Protein AF-A0A6S7ICK8-F1 (afdb_monomer_lite)

Organism: Paramuricea clavata (NCBI:txid317549)

pLDDT: mean 74.26, std 16.94, range [26.05, 94.19]

Sequence (429 aa):
MKGLIDSDDNGDFDARLLSLEKSWDEREIATGKDKPLFSSYFVANIAEDMKEKMLLPVRRSAGLGDNFYFNNCPESMNSCLKKEIDHQKKSSNPGESSKCSYSEFAEIAQKFVEKYRRNIHRAILGDSPYVLAPECTDLEVSKEQWEKLSKGRKIAKITLLDECGAEDYEESPASPSTSASRSCPSSQILPDFESTGLPRNLKQLWSNAEIILQKNGVTKVQASSGLSAVISLRKPNQNYKMCSHVIAASQQDGTLGELIAKWQPNLSNIVQSSIPKKSGKKPGPKRVCGFTCAPEQRDINRLDDPLKDVPAFPKPEALHLRWIEGSRITTCYGCENKFHASVNAPPPPPPYDVVLCRAQIKAYTPRGSVGLRFSFKPENVFFHLRRSCVDLKSSEPVTAESVVVSESDRQKLRSSHKVMLRKEFGVVL

Radius of gyration: 33.16 Å; chains: 1; bounding box: 81×56×92 Å

Structure (mmCIF, N/CA/C/O backbone):
data_AF-A0A6S7ICK8-F1
#
_entry.id   AF-A0A6S7ICK8-F1
#
loop_
_atom_site.group_PDB
_atom_site.id
_atom_site.type_symbol
_atom_site.label_atom_id
_atom_site.label_alt_id
_atom_site.label_comp_id
_atom_site.label_asym_id
_atom_site.label_entity_id
_atom_site.label_seq_id
_atom_site.pdbx_PDB_ins_code
_atom_site.Cartn_x
_atom_site.Cartn_y
_atom_site.Cartn_z
_atom_site.occupancy
_atom_site.B_iso_or_equiv
_atom_site.auth_seq_id
_atom_site.auth_comp_id
_atom_site.auth_asym_id
_atom_site.auth_atom_id
_atom_site.pdbx_PDB_model_num
ATOM 1 N N . MET A 1 1 ? -14.695 -24.412 -2.919 1.00 54.75 1 MET A N 1
ATOM 2 C CA . MET A 1 1 ? -13.788 -25.160 -3.818 1.00 54.75 1 MET A CA 1
ATOM 3 C C . MET A 1 1 ? -12.401 -25.099 -3.191 1.00 54.75 1 MET A C 1
ATOM 5 O O . MET A 1 1 ? -12.023 -24.007 -2.788 1.00 54.75 1 MET A O 1
ATOM 9 N N . LYS A 1 2 ? -11.715 -26.235 -3.001 1.00 72.25 2 LYS A N 1
ATOM 10 C CA . LYS A 1 2 ? -10.376 -26.263 -2.384 1.00 72.25 2 LYS A CA 1
ATOM 11 C C . LYS A 1 2 ? -9.318 -25.908 -3.433 1.00 72.25 2 LYS A C 1
ATOM 13 O O . LYS A 1 2 ? -9.336 -26.488 -4.515 1.00 72.25 2 LYS A O 1
ATOM 18 N N . GLY A 1 3 ? -8.445 -24.954 -3.132 1.00 83.81 3 GLY A N 1
ATOM 19 C CA . GLY A 1 3 ? -7.354 -24.509 -4.003 1.00 83.81 3 GLY A CA 1
ATOM 20 C C . GLY A 1 3 ? -5.998 -25.113 -3.627 1.00 83.81 3 GLY A C 1
ATOM 21 O O . GLY A 1 3 ? -5.902 -25.956 -2.740 1.00 83.81 3 GLY A O 1
ATOM 22 N N . LEU A 1 4 ? -4.930 -24.636 -4.277 1.00 88.50 4 LEU A N 1
ATOM 23 C CA . LEU A 1 4 ? -3.538 -25.012 -3.974 1.00 88.50 4 LEU A CA 1
ATOM 24 C C . LEU A 1 4 ? -3.170 -24.763 -2.499 1.00 88.50 4 LEU A C 1
ATOM 26 O O . LEU A 1 4 ? -2.529 -25.596 -1.872 1.00 88.50 4 LEU A O 1
ATOM 30 N N . ILE A 1 5 ? -3.626 -23.655 -1.904 1.00 87.56 5 ILE A N 1
ATOM 31 C CA . ILE A 1 5 ? -3.348 -23.324 -0.491 1.00 87.56 5 ILE A CA 1
ATOM 32 C C . ILE A 1 5 ? -4.048 -24.238 0.524 1.00 87.56 5 ILE A C 1
ATOM 34 O O . ILE A 1 5 ? -3.752 -24.180 1.717 1.00 87.56 5 ILE A O 1
ATOM 38 N N . ASP A 1 6 ? -5.009 -25.042 0.072 1.00 88.19 6 ASP A N 1
ATOM 39 C CA . ASP A 1 6 ? -5.744 -25.994 0.907 1.00 88.19 6 ASP A CA 1
ATOM 40 C C . ASP A 1 6 ? -5.111 -27.388 0.872 1.00 88.19 6 ASP A C 1
ATOM 42 O O . ASP A 1 6 ? -5.758 -28.357 1.268 1.00 88.19 6 ASP A O 1
ATOM 46 N N . SER A 1 7 ? -3.886 -27.493 0.353 1.00 91.00 7 SER A N 1
ATOM 47 C CA . SER A 1 7 ? -3.135 -28.745 0.350 1.00 91.00 7 SER A CA 1
ATOM 48 C C . SER A 1 7 ? -2.688 -29.097 1.767 1.00 91.00 7 SER A C 1
ATOM 50 O O . SER A 1 7 ? -2.305 -28.213 2.546 1.00 91.00 7 SER A O 1
ATOM 52 N N . ASP A 1 8 ? -2.763 -30.386 2.091 1.00 89.44 8 ASP A N 1
ATOM 53 C CA . ASP A 1 8 ? -2.469 -30.902 3.433 1.00 89.44 8 ASP A CA 1
ATOM 54 C C . ASP A 1 8 ? -0.961 -30.970 3.714 1.00 89.44 8 ASP A C 1
ATOM 56 O O . ASP A 1 8 ? -0.540 -30.896 4.867 1.00 89.44 8 ASP A O 1
ATOM 60 N N . ASP A 1 9 ? -0.140 -31.042 2.669 1.00 91.75 9 ASP A N 1
ATOM 61 C CA . ASP A 1 9 ? 1.315 -31.015 2.749 1.00 91.75 9 ASP A CA 1
ATOM 62 C C . ASP A 1 9 ? 1.939 -30.539 1.425 1.00 91.75 9 ASP A C 1
ATOM 64 O O . ASP A 1 9 ? 1.247 -30.234 0.448 1.00 91.75 9 ASP A O 1
ATOM 68 N N . ASN A 1 10 ? 3.270 -30.444 1.405 1.00 92.88 10 ASN A N 1
ATOM 69 C CA . ASN A 1 10 ? 4.027 -30.016 0.230 1.00 92.88 10 ASN A CA 1
ATOM 70 C C . ASN A 1 10 ? 3.871 -30.979 -0.960 1.00 92.88 10 ASN A C 1
ATOM 72 O O . ASN A 1 10 ? 3.869 -30.525 -2.098 1.00 92.88 10 ASN A O 1
ATOM 76 N N . GLY A 1 11 ? 3.732 -32.283 -0.711 1.00 91.50 11 GLY A N 1
ATOM 77 C CA . GLY A 1 11 ? 3.550 -33.289 -1.754 1.00 91.50 11 GLY A CA 1
ATOM 78 C C . GLY A 1 11 ? 2.178 -33.189 -2.419 1.00 91.50 11 GLY A C 1
ATOM 79 O O . GLY A 1 11 ? 2.100 -33.195 -3.646 1.00 91.50 11 GLY A O 1
ATOM 80 N N . ASP A 1 12 ? 1.108 -33.019 -1.635 1.00 92.62 12 ASP A N 1
ATOM 81 C CA . ASP A 1 12 ? -0.241 -32.737 -2.159 1.00 92.62 12 ASP A CA 1
ATOM 82 C C . ASP A 1 12 ? -0.258 -31.417 -2.949 1.00 92.62 12 ASP A C 1
ATOM 84 O O . ASP A 1 12 ? -0.832 -31.342 -4.037 1.00 92.62 12 ASP A O 1
ATOM 88 N N . PHE A 1 13 ? 0.451 -30.392 -2.462 1.00 94.19 13 PHE A N 1
ATOM 89 C CA . PHE A 1 13 ? 0.603 -29.125 -3.178 1.00 94.19 13 PHE A CA 1
ATOM 90 C C . PHE A 1 13 ? 1.281 -29.308 -4.539 1.00 94.19 13 PHE A C 1
ATOM 92 O O . PHE A 1 13 ? 0.746 -28.857 -5.553 1.00 94.19 13 PHE A O 1
ATOM 99 N N . ASP A 1 14 ? 2.436 -29.975 -4.574 1.00 93.38 14 ASP A N 1
ATOM 100 C CA . ASP A 1 14 ? 3.217 -30.162 -5.797 1.00 93.38 14 ASP A CA 1
ATOM 101 C C . ASP A 1 14 ? 2.453 -31.048 -6.807 1.00 93.38 14 ASP A C 1
ATOM 103 O O . ASP A 1 14 ? 2.417 -30.737 -7.998 1.00 93.38 14 ASP A O 1
ATOM 107 N N . ALA A 1 15 ? 1.742 -32.086 -6.347 1.00 92.31 15 ALA A N 1
ATOM 108 C CA . ALA A 1 15 ? 0.894 -32.924 -7.200 1.00 92.31 15 ALA A CA 1
ATOM 109 C C . ALA A 1 15 ? -0.257 -32.130 -7.845 1.00 92.31 15 ALA A C 1
ATOM 111 O O . ALA A 1 15 ? -0.520 -32.253 -9.047 1.00 92.31 15 ALA A O 1
ATOM 112 N N . ARG A 1 16 ? -0.929 -31.270 -7.070 1.00 91.94 16 ARG A N 1
ATOM 113 C CA . ARG A 1 16 ? -1.980 -30.385 -7.593 1.00 91.94 16 ARG A CA 1
ATOM 114 C C . ARG A 1 16 ? -1.416 -29.336 -8.538 1.00 91.94 16 ARG A C 1
ATOM 116 O O . ARG A 1 16 ? -2.047 -29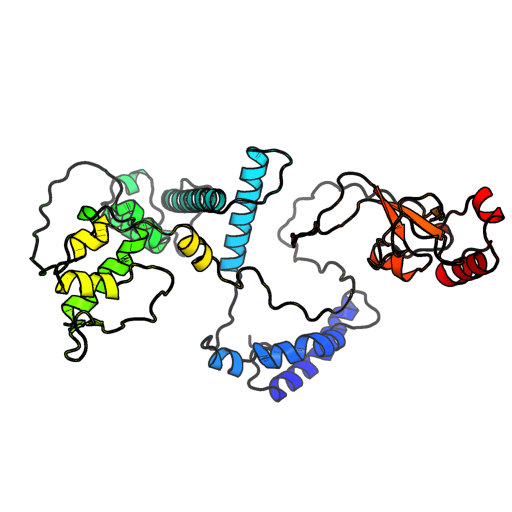.048 -9.553 1.00 91.94 16 ARG A O 1
ATOM 123 N N . LEU A 1 17 ? -0.241 -28.790 -8.240 1.00 92.50 17 LEU A N 1
ATOM 124 C CA . LEU A 1 17 ? 0.419 -27.804 -9.090 1.00 92.50 17 LEU A CA 1
ATOM 125 C C . LEU A 1 17 ? 0.760 -28.389 -10.465 1.00 92.50 17 LEU A C 1
ATOM 127 O O . LEU A 1 17 ? 0.431 -27.774 -11.477 1.00 92.50 17 LEU A O 1
ATOM 131 N N . LEU A 1 18 ? 1.303 -29.609 -10.505 1.00 91.25 18 LEU A N 1
ATOM 132 C CA . LEU A 1 18 ? 1.566 -30.338 -11.751 1.00 91.25 18 LEU A CA 1
ATOM 133 C C . LEU A 1 18 ? 0.287 -30.568 -12.568 1.00 91.25 18 LEU A C 1
ATOM 135 O O . LEU A 1 18 ? 0.287 -30.420 -13.786 1.00 91.25 18 LEU A O 1
ATOM 139 N N . SER A 1 19 ? -0.838 -30.869 -11.910 1.00 91.75 19 SER A N 1
ATOM 140 C CA . SER A 1 19 ? -2.120 -31.040 -12.611 1.00 91.75 19 SER A CA 1
ATOM 141 C C . SER A 1 19 ? -2.651 -29.745 -13.248 1.00 91.75 19 SER A C 1
ATOM 143 O O . SER A 1 19 ? -3.422 -29.795 -14.208 1.00 91.75 19 SER A O 1
ATOM 145 N N . LEU A 1 20 ? -2.240 -28.583 -12.727 1.00 91.62 20 LEU A N 1
ATOM 146 C CA . LEU A 1 20 ? -2.692 -27.269 -13.187 1.00 91.62 20 LEU A CA 1
ATOM 147 C C . LEU A 1 20 ? -1.837 -26.702 -14.319 1.00 91.62 20 LEU A C 1
ATOM 149 O O . LEU A 1 20 ? -2.364 -25.891 -15.083 1.00 91.62 20 LEU A O 1
ATOM 153 N N . GLU A 1 21 ? -0.585 -27.151 -14.451 1.00 90.75 21 GLU A N 1
ATOM 154 C CA . GLU A 1 21 ? 0.401 -26.679 -15.432 1.00 90.75 21 GLU A CA 1
ATOM 155 C C . GLU A 1 21 ? -0.188 -26.618 -16.843 1.00 90.75 21 GLU A C 1
ATOM 157 O O . GLU A 1 21 ? -0.308 -25.538 -17.417 1.00 90.75 21 GLU A O 1
ATOM 162 N N . LYS A 1 22 ? -0.700 -27.749 -17.343 1.00 90.25 22 LYS A N 1
ATOM 163 C CA . LYS A 1 22 ? -1.319 -27.822 -18.673 1.00 90.25 22 LYS A CA 1
ATOM 164 C C . LYS A 1 22 ? -2.467 -26.820 -18.842 1.00 90.25 22 LYS A C 1
ATOM 166 O O . LYS A 1 22 ? -2.552 -26.140 -19.857 1.00 90.25 22 LYS A O 1
ATOM 171 N N . SER A 1 23 ? -3.335 -26.698 -17.836 1.00 91.75 23 SER A N 1
ATOM 172 C CA . SER A 1 23 ? -4.503 -25.805 -17.898 1.00 91.75 23 SER A CA 1
ATOM 173 C C . SER A 1 23 ? -4.137 -24.318 -17.849 1.00 91.75 23 SER A C 1
ATOM 175 O O . SER A 1 23 ? -4.918 -23.468 -18.282 1.00 91.75 23 SER A O 1
ATOM 177 N N . TRP A 1 24 ? -3.003 -23.986 -17.233 1.00 93.00 24 TRP A N 1
ATOM 178 C CA . TRP A 1 24 ? -2.483 -22.627 -17.168 1.00 93.00 24 TRP A CA 1
ATOM 179 C C . TRP A 1 24 ? -1.783 -22.266 -18.466 1.00 93.00 24 TRP A C 1
ATOM 181 O O . TRP A 1 24 ? -2.050 -21.199 -19.012 1.00 93.00 24 TRP A O 1
ATOM 191 N N . ASP A 1 25 ? -0.987 -23.188 -18.996 1.00 90.75 25 ASP A N 1
ATOM 192 C CA . ASP A 1 25 ? -0.299 -23.028 -20.267 1.00 90.75 25 ASP A CA 1
ATOM 193 C C . ASP A 1 25 ? -1.292 -22.855 -21.423 1.00 90.75 25 ASP A C 1
ATOM 195 O O . ASP A 1 25 ? -1.173 -21.914 -22.204 1.00 90.75 25 ASP A O 1
ATOM 199 N N . GLU A 1 26 ? -2.335 -23.689 -21.489 1.00 91.00 26 GLU A N 1
ATOM 200 C CA . GLU A 1 26 ? -3.405 -23.571 -22.490 1.00 91.00 26 GLU A CA 1
ATOM 201 C C . GLU A 1 26 ? -4.142 -22.227 -22.397 1.00 91.00 26 GLU A C 1
ATOM 203 O O . GLU A 1 26 ? -4.433 -21.606 -23.421 1.00 91.00 26 GLU A O 1
ATOM 208 N N . ARG A 1 27 ? -4.418 -21.744 -21.177 1.00 88.69 27 ARG A N 1
ATOM 209 C CA . ARG A 1 27 ? -5.062 -20.438 -20.964 1.00 88.69 27 ARG A CA 1
ATOM 210 C C . ARG A 1 27 ? -4.166 -19.281 -21.377 1.00 88.69 27 ARG A C 1
ATOM 212 O O . ARG A 1 27 ? -4.654 -18.335 -21.984 1.00 88.69 27 ARG A O 1
ATOM 219 N N . GLU A 1 28 ? -2.876 -19.354 -21.079 1.00 88.19 28 GLU A N 1
ATOM 220 C CA . GLU A 1 28 ? -1.926 -18.321 -21.479 1.00 88.19 28 GLU A CA 1
ATOM 221 C C . GLU A 1 28 ? -1.745 -18.288 -23.007 1.00 88.19 28 GLU A C 1
ATOM 223 O O . GLU A 1 28 ? -1.762 -17.209 -23.607 1.00 88.19 28 GLU A O 1
ATOM 228 N N . ILE A 1 29 ? -1.685 -19.453 -23.661 1.00 87.75 29 ILE A N 1
ATOM 229 C CA . ILE A 1 29 ? -1.655 -19.553 -25.128 1.00 87.75 29 ILE A CA 1
ATOM 230 C C . ILE A 1 29 ? -2.925 -18.957 -25.744 1.00 87.75 29 ILE A C 1
ATOM 232 O O . ILE A 1 29 ? -2.843 -18.158 -26.678 1.00 87.75 29 ILE A O 1
ATOM 236 N N . ALA A 1 30 ? -4.099 -19.263 -25.182 1.00 84.31 30 ALA A N 1
ATOM 237 C CA . ALA A 1 30 ? -5.376 -18.713 -25.639 1.00 84.31 30 ALA A CA 1
ATOM 238 C C . ALA A 1 30 ? -5.449 -17.175 -25.545 1.00 84.31 30 ALA A C 1
ATOM 240 O O . ALA A 1 30 ? -6.216 -16.553 -26.277 1.00 84.31 30 ALA A O 1
ATOM 241 N N . THR A 1 31 ? -4.631 -16.548 -24.691 1.00 79.12 31 THR A N 1
ATOM 242 C CA . THR A 1 31 ? -4.518 -15.080 -24.590 1.00 79.12 31 THR A CA 1
ATOM 243 C C . THR A 1 31 ? -3.542 -14.450 -25.592 1.00 79.12 31 THR A C 1
ATOM 245 O O . THR A 1 31 ? -3.296 -13.247 -25.534 1.00 79.12 31 THR A O 1
ATOM 248 N N . GLY A 1 32 ? -3.007 -15.233 -26.535 1.00 76.00 32 GLY A N 1
ATOM 249 C CA . GLY A 1 32 ? -2.181 -14.741 -27.641 1.00 76.00 32 GLY A CA 1
ATOM 250 C C . GLY A 1 32 ? -0.674 -14.784 -27.386 1.00 76.00 32 GLY A C 1
ATOM 251 O O . GLY A 1 32 ? 0.070 -14.069 -28.054 1.00 76.00 32 GLY A O 1
ATOM 252 N N . LYS A 1 33 ? -0.204 -15.589 -26.423 1.00 74.06 33 LYS A N 1
ATOM 253 C CA . LYS A 1 33 ? 1.232 -15.824 -26.213 1.00 74.06 33 LYS A CA 1
ATOM 254 C C . LYS A 1 33 ? 1.663 -17.152 -26.831 1.00 74.06 33 LYS A C 1
ATOM 256 O O . LYS A 1 33 ? 1.186 -18.203 -26.429 1.00 74.06 33 LYS A O 1
ATOM 261 N N . ASP A 1 34 ? 2.655 -17.115 -27.719 1.00 75.88 34 ASP A N 1
ATOM 262 C CA . ASP A 1 34 ? 3.195 -18.325 -28.368 1.00 75.88 34 ASP A CA 1
ATOM 263 C C . ASP A 1 34 ? 3.923 -19.270 -27.398 1.00 75.88 34 ASP A C 1
ATOM 265 O O . ASP A 1 34 ? 4.117 -20.450 -27.691 1.00 75.88 34 ASP A O 1
ATOM 269 N N . LYS A 1 35 ? 4.350 -18.757 -26.237 1.00 83.44 35 LYS A N 1
ATOM 270 C CA . LYS A 1 35 ? 5.045 -19.531 -25.209 1.00 83.44 35 LYS A CA 1
ATOM 271 C C . LYS A 1 35 ? 4.444 -19.261 -23.827 1.00 83.44 35 LYS A C 1
ATOM 273 O O . LYS A 1 35 ? 4.526 -18.116 -23.370 1.00 83.44 35 LYS A O 1
ATOM 278 N N . PRO A 1 36 ? 3.908 -20.285 -23.143 1.00 84.19 36 PRO A N 1
ATOM 279 C CA . PRO A 1 36 ? 3.460 -20.139 -21.770 1.00 84.19 36 PRO A CA 1
ATOM 280 C C . PRO A 1 36 ? 4.668 -19.978 -20.836 1.00 84.19 36 PRO A C 1
ATOM 282 O O . PRO A 1 36 ? 5.700 -20.638 -20.986 1.00 84.19 36 PRO A O 1
ATOM 285 N N . LEU A 1 37 ? 4.570 -19.035 -19.906 1.00 90.00 37 LEU A N 1
ATOM 286 C CA . LEU A 1 37 ? 5.598 -18.684 -18.927 1.00 90.00 37 LEU A CA 1
ATOM 287 C C . LEU A 1 37 ? 5.048 -18.698 -17.499 1.00 90.00 37 LEU A C 1
ATOM 289 O O . LEU A 1 37 ? 5.837 -18.805 -16.559 1.00 90.00 37 LEU A O 1
ATOM 293 N N . PHE A 1 38 ? 3.730 -18.602 -17.316 1.00 89.25 38 PHE A N 1
ATOM 294 C CA . PHE A 1 38 ? 3.102 -18.462 -16.008 1.00 89.25 38 PHE A CA 1
ATOM 295 C C . PHE A 1 38 ? 3.384 -19.649 -15.087 1.00 89.25 38 PHE A C 1
ATOM 297 O O . PHE A 1 38 ? 3.813 -19.439 -13.954 1.00 89.25 38 PHE A O 1
ATOM 304 N N . SER A 1 39 ? 3.200 -20.880 -15.568 1.00 88.88 39 SER A N 1
ATOM 305 C CA . SER A 1 39 ? 3.463 -22.107 -14.806 1.00 88.88 39 SER A CA 1
ATOM 306 C C . SER A 1 39 ? 4.899 -22.138 -14.274 1.00 88.88 39 SER A C 1
ATOM 308 O O . SER A 1 39 ? 5.124 -22.226 -13.065 1.00 88.88 39 SER A O 1
ATOM 310 N N . SER A 1 40 ? 5.875 -21.938 -15.163 1.00 89.31 40 SER A N 1
ATOM 311 C CA . SER A 1 40 ? 7.297 -21.890 -14.807 1.00 89.31 40 SER A CA 1
ATOM 312 C C . SER A 1 40 ? 7.640 -20.742 -13.845 1.00 89.31 40 SER A C 1
ATOM 314 O O . SER A 1 40 ? 8.410 -20.926 -12.900 1.00 89.31 40 SER A O 1
ATOM 316 N N . TYR A 1 41 ? 7.036 -19.562 -14.031 1.00 91.25 41 TYR A N 1
ATOM 317 C CA . TYR A 1 41 ? 7.206 -18.414 -13.145 1.00 91.25 41 TYR A CA 1
ATOM 318 C C . TYR A 1 41 ? 6.648 -18.694 -11.748 1.00 91.25 41 TYR A C 1
ATOM 320 O O . TYR A 1 41 ? 7.311 -18.388 -10.753 1.00 91.25 41 TYR A O 1
ATOM 328 N N . PHE A 1 42 ? 5.454 -19.281 -11.672 1.00 91.69 42 PHE A N 1
ATOM 329 C CA . PHE A 1 42 ? 4.782 -19.607 -10.422 1.00 91.69 42 PHE A CA 1
ATOM 330 C C . PHE A 1 42 ? 5.603 -20.609 -9.609 1.00 91.69 42 PHE A C 1
ATOM 332 O O . PHE A 1 42 ? 5.856 -20.371 -8.427 1.00 91.69 42 PHE A O 1
ATOM 339 N N . VAL A 1 43 ? 6.094 -21.676 -10.249 1.00 89.94 43 VAL A N 1
ATOM 340 C CA . VAL A 1 43 ? 6.986 -22.659 -9.615 1.00 89.94 43 VAL A CA 1
ATOM 341 C C . VAL A 1 43 ? 8.255 -21.981 -9.091 1.00 89.94 43 VAL A C 1
ATOM 343 O O . VAL A 1 43 ? 8.625 -22.176 -7.937 1.00 89.94 43 VAL A O 1
ATOM 346 N N . ALA A 1 44 ? 8.896 -21.133 -9.900 1.00 89.25 44 ALA A N 1
ATOM 347 C CA . ALA A 1 44 ? 10.172 -20.520 -9.540 1.00 89.25 44 ALA A CA 1
ATOM 348 C C . ALA A 1 44 ? 10.075 -19.420 -8.465 1.00 89.25 44 ALA A C 1
ATOM 350 O O . ALA A 1 44 ? 11.049 -19.187 -7.751 1.00 89.25 44 ALA A O 1
ATOM 351 N N . ASN A 1 45 ? 8.943 -18.711 -8.361 1.00 86.94 45 ASN A N 1
ATOM 352 C CA . ASN A 1 45 ? 8.858 -17.479 -7.562 1.00 86.94 45 ASN A CA 1
ATOM 353 C C . ASN A 1 45 ? 7.779 -17.486 -6.472 1.00 86.94 45 ASN A C 1
ATOM 355 O O . ASN A 1 45 ? 7.860 -16.668 -5.557 1.00 86.94 45 ASN A O 1
ATOM 359 N N . ILE A 1 46 ? 6.764 -18.349 -6.571 1.00 89.31 46 ILE A N 1
ATOM 360 C CA . ILE A 1 46 ? 5.567 -18.292 -5.717 1.00 89.31 46 ILE A CA 1
ATOM 361 C C . ILE A 1 46 ? 5.373 -19.592 -4.925 1.00 89.31 46 ILE A C 1
ATOM 363 O O . ILE A 1 46 ? 5.034 -19.532 -3.743 1.00 89.31 46 ILE A O 1
ATOM 367 N N . ALA A 1 47 ? 5.612 -20.752 -5.544 1.00 90.38 47 ALA A N 1
ATOM 368 C CA . ALA A 1 47 ? 5.297 -22.062 -4.973 1.00 90.38 47 ALA A CA 1
ATOM 369 C C . ALA A 1 47 ? 5.913 -22.290 -3.582 1.00 90.38 47 ALA A C 1
ATOM 371 O O . ALA A 1 47 ? 5.195 -22.644 -2.649 1.00 90.38 47 ALA A O 1
ATOM 372 N N . GLU A 1 48 ? 7.211 -22.025 -3.410 1.00 89.62 48 GLU A N 1
ATOM 373 C CA . GLU A 1 48 ? 7.883 -22.192 -2.111 1.00 89.62 48 GLU A CA 1
ATOM 374 C C . GLU A 1 48 ? 7.331 -21.249 -1.033 1.00 89.62 48 GLU A C 1
ATOM 376 O O . GLU A 1 48 ? 7.084 -21.674 0.092 1.00 89.62 48 GLU A O 1
ATOM 381 N N . ASP A 1 49 ? 7.045 -19.987 -1.373 1.00 88.25 49 ASP A N 1
ATOM 382 C CA . ASP A 1 49 ? 6.498 -19.023 -0.408 1.00 88.25 49 ASP A CA 1
ATOM 383 C C . ASP A 1 49 ? 5.102 -19.450 0.076 1.00 88.25 49 ASP A C 1
ATOM 385 O O . ASP A 1 49 ? 4.767 -19.319 1.256 1.00 88.25 49 ASP A O 1
ATOM 389 N N . MET A 1 50 ? 4.297 -20.020 -0.828 1.00 89.56 50 MET A N 1
ATOM 390 C CA . MET A 1 50 ? 2.993 -20.585 -0.486 1.00 89.56 50 MET A CA 1
ATOM 391 C C . MET A 1 50 ? 3.126 -21.835 0.388 1.00 89.56 50 MET A C 1
ATOM 393 O O . MET A 1 50 ? 2.397 -21.947 1.377 1.00 89.56 50 MET A O 1
ATOM 397 N N . LYS A 1 51 ? 4.072 -22.730 0.077 1.00 90.44 51 LYS A N 1
ATOM 398 C CA . LYS A 1 51 ? 4.354 -23.919 0.893 1.00 90.44 51 LYS A CA 1
ATOM 399 C C . LYS A 1 51 ? 4.775 -23.547 2.318 1.00 90.44 51 LYS A C 1
ATOM 401 O O . LYS A 1 51 ? 4.232 -24.080 3.282 1.00 90.44 51 LYS A O 1
ATOM 406 N N . GLU A 1 52 ? 5.658 -22.561 2.465 1.00 88.38 52 GLU A N 1
ATOM 407 C CA . GLU A 1 52 ? 6.162 -22.124 3.772 1.00 88.38 52 GLU A CA 1
ATOM 408 C C . GLU A 1 52 ? 5.120 -21.398 4.637 1.00 88.38 52 GLU A C 1
ATOM 410 O O . GLU A 1 52 ? 5.193 -21.464 5.866 1.00 88.38 52 GLU A O 1
ATOM 415 N N . LYS A 1 53 ? 4.189 -20.646 4.030 1.00 84.56 53 LYS A N 1
ATOM 416 C CA . LYS A 1 53 ? 3.404 -19.629 4.765 1.00 84.56 53 LYS A CA 1
ATOM 417 C C . LYS A 1 53 ? 1.894 -19.775 4.673 1.00 84.56 53 LYS A C 1
ATOM 419 O O . LYS A 1 53 ? 1.189 -19.187 5.492 1.00 84.56 53 LYS A O 1
ATOM 424 N N . MET A 1 54 ? 1.389 -20.491 3.673 1.00 84.69 54 MET A N 1
ATOM 425 C CA . MET A 1 54 ? -0.021 -20.408 3.275 1.00 84.69 54 MET A CA 1
ATOM 426 C C . MET A 1 54 ? -0.761 -21.748 3.314 1.00 84.69 54 MET A C 1
ATOM 428 O O . MET A 1 54 ? -1.995 -21.736 3.274 1.00 84.69 54 MET A O 1
ATOM 432 N N . LEU A 1 55 ? -0.054 -22.882 3.399 1.00 89.44 55 LEU A N 1
ATOM 433 C CA . LEU A 1 55 ? -0.697 -24.199 3.440 1.00 89.44 55 LEU A CA 1
ATOM 434 C C . LEU A 1 55 ? -1.624 -24.359 4.640 1.00 89.44 55 LEU A C 1
ATOM 436 O O . LEU A 1 55 ? -1.480 -23.693 5.671 1.00 89.44 55 LEU A O 1
ATOM 440 N N . LEU A 1 56 ? -2.565 -25.289 4.513 1.00 87.00 56 LEU A N 1
ATOM 441 C CA . LEU A 1 56 ? -3.575 -25.551 5.528 1.00 87.00 56 LEU A CA 1
ATOM 442 C C . LEU A 1 56 ? -2.972 -25.858 6.917 1.00 87.00 56 LEU A C 1
ATOM 444 O O . LEU A 1 56 ? -3.407 -25.227 7.885 1.00 87.00 56 LEU A O 1
ATOM 448 N N . PRO A 1 57 ? -1.932 -26.709 7.067 1.00 87.38 57 PRO A N 1
ATOM 449 C CA . PRO A 1 57 ? -1.307 -26.930 8.373 1.00 87.38 57 PRO A CA 1
ATOM 450 C C . PRO A 1 57 ? -0.646 -25.672 8.944 1.00 87.38 57 PRO A C 1
ATOM 452 O O . PRO A 1 57 ? -0.712 -25.434 10.152 1.00 87.38 57 PRO A O 1
ATOM 455 N N . VAL A 1 58 ? -0.044 -24.839 8.089 1.00 86.00 58 VAL A N 1
ATOM 456 C CA . VAL A 1 58 ? 0.617 -23.590 8.497 1.00 86.00 58 VAL A CA 1
ATOM 457 C C . VAL A 1 58 ? -0.422 -22.589 9.001 1.00 86.00 58 VAL A C 1
ATOM 459 O O . VAL A 1 58 ? -0.258 -22.014 10.077 1.00 86.00 58 VAL A O 1
ATOM 462 N N . ARG A 1 59 ? -1.544 -22.444 8.286 1.00 85.94 59 ARG A N 1
ATOM 463 C CA . ARG A 1 59 ? -2.677 -21.603 8.703 1.00 85.94 59 ARG A CA 1
ATOM 464 C C . ARG A 1 59 ? -3.289 -22.069 10.022 1.00 85.94 59 ARG A C 1
ATOM 466 O O . ARG A 1 59 ? -3.496 -21.247 10.915 1.00 85.94 59 ARG A O 1
ATOM 473 N N . ARG A 1 60 ? -3.511 -23.377 10.186 1.00 85.75 60 ARG A N 1
ATOM 474 C CA . ARG A 1 60 ? -3.987 -23.966 11.450 1.00 85.75 60 ARG A CA 1
ATOM 475 C C . ARG A 1 60 ? -3.024 -23.688 12.602 1.00 85.75 60 ARG A C 1
ATOM 477 O O . ARG A 1 60 ? -3.457 -23.233 13.656 1.00 85.75 60 ARG A O 1
ATOM 484 N N . SER A 1 61 ? -1.725 -23.873 12.376 1.00 84.94 61 SER A N 1
ATOM 485 C CA . SER A 1 61 ? -0.674 -23.603 13.369 1.00 84.94 61 SER A CA 1
ATOM 486 C C . SER A 1 61 ? -0.600 -22.123 13.759 1.00 84.94 61 SER A C 1
ATOM 488 O O . SER A 1 61 ? -0.302 -21.792 14.903 1.00 84.94 61 SER A O 1
ATOM 490 N N . ALA A 1 62 ? -0.924 -21.227 12.825 1.00 81.12 62 ALA A N 1
ATOM 491 C CA . ALA A 1 62 ? -1.032 -19.791 13.065 1.00 81.12 62 ALA A CA 1
ATOM 492 C C . ALA A 1 62 ? -2.355 -19.368 13.742 1.00 81.12 62 ALA A C 1
ATOM 494 O O . ALA A 1 62 ? -2.554 -18.178 13.988 1.00 81.12 62 ALA A O 1
ATOM 495 N N . GLY A 1 63 ? -3.266 -20.305 14.035 1.00 81.75 63 GLY A N 1
ATOM 496 C CA . GLY A 1 63 ? -4.575 -20.021 14.630 1.00 81.75 63 GLY A CA 1
ATOM 497 C C . GLY A 1 63 ? -5.598 -19.426 13.656 1.00 81.75 63 GLY A C 1
ATOM 498 O O . GLY A 1 63 ? -6.616 -18.902 14.096 1.00 81.75 63 GLY A O 1
ATOM 499 N N . LEU A 1 64 ? -5.345 -19.493 12.344 1.00 74.81 64 LEU A N 1
ATOM 500 C CA . LEU A 1 64 ? -6.228 -18.943 11.304 1.00 74.81 64 LEU A CA 1
ATOM 501 C C . LEU A 1 64 ? -7.342 -19.916 10.879 1.00 74.81 64 LEU A C 1
ATOM 503 O O . LEU A 1 64 ? -8.265 -19.519 10.170 1.00 74.81 64 LEU A O 1
ATOM 507 N N . GLY A 1 65 ? -7.274 -21.174 11.325 1.00 80.19 65 GLY A N 1
ATOM 508 C CA . GLY A 1 65 ? -8.244 -22.216 10.985 1.00 80.19 65 GLY A CA 1
ATOM 509 C C . GLY A 1 65 ? -8.245 -22.579 9.496 1.00 80.19 65 GLY A C 1
ATOM 510 O O . GLY A 1 65 ? -7.246 -22.407 8.797 1.00 80.19 65 GLY A O 1
ATOM 511 N N . ASP A 1 66 ? -9.383 -23.093 9.028 1.00 78.19 66 ASP A N 1
ATOM 512 C CA . ASP A 1 66 ? -9.521 -23.683 7.685 1.00 78.19 66 ASP A CA 1
ATOM 513 C C . ASP A 1 66 ? -10.095 -22.702 6.657 1.00 78.19 66 ASP A C 1
ATOM 515 O O . ASP A 1 66 ? -10.009 -22.919 5.448 1.00 78.19 66 ASP A O 1
ATOM 519 N N . ASN A 1 67 ? -10.679 -21.605 7.136 1.00 69.38 67 ASN A N 1
ATOM 520 C CA . ASN A 1 67 ? -11.354 -20.636 6.291 1.00 69.38 67 ASN A CA 1
ATOM 521 C C . ASN A 1 67 ? -10.350 -19.789 5.500 1.00 69.38 67 ASN A C 1
ATOM 523 O O . ASN A 1 67 ? -9.224 -19.521 5.931 1.00 69.38 67 ASN A O 1
ATOM 527 N N . PHE A 1 68 ? -10.781 -19.337 4.324 1.00 62.47 68 PHE A N 1
ATOM 528 C CA . PHE A 1 68 ? -10.032 -18.358 3.551 1.00 62.47 68 PHE A CA 1
ATOM 529 C C . PHE A 1 68 ? -9.987 -17.031 4.310 1.00 62.47 68 PHE A C 1
ATOM 531 O O . PHE A 1 68 ? -11.021 -16.475 4.679 1.00 62.47 68 PHE A O 1
ATOM 538 N N . TYR A 1 69 ? -8.780 -16.513 4.522 1.00 59.69 69 TYR A N 1
ATOM 539 C CA . TYR A 1 69 ? -8.591 -15.194 5.105 1.00 59.69 69 TYR A CA 1
ATOM 540 C C . TYR A 1 69 ? -8.509 -14.155 3.988 1.00 59.69 69 TYR A C 1
ATOM 542 O O . TYR A 1 69 ? -7.540 -14.120 3.228 1.00 59.69 69 TYR A O 1
ATOM 550 N N . PHE A 1 70 ? -9.523 -13.299 3.896 1.00 61.12 70 PHE A N 1
ATOM 551 C CA . PHE A 1 70 ? -9.531 -12.164 2.979 1.00 61.12 70 PHE A CA 1
ATOM 552 C C . PHE A 1 70 ? -9.307 -10.875 3.768 1.00 61.12 70 PHE A C 1
ATOM 554 O O . PHE A 1 70 ? -10.028 -10.583 4.719 1.00 61.12 70 PHE A O 1
ATOM 561 N N . ASN A 1 71 ? -8.346 -10.055 3.346 1.00 61.09 71 ASN A N 1
ATOM 562 C CA . ASN A 1 71 ? -8.160 -8.702 3.880 1.00 61.09 71 ASN A CA 1
ATOM 563 C C . ASN A 1 71 ? -9.003 -7.652 3.133 1.00 61.09 71 ASN A C 1
ATOM 565 O O . ASN A 1 71 ? -8.819 -6.457 3.353 1.00 61.09 71 ASN A O 1
ATOM 569 N N . ASN A 1 72 ? -9.933 -8.079 2.272 1.00 66.31 72 ASN A N 1
ATOM 570 C CA . ASN A 1 72 ? -10.704 -7.196 1.397 1.00 66.31 72 ASN A CA 1
ATOM 571 C C . ASN A 1 72 ? -11.469 -6.117 2.172 1.00 66.31 72 ASN A C 1
ATOM 573 O O . ASN A 1 72 ? -11.420 -4.953 1.784 1.00 66.31 72 ASN A O 1
ATOM 577 N N . CYS A 1 73 ? -12.134 -6.470 3.278 1.00 55.78 73 CYS A N 1
ATOM 578 C CA . CYS A 1 73 ? -12.899 -5.502 4.069 1.00 55.78 73 CYS A CA 1
ATOM 579 C C . CYS A 1 73 ? -11.989 -4.422 4.698 1.00 55.78 73 CYS A C 1
ATOM 581 O O . CYS A 1 73 ? -12.215 -3.238 4.428 1.00 55.78 73 CYS A O 1
ATOM 583 N N . PRO A 1 74 ? -10.915 -4.773 5.442 1.00 65.31 74 PRO A N 1
ATOM 584 C CA . PRO A 1 74 ? -9.949 -3.786 5.928 1.00 65.31 74 PRO A CA 1
ATOM 585 C C . PRO A 1 74 ? -9.277 -2.960 4.822 1.00 65.31 74 PRO A C 1
ATOM 587 O O . PRO A 1 74 ? -9.142 -1.745 4.956 1.00 65.31 74 PRO A O 1
ATOM 590 N N . GLU A 1 75 ? -8.857 -3.585 3.718 1.00 71.06 75 GLU A N 1
ATOM 591 C CA . GLU A 1 75 ? -8.192 -2.884 2.608 1.00 71.06 75 GLU A CA 1
ATOM 592 C C . GLU A 1 75 ? -9.136 -1.918 1.885 1.00 71.06 75 GLU A C 1
ATOM 594 O O . GLU A 1 75 ? -8.729 -0.811 1.526 1.00 71.06 75 GLU A O 1
ATOM 599 N N . SER A 1 76 ? -10.405 -2.296 1.718 1.00 71.62 76 SER A N 1
ATOM 600 C CA . SER A 1 76 ? -11.436 -1.438 1.130 1.00 71.62 76 SER A CA 1
ATOM 601 C C . SER A 1 76 ? -11.665 -0.192 1.986 1.00 71.62 76 SER A C 1
ATOM 603 O O . SER A 1 76 ? -11.566 0.931 1.487 1.00 71.62 76 SER A O 1
ATOM 605 N N . MET A 1 77 ? -11.844 -0.365 3.300 1.00 73.12 77 MET A N 1
ATOM 606 C CA . MET A 1 77 ? -12.011 0.759 4.227 1.00 73.12 77 MET A CA 1
ATOM 607 C C . MET A 1 77 ? -10.775 1.663 4.266 1.00 73.12 77 MET A C 1
ATOM 609 O O . MET A 1 77 ? -10.895 2.888 4.192 1.00 73.12 77 MET A O 1
ATOM 613 N N . ASN A 1 78 ? -9.578 1.074 4.281 1.00 79.50 78 ASN A N 1
ATOM 614 C CA . ASN A 1 78 ? -8.324 1.821 4.206 1.00 79.50 78 ASN A CA 1
ATOM 615 C C . ASN A 1 78 ? -8.190 2.599 2.889 1.00 79.50 78 ASN A C 1
ATOM 617 O O . ASN A 1 78 ? -7.657 3.709 2.878 1.00 79.50 78 ASN A O 1
ATOM 621 N N . SER A 1 79 ? -8.658 2.036 1.775 1.00 78.62 79 SER A N 1
ATOM 622 C CA . SER A 1 79 ? -8.682 2.702 0.471 1.00 78.62 79 SER A CA 1
ATOM 623 C C . SER A 1 79 ? -9.624 3.908 0.476 1.00 78.62 79 SER A C 1
ATOM 625 O O . SER A 1 79 ? -9.231 4.996 0.051 1.00 78.62 79 SER A O 1
ATOM 627 N N . CYS A 1 80 ? -10.833 3.755 1.022 1.00 80.81 80 CYS A N 1
ATOM 628 C CA . CYS A 1 80 ? -11.795 4.847 1.172 1.00 80.81 80 CYS A CA 1
ATOM 629 C C . CYS A 1 80 ? -11.252 5.979 2.055 1.00 80.81 80 CYS A C 1
ATOM 631 O O . CYS A 1 80 ? -11.313 7.142 1.657 1.00 80.81 80 CYS A O 1
ATOM 633 N N . LEU A 1 81 ? -10.645 5.649 3.199 1.00 83.75 81 LEU A N 1
ATOM 634 C CA . LEU A 1 81 ? -10.056 6.644 4.095 1.00 83.75 81 LEU A CA 1
ATOM 635 C C . LEU A 1 81 ? -8.891 7.397 3.433 1.00 83.75 81 LEU A C 1
ATOM 637 O O . LEU A 1 81 ? -8.809 8.617 3.539 1.00 83.75 81 LEU A O 1
ATOM 641 N N . LYS A 1 82 ? -8.017 6.699 2.693 1.00 83.75 82 LYS A N 1
ATOM 642 C CA . LYS A 1 82 ? -6.931 7.343 1.929 1.00 83.75 82 LYS A CA 1
ATOM 643 C C . LYS A 1 82 ? -7.468 8.343 0.904 1.00 83.75 82 LYS A C 1
ATOM 645 O O . LYS A 1 82 ? -6.944 9.448 0.812 1.00 83.75 82 LYS A O 1
ATOM 650 N N . LYS A 1 83 ? -8.533 7.984 0.179 1.00 84.94 83 LYS A N 1
ATOM 651 C CA . LYS A 1 83 ? -9.186 8.886 -0.784 1.00 84.94 83 LYS A CA 1
ATOM 652 C C . LYS A 1 83 ? -9.802 10.110 -0.107 1.00 84.94 83 LYS A C 1
ATOM 654 O O . LYS A 1 83 ? -9.700 11.204 -0.651 1.00 84.94 83 LYS A O 1
ATOM 659 N N . GLU A 1 84 ? -10.421 9.944 1.062 1.00 84.88 84 GLU A N 1
ATOM 660 C CA . GLU A 1 84 ? -10.972 11.069 1.828 1.00 84.88 84 GLU A CA 1
ATOM 661 C C . GLU A 1 84 ? -9.855 12.011 2.309 1.00 84.88 84 GLU A C 1
ATOM 663 O O . GLU A 1 84 ? -9.983 13.225 2.165 1.00 84.88 84 GLU A O 1
ATOM 668 N N . ILE A 1 85 ? -8.725 11.472 2.786 1.00 84.75 85 ILE A N 1
ATOM 669 C CA . ILE A 1 85 ? -7.539 12.270 3.143 1.00 84.75 85 ILE A CA 1
ATOM 670 C C . ILE A 1 85 ? -7.032 13.055 1.928 1.00 84.75 85 ILE A C 1
ATOM 672 O O . ILE A 1 85 ? -6.802 14.260 2.029 1.00 84.75 85 ILE A O 1
ATOM 676 N N . ASP A 1 86 ? -6.897 12.400 0.772 1.00 83.12 86 ASP A N 1
ATOM 677 C CA . ASP A 1 86 ? -6.478 13.054 -0.471 1.00 83.12 86 ASP A CA 1
ATOM 678 C C . ASP A 1 86 ? -7.440 14.176 -0.882 1.00 83.12 86 ASP A C 1
ATOM 680 O O . ASP A 1 86 ? -6.999 15.25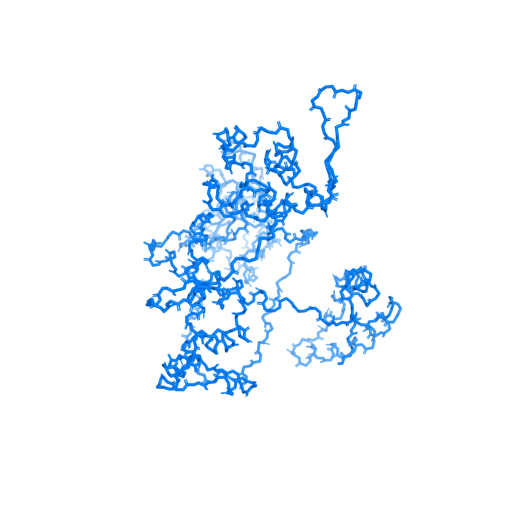3 -1.284 1.00 83.12 86 ASP A O 1
ATOM 684 N N . HIS A 1 87 ? -8.750 13.936 -0.785 1.00 83.88 87 HIS A N 1
ATOM 685 C CA . HIS A 1 87 ? -9.780 14.910 -1.132 1.00 83.88 87 HIS A CA 1
ATOM 686 C C . HIS A 1 87 ? -9.719 16.142 -0.221 1.00 83.88 87 HIS A C 1
ATOM 688 O O . HIS A 1 87 ? -9.597 17.259 -0.720 1.00 83.88 87 HIS A O 1
ATOM 694 N N . GLN A 1 88 ? -9.719 15.937 1.101 1.00 81.25 88 GLN A N 1
ATOM 695 C CA . GLN A 1 88 ? -9.637 17.004 2.109 1.00 81.25 88 GLN A CA 1
ATOM 696 C C . GLN A 1 88 ? -8.356 17.833 1.955 1.00 81.25 88 GLN A C 1
ATOM 698 O O . GLN A 1 88 ? -8.368 19.058 2.063 1.00 81.25 88 GLN A O 1
ATOM 703 N N . LYS A 1 89 ? -7.227 17.176 1.672 1.00 80.50 89 LYS A N 1
ATOM 704 C CA . LYS A 1 89 ? -5.950 17.867 1.474 1.00 80.50 89 LYS A CA 1
ATOM 705 C C . LYS A 1 89 ? -5.939 18.696 0.198 1.00 80.50 89 LYS A C 1
ATOM 707 O O . LYS A 1 89 ? -5.490 19.837 0.237 1.00 80.50 89 LYS A O 1
ATOM 712 N N . LYS A 1 90 ? -6.481 18.169 -0.903 1.00 80.44 90 LYS A N 1
ATOM 713 C CA . LYS A 1 90 ? -6.605 18.913 -2.164 1.00 80.44 90 LYS A CA 1
ATOM 714 C C . LYS A 1 90 ? -7.564 20.097 -2.059 1.00 80.44 90 LYS A C 1
ATOM 716 O O . LYS A 1 90 ? -7.297 21.112 -2.692 1.00 80.44 90 LYS A O 1
ATOM 721 N N . SER A 1 91 ? -8.650 19.976 -1.291 1.00 77.50 91 SER A N 1
ATO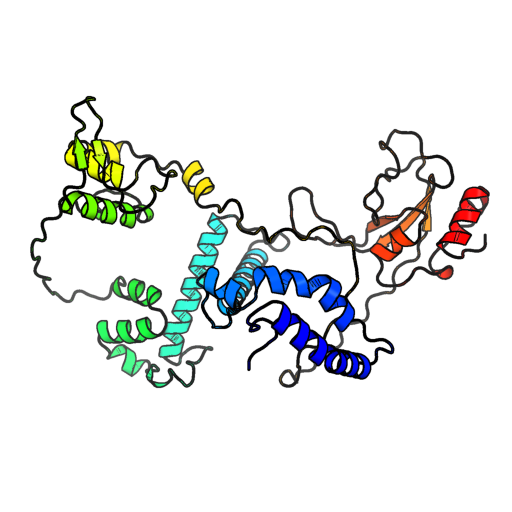M 722 C CA . SER A 1 91 ? -9.602 21.075 -1.094 1.00 77.50 91 SER A CA 1
ATOM 723 C C . SER A 1 91 ? -9.039 22.190 -0.218 1.00 77.50 91 SER A C 1
ATOM 725 O O . SER A 1 91 ? -9.294 23.355 -0.497 1.00 77.50 91 SER A O 1
ATOM 727 N N . SER A 1 92 ? -8.275 21.845 0.823 1.00 74.69 92 SER A N 1
ATOM 728 C CA . SER A 1 92 ? -7.726 22.833 1.757 1.00 74.69 92 SER A CA 1
ATOM 729 C C . SER A 1 92 ? -6.458 23.501 1.222 1.00 74.69 92 SER A C 1
ATOM 731 O O . SER A 1 92 ? -6.356 24.719 1.287 1.00 74.69 92 SER A O 1
ATOM 733 N N . ASN A 1 93 ? -5.528 22.727 0.646 1.00 71.00 93 ASN A N 1
ATOM 734 C CA . ASN A 1 93 ? -4.257 23.220 0.103 1.00 71.00 93 ASN A CA 1
ATOM 735 C C . ASN A 1 93 ? -3.995 22.621 -1.295 1.00 71.00 93 ASN A C 1
ATOM 737 O O . ASN A 1 93 ? -3.301 21.602 -1.428 1.00 71.00 93 ASN A O 1
ATOM 741 N N . PRO A 1 94 ? -4.531 23.237 -2.363 1.00 68.06 94 PRO A N 1
ATOM 742 C CA . PRO A 1 94 ? -4.329 22.762 -3.726 1.00 68.06 94 PRO A CA 1
ATOM 743 C C . PRO A 1 94 ? -2.835 22.739 -4.091 1.00 68.06 94 PRO A C 1
ATOM 745 O O . PRO A 1 94 ? -2.173 23.772 -4.109 1.00 68.06 94 PRO A O 1
ATOM 748 N N . GLY A 1 95 ? -2.296 21.555 -4.402 1.00 63.19 95 GLY A N 1
ATOM 749 C CA . GLY A 1 95 ? -0.913 21.382 -4.876 1.00 63.19 95 GLY A CA 1
ATOM 750 C C . GLY A 1 95 ? 0.108 20.917 -3.829 1.00 63.19 95 GLY A C 1
ATOM 751 O O . GLY A 1 95 ? 1.240 20.600 -4.199 1.00 63.19 95 GLY A O 1
ATOM 752 N N . GLU A 1 96 ? -0.270 20.799 -2.554 1.00 59.53 96 GLU A N 1
ATOM 753 C CA . GLU A 1 96 ? 0.589 20.212 -1.517 1.00 59.53 96 GLU A CA 1
ATOM 754 C C . GLU A 1 96 ? 0.480 18.683 -1.433 1.00 59.53 96 GLU A C 1
ATOM 756 O O . GLU A 1 96 ? -0.435 18.046 -1.957 1.00 59.53 96 GLU A O 1
ATOM 761 N N . SER A 1 97 ? 1.465 18.055 -0.783 1.00 62.91 97 SER A N 1
ATOM 762 C CA . SER A 1 97 ? 1.492 16.599 -0.647 1.00 62.91 97 SER A CA 1
ATOM 763 C C . SER A 1 97 ? 0.356 16.089 0.239 1.00 62.91 97 SER A C 1
ATOM 765 O O . SER A 1 97 ? 0.175 16.608 1.335 1.00 62.91 97 SER A O 1
ATOM 767 N N . SER A 1 98 ? -0.270 14.971 -0.141 1.00 64.12 98 SER A N 1
ATOM 768 C CA . SER A 1 98 ? -1.261 14.228 0.662 1.00 64.12 98 SER A CA 1
ATOM 769 C C . SER A 1 98 ? -0.747 13.652 1.992 1.00 64.12 98 SER A C 1
ATOM 771 O O . SER A 1 98 ? -1.384 12.795 2.600 1.00 64.12 98 SER A O 1
ATOM 773 N N . LYS A 1 99 ? 0.446 14.049 2.443 1.00 69.88 99 LYS A N 1
ATOM 774 C CA . LYS A 1 99 ? 0.951 13.643 3.749 1.00 69.88 99 LYS A CA 1
ATOM 775 C C . LYS A 1 99 ? 0.131 14.375 4.808 1.00 69.88 99 LYS A C 1
ATOM 777 O O . LYS A 1 99 ? 0.139 15.600 4.853 1.00 69.88 99 LYS A O 1
ATOM 782 N N . CYS A 1 100 ? -0.562 13.622 5.649 1.00 72.69 100 CYS A N 1
ATOM 783 C CA . CYS A 1 100 ? -1.212 14.149 6.837 1.00 72.69 100 CYS A CA 1
ATOM 784 C C . CYS A 1 100 ? -0.304 13.950 8.055 1.00 72.69 100 CYS A C 1
ATOM 786 O O . CYS A 1 100 ? 0.383 12.930 8.179 1.00 72.69 100 CYS A O 1
ATOM 788 N N . SER A 1 101 ? -0.303 14.922 8.961 1.00 78.75 101 SER A N 1
ATOM 789 C CA . SER A 1 101 ? 0.176 14.705 10.320 1.00 78.75 101 SER A CA 1
ATOM 790 C C . SER A 1 101 ? -0.744 13.708 11.039 1.00 78.75 101 SER A C 1
ATOM 792 O O . SER A 1 101 ? -1.833 13.377 10.565 1.00 78.75 101 SER A O 1
ATOM 794 N N . TYR A 1 102 ? -0.316 13.208 12.198 1.00 73.62 102 TYR A N 1
ATOM 795 C CA . TYR A 1 102 ? -1.143 12.283 12.973 1.00 73.62 102 TYR A CA 1
ATOM 796 C C . TYR A 1 102 ? -2.387 12.960 13.571 1.00 73.62 102 TYR A C 1
ATOM 798 O O . TYR A 1 102 ? -3.436 12.330 13.653 1.00 73.62 102 TYR A O 1
ATOM 806 N N . SER A 1 103 ? -2.297 14.241 13.951 1.00 74.88 103 SER A N 1
ATOM 807 C CA . SER A 1 103 ? -3.457 15.002 14.435 1.00 74.88 103 SER A CA 1
ATOM 808 C C . SER A 1 103 ? -4.473 15.226 13.318 1.00 74.88 103 SER A C 1
ATOM 810 O O . SER A 1 103 ? -5.651 14.940 13.494 1.00 74.88 103 SER A O 1
ATOM 812 N N . GLU A 1 104 ? -4.003 15.613 12.130 1.00 80.44 104 GLU A N 1
ATOM 813 C CA . GLU A 1 104 ? -4.854 15.760 10.946 1.00 80.44 104 GLU A CA 1
ATOM 814 C C . GLU A 1 104 ? -5.481 14.426 10.539 1.00 80.44 104 GLU A C 1
ATOM 816 O O . GLU A 1 104 ? -6.654 14.371 10.185 1.00 80.44 104 GLU A O 1
ATOM 821 N N . PHE A 1 105 ? -4.714 13.333 10.609 1.00 83.19 105 PHE A N 1
ATOM 822 C CA . PHE A 1 105 ? -5.241 11.994 10.378 1.00 83.19 105 PHE A CA 1
ATOM 823 C C . PHE A 1 105 ? -6.361 11.656 11.361 1.00 83.19 105 PHE A C 1
ATOM 825 O O . PHE A 1 105 ? -7.405 11.187 10.924 1.00 83.19 105 PHE A O 1
ATOM 832 N N . ALA A 1 106 ? -6.155 11.887 12.661 1.00 81.12 106 ALA A N 1
ATOM 833 C CA . ALA A 1 106 ? -7.149 11.585 13.684 1.00 81.12 106 ALA A CA 1
ATOM 834 C C . ALA A 1 106 ? -8.446 12.371 13.450 1.00 81.12 106 ALA A C 1
ATOM 836 O O . ALA A 1 106 ? -9.523 11.781 13.470 1.00 81.12 106 ALA A O 1
ATOM 837 N N . GLU A 1 107 ? -8.345 13.663 13.132 1.00 83.38 107 GLU A N 1
ATOM 838 C CA . GLU A 1 107 ? -9.503 14.502 12.811 1.00 83.38 107 GLU A CA 1
ATOM 839 C C . GLU A 1 107 ? -10.232 14.040 11.541 1.00 83.38 107 GLU A C 1
ATOM 841 O O . GLU A 1 107 ? -11.461 13.957 11.523 1.00 83.38 107 GLU A O 1
ATOM 846 N N . ILE A 1 108 ? -9.495 13.723 10.469 1.00 84.56 108 ILE A N 1
ATOM 847 C CA . ILE A 1 108 ? -10.088 13.249 9.210 1.00 84.56 108 ILE A CA 1
ATOM 848 C C . ILE A 1 108 ? -10.727 11.874 9.406 1.00 84.56 108 ILE A C 1
ATOM 850 O O . ILE A 1 108 ? -11.841 11.650 8.940 1.00 84.56 108 ILE A O 1
ATOM 854 N N . ALA A 1 109 ? -10.056 10.961 10.108 1.00 83.56 109 ALA A N 1
ATOM 855 C CA . ALA A 1 109 ? -10.569 9.630 10.401 1.00 83.56 109 ALA A CA 1
ATOM 856 C C . ALA A 1 109 ? -11.828 9.699 11.270 1.00 83.56 109 ALA A C 1
ATOM 858 O O . ALA A 1 109 ? -12.805 9.022 10.963 1.00 83.56 109 ALA A O 1
ATOM 859 N N . GLN A 1 110 ? -11.845 10.562 12.290 1.00 82.44 110 GLN A N 1
ATOM 860 C CA . GLN A 1 110 ? -13.031 10.797 13.108 1.00 82.44 110 GLN A CA 1
ATOM 861 C C . GLN A 1 110 ? -14.198 11.306 12.249 1.00 82.44 110 GLN A C 1
ATOM 863 O O . GLN A 1 110 ? -15.256 10.680 12.227 1.00 82.44 110 GLN A O 1
ATOM 868 N N . LYS A 1 111 ? -13.992 12.367 11.456 1.00 82.44 111 LYS A N 1
ATOM 869 C CA . LYS A 1 111 ? -15.024 12.907 10.547 1.00 82.44 111 LYS A CA 1
ATOM 870 C C . LYS A 1 111 ? -15.499 11.875 9.520 1.00 82.44 111 LYS A C 1
ATOM 872 O O . LYS A 1 111 ? -16.680 11.845 9.167 1.00 82.44 111 LYS A O 1
ATOM 877 N N . PHE A 1 112 ? -14.589 11.038 9.024 1.00 84.69 112 PHE A N 1
ATOM 878 C CA . PHE A 1 112 ? -14.887 9.959 8.085 1.00 84.69 112 PHE A CA 1
ATOM 879 C C . PHE A 1 112 ? -15.784 8.891 8.724 1.00 84.69 112 PHE A C 1
ATOM 881 O O . PHE A 1 112 ? -16.797 8.518 8.132 1.00 84.69 112 PHE A O 1
ATOM 888 N N . VAL A 1 113 ? -15.467 8.458 9.949 1.00 80.81 113 VAL A N 1
ATOM 889 C CA . VAL A 1 113 ? -16.302 7.524 10.717 1.00 80.81 113 VAL A CA 1
ATOM 890 C C . VAL A 1 113 ? -17.664 8.152 11.015 1.00 80.81 113 VAL A C 1
ATOM 892 O O . VAL A 1 113 ? -18.685 7.554 10.699 1.00 80.81 113 VAL A O 1
ATOM 895 N N . GLU A 1 114 ? -17.719 9.390 11.506 1.00 78.19 114 GLU A N 1
ATOM 896 C CA . GLU A 1 114 ? -18.978 10.105 11.775 1.00 78.19 114 GLU A CA 1
ATOM 897 C C . GLU A 1 114 ? -19.861 10.250 10.523 1.00 78.19 114 GLU A C 1
ATOM 899 O O . GLU A 1 114 ? -21.087 10.149 10.589 1.00 78.19 114 GLU A O 1
ATOM 904 N N . LYS A 1 115 ? -19.262 10.483 9.348 1.00 79.62 115 LYS A N 1
ATOM 905 C CA . LYS A 1 115 ? -19.973 10.495 8.058 1.00 79.62 115 LYS A CA 1
ATOM 906 C C . LYS A 1 115 ? -20.547 9.117 7.727 1.00 79.62 115 LYS A C 1
ATOM 908 O O . LYS A 1 115 ? -21.698 9.040 7.307 1.00 79.62 115 LYS A O 1
ATOM 913 N N . TYR A 1 116 ? -19.777 8.048 7.932 1.00 79.25 116 TYR A N 1
ATOM 914 C CA . TYR A 1 116 ? -20.242 6.678 7.718 1.00 79.25 116 TYR A CA 1
ATOM 915 C C . TYR A 1 116 ? -21.415 6.335 8.645 1.00 79.25 116 TYR A C 1
ATOM 917 O O . TYR A 1 116 ? -22.470 5.934 8.164 1.00 79.25 116 TYR A O 1
ATOM 925 N N . ARG A 1 117 ? -21.292 6.624 9.944 1.00 78.31 117 ARG A N 1
ATOM 926 C CA . ARG A 1 117 ? -22.357 6.415 10.940 1.00 78.31 117 ARG A CA 1
ATOM 927 C C . ARG A 1 117 ? -23.642 7.164 10.602 1.00 78.31 117 ARG A C 1
ATOM 929 O O . ARG A 1 117 ? -24.731 6.597 10.652 1.00 78.31 117 ARG A O 1
ATOM 936 N N . ARG A 1 118 ? -23.527 8.425 10.170 1.00 75.44 118 ARG A N 1
ATOM 937 C CA . ARG A 1 118 ? -24.680 9.196 9.678 1.00 75.44 118 ARG A CA 1
ATOM 938 C C . ARG A 1 118 ? -25.330 8.549 8.459 1.00 75.44 118 ARG A C 1
ATOM 940 O O . ARG A 1 118 ? -26.551 8.544 8.369 1.00 75.44 118 ARG A O 1
ATOM 947 N N . ASN A 1 119 ? -24.547 7.994 7.536 1.00 78.25 119 ASN A N 1
ATOM 948 C CA . ASN A 1 119 ? -25.096 7.304 6.368 1.00 78.25 119 ASN A CA 1
ATOM 949 C C . ASN A 1 119 ? -25.813 6.000 6.740 1.00 78.25 119 ASN A C 1
ATOM 951 O O . ASN A 1 119 ? -26.830 5.708 6.119 1.00 78.25 119 ASN A O 1
ATOM 955 N N . ILE A 1 120 ? -25.346 5.265 7.758 1.00 75.88 120 ILE A N 1
ATOM 956 C CA . ILE A 1 120 ? -26.067 4.103 8.310 1.00 75.88 120 ILE A CA 1
ATOM 957 C C . ILE A 1 120 ? -27.423 4.550 8.858 1.00 75.88 120 ILE A C 1
ATOM 959 O O . ILE A 1 120 ? -28.453 3.991 8.496 1.00 75.88 120 ILE A O 1
ATOM 963 N N . HIS A 1 121 ? -27.440 5.603 9.679 1.00 73.00 121 HIS A N 1
ATOM 964 C CA . HIS A 1 121 ? -28.682 6.128 10.251 1.00 73.00 121 HIS A CA 1
ATOM 965 C C . HIS A 1 121 ? -29.667 6.589 9.171 1.00 73.00 121 HIS A C 1
ATOM 967 O O . HIS A 1 121 ? -30.841 6.232 9.204 1.00 73.00 121 HIS A O 1
ATOM 973 N N . ARG A 1 122 ? -29.176 7.304 8.155 1.00 74.12 122 ARG A N 1
ATOM 974 C CA . ARG A 1 122 ? -29.983 7.718 7.002 1.00 74.12 122 ARG A CA 1
ATOM 975 C C . ARG A 1 122 ? -30.481 6.534 6.168 1.00 74.12 122 ARG A C 1
ATOM 977 O O . ARG A 1 122 ? -31.581 6.616 5.638 1.00 74.12 122 ARG A O 1
ATOM 984 N N . ALA A 1 123 ? -29.701 5.457 6.049 1.00 77.19 123 ALA A N 1
ATOM 985 C CA . ALA A 1 123 ? -30.102 4.248 5.327 1.00 77.19 123 ALA A CA 1
ATOM 986 C C . ALA A 1 123 ? -31.226 3.500 6.057 1.00 77.19 123 ALA A C 1
ATOM 988 O O . ALA A 1 123 ? -32.166 3.051 5.416 1.00 77.19 123 ALA A O 1
ATOM 989 N N . ILE A 1 124 ? -31.190 3.452 7.395 1.00 77.88 124 ILE A N 1
ATOM 990 C CA . ILE A 1 124 ? -32.300 2.932 8.215 1.00 77.88 124 ILE A CA 1
ATOM 991 C C . ILE A 1 124 ? -33.583 3.747 7.990 1.00 77.88 124 ILE A C 1
ATOM 993 O O . ILE A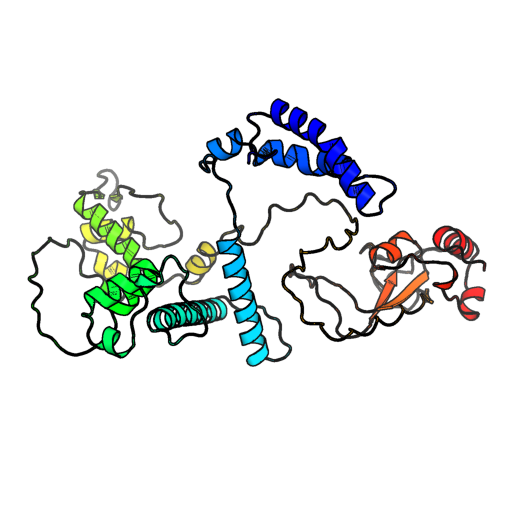 1 124 ? -34.674 3.188 8.017 1.00 77.88 124 ILE A O 1
ATOM 997 N N . LEU A 1 125 ? -33.455 5.057 7.763 1.00 73.94 125 LEU A N 1
ATOM 998 C CA . LEU A 1 125 ? -34.576 5.972 7.526 1.00 73.94 125 LEU A CA 1
ATOM 999 C C . LEU A 1 125 ? -35.072 6.017 6.070 1.00 73.94 125 LEU A C 1
ATOM 1001 O O . LEU A 1 125 ? -36.000 6.773 5.783 1.00 73.94 125 LEU A O 1
ATOM 1005 N N . GLY A 1 126 ? -34.427 5.291 5.150 1.00 70.19 126 GLY A N 1
ATOM 1006 C CA . GLY A 1 126 ? -34.716 5.365 3.713 1.00 70.19 126 GLY A CA 1
ATOM 1007 C C . GLY A 1 126 ? -34.348 6.709 3.055 1.00 70.19 126 GLY A C 1
ATOM 1008 O O . GLY A 1 126 ? -34.734 6.970 1.922 1.00 70.19 126 GLY A O 1
ATOM 1009 N N . ASP A 1 127 ? -33.590 7.573 3.742 1.00 71.94 127 ASP A N 1
ATOM 1010 C CA . ASP A 1 127 ? -33.216 8.929 3.299 1.00 71.94 127 ASP A CA 1
ATOM 1011 C C . ASP A 1 127 ? -31.707 9.026 3.014 1.00 71.94 127 ASP A C 1
ATOM 1013 O O . ASP A 1 127 ? -31.013 9.960 3.426 1.00 71.94 127 ASP A O 1
ATOM 1017 N N . SER A 1 128 ? -31.142 8.012 2.358 1.00 69.38 128 SER A N 1
ATOM 1018 C CA . SER A 1 128 ? -29.711 7.913 2.059 1.00 69.38 128 SER A CA 1
ATOM 1019 C C . SER A 1 128 ? -29.482 7.512 0.604 1.00 69.38 128 SER A C 1
ATOM 1021 O O . SER A 1 128 ? -30.235 6.702 0.074 1.00 69.38 128 SER A O 1
ATOM 1023 N N . PRO A 1 129 ? -28.400 7.990 -0.043 1.00 65.38 129 PRO A N 1
ATOM 1024 C CA . PRO A 1 129 ? -27.952 7.417 -1.314 1.00 65.38 129 PRO A CA 1
ATOM 1025 C C . PRO A 1 129 ? -27.482 5.956 -1.172 1.00 65.38 129 PRO A C 1
ATOM 1027 O O . PRO A 1 129 ? -27.215 5.301 -2.175 1.00 65.38 129 PRO A O 1
ATOM 1030 N N . TYR A 1 130 ? -27.347 5.457 0.062 1.00 74.31 130 TYR A N 1
ATOM 1031 C CA . TYR A 1 130 ? -27.016 4.073 0.378 1.00 74.31 130 TYR A CA 1
ATOM 1032 C C . TYR A 1 130 ? -28.258 3.342 0.887 1.00 74.31 130 TYR A C 1
ATOM 1034 O O . TYR A 1 130 ? -28.923 3.824 1.802 1.00 74.31 130 TYR A O 1
ATOM 1042 N N . VAL A 1 131 ? -28.524 2.166 0.330 1.00 75.31 131 VAL A N 1
ATOM 1043 C CA . VAL A 1 131 ? -29.632 1.291 0.731 1.00 75.31 131 VAL A CA 1
ATOM 1044 C C . VAL A 1 131 ? -29.130 0.162 1.625 1.00 75.31 131 VAL A C 1
ATOM 1046 O O . VAL A 1 131 ? -27.967 -0.242 1.533 1.00 75.31 131 VAL A O 1
ATOM 1049 N N . LEU A 1 132 ? -30.003 -0.347 2.494 1.00 74.12 132 LEU A N 1
ATOM 1050 C CA . LEU A 1 132 ? -29.712 -1.548 3.271 1.00 74.12 132 LEU A CA 1
ATOM 1051 C C . LEU A 1 132 ? -29.600 -2.760 2.337 1.00 74.12 132 LEU A C 1
ATOM 1053 O O . LEU A 1 132 ? -30.251 -2.827 1.293 1.00 74.12 132 LEU A O 1
ATOM 1057 N N . ALA A 1 133 ? -28.752 -3.720 2.707 1.00 73.06 133 ALA A N 1
ATOM 1058 C CA . ALA A 1 133 ? -28.683 -4.989 1.994 1.00 73.06 133 ALA A CA 1
ATOM 1059 C C . ALA A 1 133 ? -30.047 -5.711 2.064 1.00 73.06 133 ALA A C 1
ATOM 1061 O O . ALA A 1 133 ? -30.768 -5.520 3.046 1.00 73.06 133 ALA A O 1
ATOM 1062 N N . PRO A 1 134 ? -30.388 -6.580 1.091 1.00 74.12 134 PRO A N 1
ATOM 1063 C CA . PRO A 1 134 ? -31.646 -7.338 1.100 1.00 74.12 134 PRO A CA 1
ATOM 1064 C C . PRO A 1 134 ? -31.886 -8.125 2.396 1.00 74.12 134 PRO A C 1
ATOM 1066 O O . PRO A 1 134 ? -33.019 -8.308 2.813 1.00 74.12 134 PRO A O 1
ATOM 1069 N N . GLU A 1 135 ? -30.810 -8.556 3.053 1.00 74.62 135 GLU A N 1
ATOM 1070 C CA . GLU A 1 135 ? -30.821 -9.296 4.322 1.00 74.62 135 GLU A CA 1
ATOM 1071 C C . GLU A 1 135 ? -31.142 -8.420 5.547 1.00 74.62 135 GLU A C 1
ATOM 1073 O O . GLU A 1 135 ? -31.280 -8.928 6.654 1.00 74.62 135 GLU A O 1
ATOM 1078 N N . CYS A 1 136 ? -31.197 -7.099 5.374 1.00 72.38 136 CYS A N 1
ATOM 1079 C CA . CYS A 1 136 ? -31.408 -6.118 6.436 1.00 72.38 136 CYS A CA 1
ATOM 1080 C C . CYS A 1 136 ? -32.575 -5.167 6.133 1.00 72.38 136 CYS A C 1
ATOM 1082 O O . CYS A 1 136 ? -32.724 -4.157 6.818 1.00 72.38 136 CYS A O 1
ATOM 1084 N N . THR A 1 137 ? -33.395 -5.440 5.115 1.00 72.81 137 THR A N 1
ATOM 1085 C CA . THR A 1 137 ? -34.513 -4.563 4.710 1.00 72.81 137 THR A CA 1
ATOM 1086 C C . THR A 1 137 ? -35.558 -4.371 5.809 1.00 72.81 137 THR A C 1
ATOM 1088 O O . THR A 1 137 ? -36.158 -3.315 5.940 1.00 72.81 137 THR A O 1
ATOM 1091 N N . ASP A 1 138 ? -35.716 -5.361 6.676 1.00 77.06 138 ASP A N 1
ATOM 1092 C CA . ASP A 1 138 ? -36.571 -5.370 7.865 1.00 77.06 138 ASP A CA 1
ATOM 1093 C C . ASP A 1 138 ? -36.091 -4.404 8.969 1.00 77.06 138 ASP A C 1
ATOM 1095 O O . ASP A 1 138 ? -36.822 -4.083 9.919 1.00 77.06 138 ASP A O 1
ATOM 1099 N N . LEU A 1 139 ? -34.874 -3.867 8.831 1.00 74.69 139 LEU A N 1
ATOM 1100 C CA . LEU A 1 139 ? -34.388 -2.783 9.672 1.00 74.69 139 LEU A CA 1
ATOM 1101 C C . LEU A 1 139 ? -34.855 -1.408 9.207 1.00 74.69 139 LEU A C 1
ATOM 1103 O O . LEU A 1 139 ? -34.864 -0.516 10.057 1.00 74.69 139 LEU A O 1
ATOM 1107 N N . GLU A 1 140 ? -35.288 -1.251 7.955 1.00 78.38 140 GLU A N 1
ATOM 1108 C CA . GLU A 1 140 ? -35.781 0.010 7.401 1.00 78.38 140 GLU A CA 1
ATOM 1109 C C . GLU A 1 140 ? -37.047 0.479 8.131 1.00 78.38 140 GLU A C 1
ATOM 1111 O O . GLU A 1 140 ? -37.923 -0.307 8.504 1.00 78.38 140 GLU A O 1
ATOM 1116 N N . VAL A 1 141 ? -37.120 1.777 8.411 1.00 80.19 141 VAL A N 1
ATOM 1117 C CA . VAL A 1 141 ? -38.220 2.403 9.146 1.00 80.19 141 VAL A CA 1
ATOM 1118 C C . VAL A 1 141 ? -38.485 3.768 8.530 1.00 80.19 141 VAL A C 1
ATOM 1120 O O . VAL A 1 141 ? -37.554 4.551 8.357 1.00 80.19 141 VAL A O 1
ATOM 1123 N N . SER A 1 142 ? -39.751 4.103 8.259 1.00 77.75 142 SER A N 1
ATOM 1124 C CA . SER A 1 142 ? -40.074 5.455 7.788 1.00 77.75 142 SER A CA 1
ATOM 1125 C C . SER A 1 142 ? -39.710 6.501 8.844 1.00 77.75 142 SER A C 1
ATOM 1127 O O . SER A 1 142 ? -39.682 6.221 10.047 1.00 77.75 142 SER A O 1
ATOM 1129 N N . LYS A 1 143 ? -39.495 7.749 8.427 1.00 75.56 143 LYS A N 1
ATOM 1130 C CA . LYS A 1 143 ? -39.211 8.839 9.366 1.00 75.56 143 LYS A CA 1
ATOM 1131 C C . LYS A 1 143 ? -40.304 8.989 10.436 1.00 75.56 143 LYS A C 1
ATOM 1133 O O . LYS A 1 143 ? -39.976 9.142 11.613 1.00 75.56 143 LYS A O 1
ATOM 1138 N N . GLU A 1 144 ? -41.585 8.856 10.074 1.00 79.25 144 GLU A N 1
ATOM 1139 C CA . GLU A 1 144 ? -42.683 8.965 11.050 1.00 79.25 144 GLU A CA 1
ATOM 1140 C C . GLU A 1 144 ? -42.727 7.781 12.024 1.00 79.25 144 GLU A C 1
ATOM 1142 O O . GLU A 1 144 ? -43.107 7.932 13.187 1.00 79.25 144 GLU A O 1
ATOM 1147 N N . GLN A 1 145 ? -42.361 6.585 11.563 1.00 78.69 145 GLN A N 1
ATOM 1148 C CA . GLN A 1 145 ? -42.259 5.406 12.419 1.00 78.69 145 GLN A CA 1
ATOM 1149 C C . GLN A 1 145 ? -41.046 5.509 13.348 1.00 78.69 145 GLN A C 1
ATOM 1151 O O . GLN A 1 145 ? -41.142 5.152 14.522 1.00 78.69 145 GLN A O 1
ATOM 1156 N N . TRP A 1 146 ? -39.928 6.051 12.859 1.00 79.19 146 TRP A N 1
ATOM 1157 C CA . TRP A 1 146 ? -38.719 6.253 13.645 1.00 79.19 146 TRP A CA 1
ATOM 1158 C C . TRP A 1 146 ? -38.961 7.217 14.800 1.00 79.19 146 TRP A C 1
ATOM 1160 O O . TRP A 1 146 ? -38.555 6.943 15.925 1.00 79.19 146 TRP A O 1
ATOM 1170 N N . GLU A 1 147 ? -39.671 8.320 14.578 1.00 79.25 147 GLU A N 1
ATOM 1171 C CA . GLU A 1 147 ? -40.004 9.274 15.643 1.00 79.25 147 GLU A CA 1
ATOM 1172 C C . GLU A 1 147 ? -40.827 8.637 16.774 1.00 79.25 147 GLU A C 1
ATOM 1174 O O . GLU A 1 147 ? -40.611 8.968 17.940 1.00 79.25 147 GLU A O 1
ATOM 1179 N N . LYS A 1 148 ? -41.669 7.646 16.452 1.00 82.88 148 LYS A N 1
ATOM 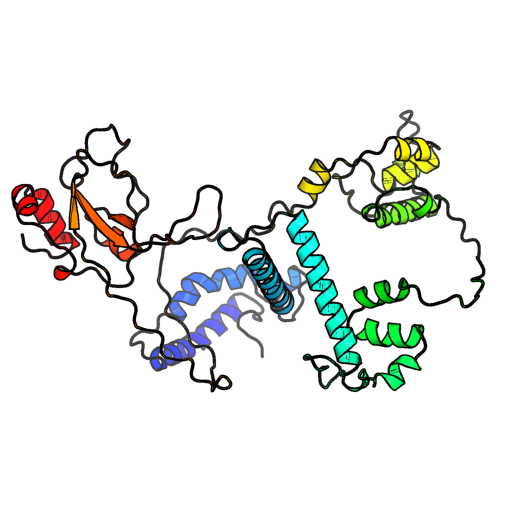1180 C CA . LYS A 1 148 ? -42.512 6.910 17.411 1.00 82.88 148 LYS A CA 1
ATOM 1181 C C . LYS A 1 148 ? -41.782 5.799 18.176 1.00 82.88 148 LYS A C 1
ATOM 1183 O O . LYS A 1 148 ? -42.328 5.276 19.147 1.00 82.88 148 LYS A O 1
ATOM 1188 N N . LEU A 1 149 ? -40.576 5.402 17.760 1.00 79.00 149 LEU A N 1
ATOM 1189 C CA . LEU A 1 149 ? -39.810 4.363 18.455 1.00 79.00 149 LEU A CA 1
ATOM 1190 C C . LEU A 1 149 ? -39.234 4.880 19.781 1.00 79.00 149 LEU A C 1
ATOM 1192 O O . LEU A 1 149 ? -38.776 6.017 19.888 1.00 79.00 149 LEU A O 1
ATOM 1196 N N . SER A 1 150 ? -39.185 4.008 20.790 1.00 79.50 150 SER A N 1
ATOM 1197 C CA . SER A 1 150 ? -38.466 4.296 22.033 1.00 79.50 150 SER A CA 1
ATOM 1198 C C . SER A 1 150 ? -36.954 4.356 21.792 1.00 79.50 150 SER A C 1
ATOM 1200 O O . SER A 1 150 ? -36.436 3.693 20.890 1.00 79.50 150 SER A O 1
ATOM 1202 N N . LYS A 1 151 ? -36.224 5.106 22.631 1.00 75.00 151 LYS A N 1
ATOM 1203 C CA . LYS A 1 151 ? -34.756 5.225 22.547 1.00 75.00 151 LYS A CA 1
ATOM 1204 C C . LYS A 1 151 ? -34.072 3.850 22.502 1.00 75.00 151 LYS A C 1
ATOM 1206 O O . LYS A 1 151 ? -33.259 3.613 21.618 1.00 75.00 151 LYS A O 1
ATOM 1211 N N . GLY A 1 152 ? -34.492 2.908 23.352 1.00 75.25 152 GLY A N 1
ATOM 1212 C CA . GLY A 1 152 ? -33.956 1.540 23.366 1.00 75.25 152 GLY A CA 1
ATOM 1213 C C . GLY A 1 152 ? -34.190 0.754 22.068 1.00 75.25 152 GLY A C 1
ATOM 1214 O O . GLY A 1 152 ? -33.305 0.030 21.625 1.00 75.25 152 GLY A O 1
ATOM 1215 N N . ARG A 1 153 ? -35.341 0.929 21.398 1.00 77.44 153 ARG A N 1
ATOM 1216 C CA . ARG A 1 153 ? -35.588 0.288 20.092 1.00 77.44 153 ARG A CA 1
ATOM 1217 C C . ARG A 1 153 ? -34.782 0.922 18.959 1.00 77.44 153 ARG A C 1
ATOM 1219 O O . ARG A 1 153 ? -34.392 0.209 18.039 1.00 77.44 153 ARG A O 1
ATOM 1226 N N . LYS A 1 154 ? -34.524 2.233 19.026 1.00 76.69 154 LYS A N 1
ATOM 1227 C CA . LYS A 1 154 ? -33.630 2.925 18.081 1.00 76.69 154 LYS A CA 1
ATOM 1228 C C . LYS A 1 154 ? -32.200 2.410 18.210 1.00 76.69 154 LYS A C 1
ATOM 1230 O O . LYS A 1 154 ? -31.603 2.062 17.199 1.00 76.69 154 LYS A O 1
ATOM 1235 N N . ILE A 1 155 ? -31.703 2.297 19.444 1.00 75.81 155 ILE A N 1
ATOM 1236 C CA . ILE A 1 155 ? -30.371 1.758 19.750 1.00 75.81 155 ILE A CA 1
ATOM 1237 C C . ILE A 1 155 ? -30.254 0.328 19.225 1.00 75.81 155 ILE A C 1
ATOM 1239 O O . ILE A 1 155 ? -29.382 0.076 18.410 1.00 75.81 155 ILE A O 1
ATOM 1243 N N . ALA A 1 156 ? -31.188 -0.567 19.565 1.00 78.50 156 ALA A N 1
ATOM 1244 C CA . ALA A 1 156 ? -31.145 -1.961 19.113 1.00 78.50 156 ALA A CA 1
ATOM 1245 C C . ALA A 1 156 ? -31.095 -2.107 17.579 1.00 78.50 156 ALA A C 1
ATOM 1247 O O . ALA A 1 156 ? -30.378 -2.961 17.063 1.00 78.50 156 ALA A O 1
ATOM 1248 N N . LYS A 1 157 ? -31.823 -1.256 16.840 1.00 79.19 157 LYS A N 1
ATOM 1249 C CA . LYS A 1 157 ? -31.761 -1.228 15.370 1.00 79.19 157 LYS A CA 1
ATOM 1250 C C . LYS A 1 157 ? -30.403 -0.750 14.846 1.00 79.19 157 LYS A C 1
ATOM 1252 O O . LYS A 1 157 ? -29.936 -1.281 13.846 1.00 79.19 157 LYS A O 1
ATOM 1257 N N . ILE A 1 158 ? -29.771 0.222 15.508 1.00 77.50 158 ILE A N 1
ATOM 1258 C CA . ILE A 1 158 ? -28.434 0.715 15.144 1.00 77.50 158 ILE A CA 1
ATOM 1259 C C . ILE A 1 158 ? -27.365 -0.326 15.496 1.00 77.50 158 ILE A C 1
ATOM 1261 O O . ILE A 1 158 ? -26.516 -0.601 14.658 1.00 77.50 158 ILE A O 1
ATOM 1265 N N . THR A 1 159 ? -27.440 -0.964 16.668 1.00 79.50 159 THR A N 1
ATOM 1266 C CA . THR A 1 159 ? -26.480 -1.980 17.138 1.00 79.50 159 THR A CA 1
ATOM 1267 C C . THR A 1 159 ? -26.333 -3.147 16.165 1.00 79.50 159 THR A C 1
ATOM 1269 O O . THR A 1 159 ? -25.239 -3.676 16.010 1.00 79.50 159 THR A O 1
ATOM 1272 N N . LEU A 1 160 ? -27.411 -3.523 15.467 1.00 77.25 160 LEU A N 1
ATOM 1273 C CA . LEU A 1 160 ? -27.381 -4.586 14.456 1.00 77.25 160 LEU A CA 1
ATOM 1274 C C . LEU A 1 160 ? -26.500 -4.254 13.237 1.00 77.25 160 LEU A C 1
ATOM 1276 O O . LEU A 1 160 ? -26.087 -5.169 12.532 1.00 77.25 160 LEU A O 1
ATOM 1280 N N . LEU A 1 161 ? -26.211 -2.972 12.986 1.00 73.00 161 LEU A N 1
ATOM 1281 C CA . LEU A 1 161 ? -25.423 -2.501 11.839 1.00 73.00 161 LEU A CA 1
ATOM 1282 C C . LEU A 1 161 ? -24.112 -1.806 12.248 1.00 73.00 161 LEU A C 1
ATOM 1284 O O . LEU A 1 161 ? -23.137 -1.846 11.500 1.00 73.00 161 LEU A O 1
ATOM 1288 N N . ASP A 1 162 ? -24.086 -1.160 13.414 1.00 73.19 162 ASP A N 1
ATOM 1289 C CA . ASP A 1 162 ? -22.937 -0.458 13.986 1.00 73.19 162 ASP A CA 1
ATOM 1290 C C . ASP A 1 162 ? -23.009 -0.477 15.519 1.00 73.19 162 ASP A C 1
ATOM 1292 O O . ASP A 1 162 ? -23.512 0.451 16.158 1.00 73.19 162 ASP A O 1
ATOM 1296 N N . GLU A 1 163 ? -22.495 -1.556 16.108 1.00 74.88 163 GLU A N 1
ATOM 1297 C CA . GLU A 1 163 ? -22.413 -1.745 17.560 1.00 74.88 163 GLU A CA 1
ATOM 1298 C C . GLU A 1 163 ? -21.701 -0.570 18.250 1.00 74.88 163 GLU A C 1
ATOM 1300 O O . GLU A 1 163 ? -22.229 -0.003 19.202 1.00 74.88 163 GLU A O 1
ATOM 1305 N N . CYS A 1 164 ? -20.563 -0.119 17.711 1.00 67.69 164 CYS A N 1
ATOM 1306 C CA . CYS A 1 164 ? -19.808 0.999 18.281 1.00 67.69 164 CYS A CA 1
ATOM 1307 C C . CYS A 1 164 ? -20.507 2.358 18.114 1.00 67.69 164 CYS A C 1
ATOM 1309 O O . CYS A 1 164 ? -20.271 3.264 18.904 1.00 67.69 164 CYS A O 1
ATOM 1311 N N . GLY A 1 165 ? -21.297 2.564 17.058 1.00 61.94 165 GLY A N 1
ATOM 1312 C CA . GLY A 1 165 ? -22.059 3.805 16.865 1.00 61.94 165 GLY A CA 1
ATOM 1313 C C . GLY A 1 165 ? -23.337 3.881 17.697 1.00 61.94 165 GLY A C 1
ATOM 1314 O O . GLY A 1 165 ? -23.840 4.977 17.942 1.00 61.94 165 GLY A O 1
ATOM 1315 N N . ALA A 1 166 ? -23.855 2.739 18.151 1.00 65.31 166 ALA A N 1
ATOM 1316 C CA . ALA A 1 166 ? -25.011 2.684 19.037 1.00 65.31 166 ALA A CA 1
ATOM 1317 C C . ALA A 1 166 ? -24.708 3.292 20.421 1.00 65.31 166 ALA A C 1
ATOM 1319 O O . ALA A 1 166 ? -25.566 3.976 20.979 1.00 65.31 166 ALA A O 1
ATOM 1320 N N . GLU A 1 167 ? -23.478 3.119 20.921 1.00 64.38 167 GLU A N 1
ATOM 1321 C CA . GLU A 1 167 ? -22.994 3.708 22.181 1.00 64.38 167 GLU A CA 1
ATOM 1322 C C . GLU A 1 167 ? -23.020 5.249 22.143 1.00 64.38 167 GLU A C 1
ATOM 1324 O O . GLU A 1 167 ? -23.494 5.895 23.075 1.00 64.38 167 GLU A O 1
ATOM 1329 N N . ASP A 1 168 ? -22.634 5.864 21.020 1.00 60.19 168 ASP A N 1
ATOM 1330 C CA . ASP A 1 168 ? -22.673 7.328 20.862 1.00 60.19 168 ASP A CA 1
ATOM 1331 C C . ASP A 1 168 ? -24.115 7.883 20.836 1.00 60.19 168 ASP A C 1
ATOM 1333 O O . ASP A 1 168 ? -24.366 9.040 21.186 1.00 60.19 168 ASP A O 1
ATOM 1337 N N . TYR A 1 169 ? -25.093 7.061 20.434 1.00 61.09 169 TYR A N 1
ATOM 1338 C CA . TYR A 1 169 ? -26.515 7.423 20.453 1.00 61.09 169 TYR A CA 1
ATOM 1339 C C . TYR A 1 169 ? -27.119 7.349 21.867 1.00 61.09 169 TYR A C 1
ATOM 1341 O O . TYR A 1 169 ? -28.096 8.048 22.167 1.00 61.09 169 TYR A O 1
ATOM 1349 N N . GLU A 1 170 ? -26.537 6.546 22.765 1.00 58.53 170 GLU A N 1
ATOM 1350 C CA . GLU A 1 170 ? -26.915 6.528 24.181 1.00 58.53 170 GLU A CA 1
ATOM 1351 C C . GLU A 1 170 ? -26.601 7.859 24.874 1.00 58.53 170 GLU A C 1
ATOM 1353 O O . GLU A 1 170 ? -27.424 8.331 25.666 1.00 58.53 170 GLU A O 1
ATOM 1358 N N . GLU A 1 171 ? -25.496 8.516 24.512 1.00 50.47 171 GLU A N 1
ATOM 1359 C CA . GLU A 1 171 ? -25.023 9.762 25.135 1.00 50.47 171 GLU A CA 1
ATOM 1360 C C . GLU A 1 171 ? -25.695 11.046 24.589 1.00 50.47 171 GLU A C 1
ATOM 1362 O O . GLU A 1 171 ? -25.513 12.127 25.153 1.00 50.47 171 GLU A O 1
ATOM 1367 N N . SER A 1 172 ? -26.511 10.970 23.527 1.00 47.56 172 SER A N 1
ATOM 1368 C CA . SER A 1 172 ? -27.134 12.163 22.924 1.00 47.56 172 SER A CA 1
ATOM 1369 C C . SER A 1 172 ? -28.242 12.771 23.818 1.00 47.56 172 SER A C 1
ATOM 1371 O O . SER A 1 172 ? -29.153 12.044 24.246 1.00 47.56 172 SER A O 1
ATOM 1373 N N . PRO A 1 173 ? -28.216 14.092 24.109 1.00 44.12 173 PRO A N 1
ATOM 1374 C CA . PRO A 1 173 ? -29.150 14.719 25.038 1.00 44.12 173 PRO A CA 1
ATOM 1375 C C . PRO A 1 173 ? -30.486 15.030 24.352 1.00 44.12 173 PRO A C 1
ATOM 1377 O O . PRO A 1 173 ? -30.610 15.990 23.595 1.00 44.12 173 PRO A O 1
ATOM 1380 N N . ALA A 1 174 ? -31.519 14.251 24.671 1.00 36.53 174 ALA A N 1
ATOM 1381 C CA . ALA A 1 174 ? -32.908 14.623 24.420 1.00 36.53 174 ALA A CA 1
ATOM 1382 C C . ALA A 1 174 ? -33.727 14.463 25.712 1.00 36.53 174 ALA A C 1
ATOM 1384 O O . ALA A 1 174 ? -34.031 13.343 26.105 1.00 36.53 174 ALA A O 1
ATOM 1385 N N . SER A 1 175 ? -34.042 15.619 26.314 1.00 31.77 175 SER A N 1
ATOM 1386 C CA . SER A 1 175 ? -35.098 15.984 27.283 1.00 31.77 175 SER A CA 1
ATOM 1387 C C . SER A 1 175 ? -35.329 15.148 28.566 1.00 31.77 175 SER A C 1
ATOM 1389 O O . SER A 1 175 ? -35.200 13.928 28.573 1.00 31.77 175 SER A O 1
ATOM 1391 N N . PRO A 1 176 ? -35.705 15.803 29.690 1.00 39.72 176 PRO A N 1
ATOM 1392 C CA . PRO A 1 176 ? -35.628 15.221 31.025 1.00 39.72 176 PRO A CA 1
ATOM 1393 C C . PRO A 1 176 ? -36.845 14.341 31.310 1.00 39.72 176 PRO A C 1
ATOM 1395 O O . PRO A 1 176 ? -37.890 14.815 31.746 1.00 39.72 176 PRO A O 1
ATOM 1398 N N . SER A 1 177 ? -36.709 13.037 31.101 1.00 29.03 177 SER A N 1
ATOM 1399 C CA . SER A 1 177 ? -37.590 12.065 31.741 1.00 29.03 177 SER A CA 1
ATOM 1400 C C . SER A 1 177 ? -36.884 11.483 32.954 1.00 29.03 177 SER A C 1
ATOM 1402 O O . SER A 1 177 ? -35.942 10.700 32.847 1.00 29.03 177 SER A O 1
ATOM 1404 N N . THR A 1 178 ? -37.366 11.923 34.110 1.00 40.53 178 THR A N 1
ATOM 1405 C CA . THR A 1 178 ? -37.104 11.410 35.446 1.00 40.53 178 THR A CA 1
ATOM 1406 C C . THR A 1 178 ? -37.141 9.886 35.462 1.00 40.53 178 THR A C 1
ATOM 1408 O O . THR A 1 178 ? -38.195 9.277 35.300 1.00 40.53 178 THR A O 1
ATOM 1411 N N . SER A 1 179 ? -36.006 9.257 35.734 1.00 28.62 179 SER A N 1
ATOM 1412 C CA . SER A 1 179 ? -35.987 7.882 36.218 1.00 28.62 179 SER A CA 1
ATOM 1413 C C . SER A 1 179 ? -34.772 7.700 37.102 1.00 28.62 179 SER A C 1
ATOM 1415 O O . SER A 1 179 ? -33.647 7.545 36.634 1.00 28.62 179 SER A O 1
ATOM 1417 N N . ALA A 1 180 ? -35.044 7.752 38.402 1.00 40.31 180 ALA A N 1
ATOM 1418 C CA . ALA A 1 180 ? -34.170 7.286 39.453 1.00 40.31 180 ALA A CA 1
ATOM 1419 C C . ALA A 1 180 ? -33.679 5.869 39.123 1.00 40.31 180 ALA A C 1
ATOM 1421 O O . ALA A 1 180 ? -34.412 4.891 39.274 1.00 40.31 180 ALA A O 1
ATOM 1422 N N . SER A 1 181 ? -32.431 5.747 38.681 1.00 29.58 181 SER A N 1
ATOM 1423 C CA . SER A 1 181 ? -31.725 4.475 38.702 1.00 29.58 181 SER A CA 1
ATOM 1424 C C . SER A 1 181 ? -31.205 4.275 40.118 1.00 29.58 181 SER A C 1
ATOM 1426 O O . SER A 1 181 ? -30.240 4.905 40.547 1.00 29.58 181 SER A O 1
ATOM 1428 N N . ARG A 1 182 ? -31.916 3.417 40.850 1.00 30.62 182 ARG A N 1
ATOM 1429 C CA . ARG A 1 182 ? -31.523 2.868 42.145 1.00 30.62 182 ARG A CA 1
ATOM 1430 C C . ARG A 1 182 ? -30.060 2.429 42.091 1.00 30.62 182 ARG A C 1
ATOM 1432 O O . ARG A 1 182 ? -29.722 1.447 41.437 1.00 30.62 182 ARG A O 1
ATOM 1439 N N . SER A 1 183 ? -29.217 3.154 42.810 1.00 31.16 183 SER A N 1
ATOM 1440 C CA . SER A 1 183 ? -27.883 2.720 43.186 1.00 31.16 183 SER A CA 1
ATOM 1441 C C . SER A 1 183 ? -28.007 1.500 44.100 1.00 31.16 183 SER A C 1
ATOM 1443 O O . SER A 1 183 ? -28.404 1.625 45.259 1.00 31.16 183 SER A O 1
ATOM 1445 N N . CYS A 1 184 ? -27.660 0.321 43.591 1.00 26.05 184 CYS A N 1
ATOM 1446 C CA . CYS A 1 184 ? -27.146 -0.736 44.452 1.00 26.05 184 CYS A CA 1
ATOM 1447 C C . CYS A 1 184 ? -25.658 -0.435 44.699 1.00 26.05 184 CYS A C 1
ATOM 1449 O O . CYS A 1 184 ? -24.921 -0.244 43.730 1.00 26.05 184 CYS A O 1
ATOM 1451 N N . PRO A 1 185 ? -25.201 -0.360 45.959 1.00 37.97 185 PRO A N 1
ATOM 1452 C CA . PRO A 1 185 ? -23.811 -0.081 46.275 1.00 37.97 185 PRO A CA 1
ATOM 1453 C C . PRO A 1 185 ? -22.988 -1.339 45.992 1.00 37.97 185 PRO A C 1
ATOM 1455 O O . PRO A 1 185 ? -22.850 -2.214 46.841 1.00 37.97 185 PRO A O 1
ATOM 1458 N N . SER A 1 186 ? -22.450 -1.454 44.780 1.00 43.94 186 SER A N 1
ATOM 1459 C CA . SER A 1 186 ? -21.230 -2.234 44.602 1.00 43.94 186 SER A CA 1
ATOM 1460 C C . SER A 1 186 ? -20.107 -1.365 45.143 1.00 43.94 186 SER A C 1
ATOM 1462 O O . SER A 1 186 ? -19.883 -0.279 44.615 1.00 43.94 186 SER A O 1
ATOM 1464 N N . SER A 1 187 ? -19.461 -1.805 46.217 1.00 56.12 187 SER A N 1
ATOM 1465 C CA . SER A 1 187 ? -18.352 -1.124 46.884 1.00 56.12 187 SER A CA 1
ATOM 1466 C C . SER A 1 187 ? -17.216 -0.844 45.895 1.00 56.12 187 SER A C 1
ATOM 1468 O O . SER A 1 187 ? -16.346 -1.688 45.698 1.00 56.12 187 SER A O 1
ATOM 1470 N N . GLN A 1 188 ? -17.254 0.308 45.227 1.00 63.34 188 GLN A N 1
ATOM 1471 C CA . GLN A 1 188 ? -16.160 0.772 44.380 1.00 63.34 188 GLN A CA 1
ATOM 1472 C C . GLN A 1 188 ? -14.985 1.108 45.301 1.00 63.34 188 GLN A C 1
ATOM 1474 O O . GLN A 1 188 ? -15.124 1.917 46.219 1.00 63.34 188 GLN A O 1
ATOM 1479 N N . ILE A 1 189 ? -13.859 0.419 45.113 1.00 80.19 189 ILE A N 1
ATOM 1480 C CA . ILE A 1 189 ? -12.652 0.596 45.929 1.00 80.19 189 ILE A CA 1
ATOM 1481 C C . ILE A 1 189 ? -11.886 1.834 45.448 1.00 80.19 189 ILE A C 1
ATOM 1483 O O . ILE A 1 189 ? -11.281 2.543 46.257 1.00 80.19 189 ILE A O 1
ATOM 1487 N N . LEU A 1 190 ? -11.915 2.113 44.142 1.00 86.06 190 LEU A N 1
ATOM 1488 C CA . LEU A 1 190 ? -11.434 3.359 43.553 1.00 86.06 190 LEU A CA 1
ATOM 1489 C C . LEU A 1 190 ? -12.532 4.432 43.508 1.00 86.06 190 LEU A C 1
ATOM 1491 O O . LEU A 1 190 ? -13.712 4.106 43.378 1.00 86.06 190 LEU A O 1
ATOM 1495 N N . PRO A 1 191 ? -12.150 5.723 43.554 1.00 84.94 191 PRO A N 1
ATOM 1496 C CA . PRO A 1 191 ? -13.083 6.806 43.277 1.00 84.94 191 PRO A CA 1
ATOM 1497 C C . PRO A 1 191 ? -13.565 6.760 41.820 1.00 84.94 191 PRO A C 1
ATOM 1499 O O . PRO A 1 191 ? -12.905 6.188 40.942 1.00 84.94 191 PRO A O 1
ATOM 1502 N N . ASP A 1 192 ? -14.714 7.391 41.568 1.00 86.44 192 ASP A N 1
ATOM 1503 C CA . ASP A 1 192 ? -15.291 7.491 40.228 1.00 86.44 192 ASP A CA 1
ATOM 1504 C C . ASP A 1 192 ? -14.283 8.115 39.253 1.00 86.44 192 ASP A C 1
ATOM 1506 O O . ASP A 1 192 ? -13.683 9.153 39.542 1.00 86.44 192 ASP A O 1
ATOM 1510 N N . PHE A 1 193 ? -14.092 7.489 38.091 1.00 86.88 193 PHE A N 1
ATOM 1511 C CA . PHE A 1 193 ? -13.084 7.911 37.116 1.00 86.88 193 PHE A CA 1
ATOM 1512 C C . PHE A 1 193 ? -13.307 9.355 36.653 1.00 86.88 193 PHE A C 1
ATOM 1514 O O . PHE A 1 193 ? -12.343 10.114 36.530 1.00 86.88 193 PHE A O 1
ATOM 1521 N N . GLU A 1 194 ? -14.563 9.761 36.460 1.00 83.88 194 GLU A N 1
ATOM 1522 C CA . GLU A 1 194 ? -14.907 11.108 35.989 1.00 83.88 194 GLU A CA 1
ATOM 1523 C C . GLU A 1 194 ? -14.528 12.191 37.022 1.00 83.88 194 GLU A C 1
ATOM 1525 O O . GLU A 1 194 ? -14.267 13.335 36.655 1.00 83.88 194 GLU A O 1
ATOM 1530 N N . SER A 1 195 ? -14.373 11.830 38.304 1.00 82.56 195 SER A N 1
ATOM 1531 C CA . SER A 1 195 ? -13.920 12.759 39.353 1.00 82.56 195 SER A CA 1
ATOM 1532 C C . SER A 1 195 ? -12.404 13.021 39.358 1.00 82.56 195 SER A C 1
ATOM 1534 O O . SER A 1 195 ? -11.931 13.919 40.052 1.00 82.56 195 SER A O 1
ATOM 1536 N N . THR A 1 196 ? -11.624 12.257 38.585 1.00 81.19 196 THR A N 1
ATOM 1537 C CA . THR A 1 196 ? -10.148 12.291 38.621 1.00 81.19 196 THR A CA 1
ATOM 1538 C C . THR A 1 196 ? -9.519 13.322 37.683 1.00 81.19 196 THR A C 1
ATOM 1540 O O . THR A 1 196 ? -8.334 13.625 37.817 1.00 81.19 196 THR A O 1
ATOM 1543 N N . GLY A 1 197 ? -10.271 13.830 36.699 1.00 79.06 197 GLY A N 1
ATOM 1544 C CA . GLY A 1 197 ? -9.746 14.710 35.646 1.00 79.06 197 GLY A CA 1
ATOM 1545 C C . GLY A 1 197 ? -8.743 14.043 34.691 1.00 79.06 197 GLY A C 1
ATOM 1546 O O . GLY A 1 197 ? -8.106 14.730 33.890 1.00 79.06 197 GLY A O 1
ATOM 1547 N N . LEU A 1 198 ? -8.576 12.716 34.757 1.00 82.44 198 LEU A N 1
ATOM 1548 C CA . LEU A 1 198 ? -7.682 11.972 33.873 1.00 82.44 198 LEU A CA 1
ATOM 1549 C C . LEU A 1 198 ? -8.290 11.804 32.467 1.00 82.44 198 LEU A C 1
ATOM 1551 O O . LEU A 1 198 ? -9.497 11.611 32.322 1.00 82.44 198 LEU A O 1
ATOM 1555 N N . PRO A 1 199 ? -7.475 11.820 31.396 1.00 79.25 199 PRO A N 1
ATOM 1556 C CA . PRO A 1 199 ? -7.983 11.657 30.038 1.00 79.25 199 PRO A CA 1
ATOM 1557 C C . PRO A 1 199 ? -8.585 10.262 29.784 1.00 79.25 199 PRO A C 1
ATOM 1559 O O . PRO A 1 199 ? -8.069 9.242 30.250 1.00 79.25 199 PRO A O 1
ATOM 1562 N N . ARG A 1 200 ? -9.667 10.213 28.986 1.00 78.94 200 ARG A N 1
ATOM 1563 C CA . ARG A 1 200 ? -10.497 9.010 28.732 1.00 78.94 200 ARG A CA 1
ATOM 1564 C C . ARG A 1 200 ? -9.711 7.774 28.278 1.00 78.94 200 ARG A C 1
ATOM 1566 O O . ARG A 1 200 ? -10.118 6.654 28.569 1.00 78.94 200 ARG A O 1
ATOM 1573 N N . ASN A 1 201 ? -8.561 7.939 27.621 1.00 76.25 201 ASN A N 1
ATOM 1574 C CA . ASN A 1 201 ? -7.705 6.823 27.198 1.00 76.25 201 ASN A CA 1
ATOM 1575 C C . ASN A 1 201 ? -7.133 5.997 28.371 1.00 76.25 201 ASN A C 1
ATOM 1577 O O . ASN A 1 201 ? -6.622 4.899 28.153 1.00 76.25 201 ASN A O 1
ATOM 1581 N N . LEU A 1 202 ? -7.215 6.503 29.606 1.00 81.38 202 LEU A N 1
ATOM 1582 C CA . LEU A 1 202 ? -6.805 5.807 30.827 1.00 81.38 202 LEU A CA 1
ATOM 1583 C C . LEU A 1 202 ? -7.953 5.053 31.516 1.00 81.38 202 LEU A C 1
ATOM 1585 O O . LEU A 1 202 ? -7.682 4.273 32.429 1.00 81.38 202 LEU A O 1
ATOM 1589 N N . LYS A 1 203 ? -9.204 5.214 31.062 1.00 83.81 203 LYS A N 1
ATOM 1590 C CA . LYS A 1 203 ? -10.397 4.586 31.660 1.00 83.81 203 LYS A CA 1
ATOM 1591 C C . LYS A 1 203 ? -10.258 3.066 31.755 1.00 83.81 203 LYS A C 1
ATOM 1593 O O . LYS A 1 203 ? -10.503 2.480 32.802 1.00 83.81 203 LYS A O 1
ATOM 1598 N N . GLN A 1 204 ? -9.720 2.431 30.712 1.00 81.50 204 GLN A N 1
ATOM 1599 C CA . GLN A 1 204 ? -9.463 0.988 30.724 1.00 81.50 204 GLN A CA 1
ATOM 1600 C C . GLN A 1 204 ? -8.412 0.569 31.767 1.00 81.50 204 GLN A C 1
ATOM 1602 O O . GLN A 1 204 ? -8.521 -0.501 32.365 1.00 81.50 204 GLN A O 1
ATOM 1607 N N . LEU A 1 205 ? -7.372 1.384 31.988 1.00 84.75 205 LEU A N 1
ATOM 1608 C CA . LEU A 1 205 ? -6.362 1.109 33.016 1.00 84.75 205 LEU A CA 1
ATOM 1609 C C . LEU A 1 205 ? -6.955 1.260 34.419 1.00 84.75 205 LEU A C 1
ATOM 1611 O O . LEU A 1 205 ? -6.605 0.474 35.298 1.00 84.75 205 LEU A O 1
ATOM 1615 N N . TRP A 1 206 ? -7.862 2.222 34.593 1.00 87.44 206 TRP A N 1
ATOM 1616 C CA . TRP A 1 206 ? -8.615 2.448 35.823 1.00 87.44 206 TRP A CA 1
ATOM 1617 C C . TRP A 1 206 ? -9.512 1.255 36.164 1.00 87.44 206 TRP A C 1
ATOM 1619 O O . TRP A 1 206 ? -9.386 0.677 37.239 1.00 87.44 206 TRP A O 1
ATOM 1629 N N . SER A 1 207 ? -10.320 0.784 35.207 1.00 86.50 207 SER A N 1
ATOM 1630 C CA . SER A 1 207 ? -11.152 -0.414 35.386 1.00 86.50 207 SER A CA 1
ATOM 1631 C C . SER A 1 207 ? -10.320 -1.663 35.694 1.00 86.50 207 SER A C 1
ATOM 1633 O O . SER A 1 207 ? -10.693 -2.478 36.531 1.00 86.50 207 SER A O 1
ATOM 1635 N N . ASN A 1 208 ? -9.152 -1.811 35.062 1.00 84.50 208 ASN A N 1
ATOM 1636 C CA . ASN A 1 208 ? -8.253 -2.927 35.357 1.00 84.50 208 ASN A CA 1
ATOM 1637 C C . ASN A 1 208 ? -7.645 -2.838 36.769 1.00 84.50 208 ASN A C 1
ATOM 1639 O O . ASN A 1 208 ? -7.390 -3.875 37.376 1.00 84.50 208 ASN A O 1
ATOM 1643 N N . ALA A 1 209 ? -7.387 -1.631 37.282 1.00 86.38 209 ALA A N 1
ATOM 1644 C CA . ALA A 1 209 ? -6.893 -1.430 38.644 1.00 86.38 209 ALA A CA 1
ATOM 1645 C C . ALA A 1 209 ? -7.956 -1.802 39.689 1.00 86.38 209 ALA A C 1
ATOM 1647 O O . ALA A 1 209 ? -7.630 -2.468 40.669 1.00 86.38 209 ALA A O 1
ATOM 1648 N N . GLU A 1 210 ? -9.223 -1.474 39.428 1.00 87.44 210 GLU A N 1
ATOM 1649 C CA . GLU A 1 210 ? -10.359 -1.895 40.258 1.00 87.44 210 GLU A CA 1
ATOM 1650 C C . GLU A 1 210 ? -10.426 -3.427 40.367 1.00 87.44 210 GLU A C 1
ATOM 1652 O O . GLU A 1 210 ? -10.524 -3.974 41.462 1.00 87.44 210 GLU A O 1
ATOM 1657 N N . ILE A 1 211 ? -10.258 -4.145 39.248 1.00 85.25 211 ILE A N 1
ATOM 1658 C CA . ILE A 1 211 ? -10.235 -5.620 39.241 1.00 85.25 211 ILE A CA 1
ATOM 1659 C C . ILE A 1 211 ? -9.061 -6.173 40.067 1.00 85.25 211 ILE A C 1
ATOM 1661 O O . ILE A 1 211 ? -9.204 -7.196 40.738 1.00 85.25 211 ILE A O 1
ATOM 1665 N N . ILE A 1 212 ? -7.888 -5.531 40.017 1.00 84.12 212 ILE A N 1
ATOM 1666 C CA . ILE A 1 212 ? -6.724 -5.930 40.825 1.00 84.12 212 ILE A CA 1
ATOM 1667 C C . ILE A 1 212 ? -7.042 -5.779 42.318 1.00 84.12 212 ILE A C 1
ATOM 1669 O O . ILE A 1 212 ? -6.755 -6.691 43.093 1.00 84.12 212 ILE A O 1
ATOM 1673 N N . LEU A 1 213 ? -7.658 -4.663 42.711 1.00 83.94 213 LEU A N 1
ATOM 1674 C CA . LEU A 1 213 ? -8.024 -4.380 44.099 1.00 83.94 213 LEU A CA 1
ATOM 1675 C C . LEU A 1 213 ? -9.108 -5.333 44.612 1.00 83.94 213 LEU A C 1
ATOM 1677 O O . LEU A 1 213 ? -8.950 -5.909 45.684 1.00 83.94 213 LEU A O 1
ATOM 1681 N N . GLN A 1 214 ? -10.145 -5.595 43.813 1.00 85.75 214 GLN A N 1
ATOM 1682 C CA . GLN A 1 214 ? -11.204 -6.557 44.148 1.00 85.75 214 GLN A CA 1
ATOM 1683 C C . GLN A 1 214 ? -10.672 -7.980 44.365 1.00 85.75 214 GLN A C 1
ATOM 1685 O O . GLN A 1 214 ? -11.252 -8.757 45.120 1.00 85.75 214 GLN A O 1
ATOM 1690 N N . LYS A 1 215 ? -9.556 -8.334 43.717 1.00 84.06 215 LYS A N 1
ATOM 1691 C CA . LYS A 1 215 ? -8.896 -9.639 43.856 1.00 84.06 215 LYS A CA 1
ATOM 1692 C C . LYS A 1 215 ? -7.844 -9.688 44.968 1.00 84.06 215 LYS A C 1
ATOM 1694 O O . LYS A 1 215 ? -7.108 -10.670 45.029 1.00 84.06 215 LYS A O 1
ATOM 1699 N N . ASN A 1 216 ? -7.728 -8.653 45.809 1.00 82.38 216 ASN A N 1
ATOM 1700 C CA . ASN A 1 216 ? -6.631 -8.497 46.777 1.00 82.38 216 ASN A CA 1
ATOM 1701 C C . ASN A 1 216 ? -5.251 -8.689 46.127 1.00 82.38 216 ASN A C 1
ATOM 1703 O O . ASN A 1 216 ? -4.339 -9.304 46.674 1.00 82.38 216 ASN A O 1
ATOM 1707 N N . GLY A 1 217 ? -5.114 -8.175 44.907 1.00 80.56 217 GLY A N 1
ATOM 1708 C CA . GLY A 1 217 ? -4.000 -8.448 44.019 1.00 80.56 217 GLY A CA 1
ATOM 1709 C C . GLY A 1 217 ? -2.727 -7.664 44.304 1.00 80.56 217 GLY A C 1
ATOM 1710 O O . GLY A 1 217 ? -1.852 -7.640 43.449 1.00 80.56 217 GLY A O 1
ATOM 1711 N N . VAL A 1 218 ? -2.618 -6.990 45.442 1.00 82.25 218 VAL A N 1
ATOM 1712 C CA . VAL A 1 218 ? -1.469 -6.161 45.811 1.00 82.25 218 VAL A CA 1
ATOM 1713 C C . VAL A 1 218 ? -0.992 -6.613 47.193 1.00 82.25 218 VAL A C 1
ATOM 1715 O O . VAL A 1 218 ? -1.764 -6.715 48.145 1.00 82.25 218 VAL A O 1
ATOM 1718 N N . THR A 1 219 ? 0.292 -6.944 47.309 1.00 82.88 219 THR A N 1
ATOM 1719 C CA . THR A 1 219 ? 0.900 -7.489 48.530 1.00 82.88 219 THR A CA 1
ATOM 1720 C C . THR A 1 219 ? 2.205 -6.768 48.834 1.00 82.88 219 THR A C 1
ATOM 1722 O O . THR A 1 219 ? 3.052 -6.609 47.955 1.00 82.88 219 THR A O 1
ATOM 1725 N N . LYS A 1 220 ? 2.400 -6.351 50.088 1.00 79.06 220 LYS A N 1
ATOM 1726 C CA . LYS A 1 220 ? 3.648 -5.709 50.521 1.00 79.06 220 LYS A CA 1
ATOM 1727 C C . LYS A 1 220 ? 4.757 -6.741 50.680 1.00 79.06 220 LYS A C 1
ATOM 1729 O O . LYS A 1 220 ? 4.572 -7.760 51.344 1.00 79.06 220 LYS A O 1
ATOM 1734 N N . VAL A 1 221 ? 5.919 -6.464 50.097 1.00 74.50 221 VAL A N 1
ATOM 1735 C CA . VAL A 1 221 ? 7.096 -7.325 50.227 1.00 74.50 221 VAL A CA 1
ATOM 1736 C C . VAL A 1 221 ? 7.824 -6.956 51.518 1.00 74.50 221 VAL A C 1
ATOM 1738 O O . VAL A 1 221 ? 8.410 -5.884 51.625 1.00 74.50 221 VAL A O 1
ATOM 1741 N N . GLN A 1 222 ? 7.797 -7.847 52.511 1.00 61.53 222 GLN A N 1
ATOM 1742 C CA . GLN A 1 222 ? 8.373 -7.596 53.844 1.00 61.53 222 GLN A CA 1
ATOM 1743 C C . GLN A 1 222 ? 9.895 -7.349 53.831 1.00 61.53 222 GLN A C 1
ATOM 1745 O O . GLN A 1 222 ? 10.419 -6.725 54.747 1.00 61.53 222 GLN A O 1
ATOM 1750 N N . ALA A 1 223 ? 10.601 -7.802 52.790 1.00 57.31 223 ALA A N 1
ATOM 1751 C CA . ALA A 1 223 ? 12.059 -7.707 52.676 1.00 57.31 223 ALA A CA 1
ATOM 1752 C C . ALA A 1 223 ? 12.579 -6.328 52.218 1.00 57.31 223 ALA A C 1
ATOM 1754 O O . ALA A 1 223 ? 13.787 -6.106 52.197 1.00 57.31 223 ALA A O 1
ATOM 1755 N N . SER A 1 224 ? 11.698 -5.404 51.830 1.00 54.66 224 SER A N 1
ATOM 1756 C CA . SER A 1 224 ? 12.106 -4.116 51.265 1.00 54.66 224 SER A CA 1
ATOM 1757 C C . SER A 1 224 ? 11.016 -3.066 51.449 1.00 54.66 224 SER A C 1
ATOM 1759 O O . SER A 1 224 ? 9.944 -3.158 50.844 1.00 54.66 224 SER A O 1
ATOM 1761 N N . SER A 1 225 ? 11.292 -2.061 52.281 1.00 57.19 225 SER A N 1
ATOM 1762 C CA . SER A 1 225 ? 10.370 -0.957 52.541 1.00 57.19 225 SER A CA 1
ATOM 1763 C C . SER A 1 225 ? 10.025 -0.223 51.240 1.00 57.19 225 SER A C 1
ATOM 1765 O O . SER A 1 225 ? 10.900 0.224 50.503 1.00 57.19 225 SER A O 1
ATOM 1767 N N . GLY A 1 226 ? 8.727 -0.122 50.943 1.00 64.19 226 GLY A N 1
ATOM 1768 C CA . GLY A 1 226 ? 8.214 0.595 49.770 1.00 64.19 226 GLY A CA 1
ATOM 1769 C C . GLY A 1 226 ? 8.042 -0.233 48.491 1.00 64.19 226 GLY A C 1
ATOM 1770 O O . GLY A 1 226 ? 7.697 0.342 47.462 1.00 64.19 226 GLY A O 1
ATOM 1771 N N . LEU A 1 227 ? 8.245 -1.557 48.524 1.00 70.00 227 LEU A N 1
ATOM 1772 C CA . LEU A 1 227 ? 7.969 -2.433 47.378 1.00 70.00 227 LEU A CA 1
ATOM 1773 C C . LEU A 1 227 ? 6.666 -3.226 47.561 1.00 70.00 227 LEU A C 1
ATOM 1775 O O . LEU A 1 227 ? 6.497 -3.985 48.519 1.00 70.00 227 LEU A O 1
ATOM 1779 N N . SER A 1 228 ? 5.772 -3.079 46.584 1.00 76.81 228 SER A N 1
ATOM 1780 C CA . SER A 1 228 ? 4.504 -3.804 46.485 1.00 76.81 228 SER A CA 1
ATOM 1781 C C . SER A 1 228 ? 4.544 -4.743 45.278 1.00 76.81 228 SER A C 1
ATOM 1783 O O . SER A 1 228 ? 4.839 -4.326 44.157 1.00 76.81 228 SER A O 1
ATOM 1785 N N . ALA A 1 229 ? 4.251 -6.022 45.499 1.00 74.38 229 ALA A N 1
ATOM 1786 C CA . ALA A 1 229 ? 4.017 -6.993 44.441 1.00 74.38 229 ALA A CA 1
ATOM 1787 C C . ALA A 1 229 ? 2.556 -6.892 43.991 1.00 74.38 229 ALA A C 1
ATOM 1789 O O . ALA A 1 229 ? 1.658 -6.868 44.829 1.00 74.38 229 ALA A O 1
ATOM 1790 N N . VAL A 1 230 ? 2.315 -6.829 42.679 1.00 80.38 230 VAL A N 1
ATOM 1791 C CA . VAL A 1 230 ? 0.965 -6.689 42.116 1.00 80.38 230 VAL A CA 1
ATOM 1792 C C . VAL A 1 230 ? 0.698 -7.797 41.105 1.00 80.38 230 VAL A C 1
ATOM 1794 O O . VAL A 1 230 ? 1.516 -8.030 40.213 1.00 80.38 230 VAL A O 1
ATOM 1797 N N . ILE A 1 231 ? -0.448 -8.469 41.216 1.00 75.12 231 ILE A N 1
ATOM 1798 C CA . ILE A 1 231 ? -0.874 -9.497 40.268 1.00 75.12 231 ILE A CA 1
ATOM 1799 C C . ILE A 1 231 ? -1.046 -8.873 38.884 1.00 75.12 231 ILE A C 1
ATOM 1801 O O . ILE A 1 231 ? -1.672 -7.825 38.710 1.00 75.12 231 ILE A O 1
ATOM 1805 N N . SER A 1 232 ? -0.483 -9.533 37.878 1.00 73.69 232 SER A N 1
ATOM 1806 C CA . SER A 1 232 ? -0.542 -9.054 36.506 1.00 73.69 232 SER A CA 1
ATOM 1807 C C . SER A 1 232 ? -1.668 -9.748 35.753 1.00 73.69 232 SER A C 1
ATOM 1809 O O . SER A 1 232 ? -1.616 -10.951 35.518 1.00 73.69 232 SER A O 1
ATOM 1811 N N . LEU A 1 233 ? -2.700 -8.992 35.368 1.00 63.97 233 LEU A N 1
ATOM 1812 C CA . LEU A 1 233 ? -3.826 -9.519 34.585 1.00 63.97 233 LEU A CA 1
ATOM 1813 C C . LEU A 1 233 ? -3.500 -9.615 33.078 1.00 63.97 233 LEU A C 1
ATOM 1815 O O . LEU A 1 233 ? -4.156 -10.364 32.358 1.00 63.97 233 LEU A O 1
ATOM 1819 N N . ARG A 1 234 ? -2.498 -8.859 32.593 1.00 60.72 234 ARG A N 1
ATOM 1820 C CA . ARG A 1 234 ? -1.956 -8.844 31.214 1.00 60.72 234 ARG A CA 1
ATOM 1821 C C . ARG A 1 234 ? -0.507 -8.337 31.229 1.00 60.72 234 ARG A C 1
ATOM 1823 O O . ARG A 1 234 ? -0.140 -7.617 32.153 1.00 60.72 234 ARG A O 1
ATOM 1830 N N . LYS A 1 235 ? 0.290 -8.617 30.180 1.00 53.34 235 LYS A N 1
ATOM 1831 C CA . LYS A 1 235 ? 1.649 -8.045 30.028 1.00 53.34 235 LYS A CA 1
ATOM 1832 C C . LYS A 1 235 ? 1.607 -6.520 30.248 1.00 53.34 235 LYS A C 1
ATOM 1834 O O . LYS A 1 235 ? 0.785 -5.857 29.613 1.00 53.34 235 LYS A O 1
ATOM 1839 N N . PRO A 1 236 ? 2.460 -5.955 31.121 1.00 49.78 236 PRO A N 1
ATOM 1840 C CA . PRO A 1 236 ? 2.422 -4.532 31.422 1.00 49.78 236 PRO A CA 1
ATOM 1841 C C . PRO A 1 236 ? 2.734 -3.727 30.159 1.00 49.78 236 PRO A C 1
ATOM 1843 O O . PRO A 1 236 ? 3.753 -3.952 29.503 1.00 49.78 236 PRO A O 1
ATOM 1846 N N . ASN A 1 237 ? 1.876 -2.760 29.832 1.00 49.22 237 ASN A N 1
ATOM 1847 C CA . ASN A 1 237 ? 2.225 -1.725 28.867 1.00 49.22 237 ASN A CA 1
ATOM 1848 C C . ASN A 1 237 ? 3.340 -0.874 29.487 1.00 49.22 237 ASN A C 1
ATOM 1850 O O . ASN A 1 237 ? 3.069 0.067 30.227 1.00 49.22 237 ASN A O 1
ATOM 1854 N N . GLN A 1 238 ? 4.595 -1.202 29.169 1.00 51.97 238 GLN A N 1
ATOM 1855 C CA . GLN A 1 238 ? 5.810 -0.516 29.645 1.00 51.97 238 GLN A CA 1
ATOM 1856 C C . GLN A 1 238 ? 5.896 0.966 29.226 1.00 51.97 238 GLN A C 1
ATOM 1858 O O . GLN A 1 238 ? 6.847 1.661 29.567 1.00 51.97 238 GLN A O 1
ATOM 1863 N N . ASN A 1 239 ? 4.913 1.456 28.472 1.00 50.72 239 ASN A N 1
ATOM 1864 C CA . ASN A 1 239 ? 4.948 2.760 27.824 1.00 50.72 239 ASN A CA 1
ATOM 1865 C C . ASN A 1 239 ? 4.352 3.892 28.671 1.00 50.72 239 ASN A C 1
ATOM 1867 O O . ASN A 1 239 ? 4.578 5.062 28.364 1.00 50.72 239 ASN A O 1
ATOM 1871 N N . TYR A 1 240 ? 3.632 3.565 29.748 1.00 55.81 240 TYR A N 1
ATOM 1872 C CA . TYR A 1 240 ? 3.038 4.550 30.648 1.00 55.81 240 TYR A CA 1
ATOM 1873 C C . TYR A 1 240 ? 3.681 4.453 32.031 1.00 55.81 240 TYR A C 1
ATOM 1875 O O . TYR A 1 240 ? 3.704 3.383 32.634 1.00 55.81 240 TYR A O 1
ATOM 1883 N N . LYS A 1 241 ? 4.133 5.593 32.576 1.00 64.81 241 LYS A N 1
ATOM 1884 C CA . LYS A 1 241 ? 4.518 5.705 33.998 1.00 64.81 241 LYS A CA 1
ATOM 1885 C C . LYS A 1 241 ? 3.346 5.407 34.950 1.00 64.81 241 LYS A C 1
ATOM 1887 O O . LYS A 1 241 ? 3.567 5.153 36.125 1.00 64.81 241 LYS A O 1
ATOM 1892 N N . MET A 1 242 ? 2.117 5.419 34.432 1.00 72.50 242 MET A N 1
ATOM 1893 C CA . MET A 1 242 ? 0.893 5.088 35.148 1.00 72.50 242 MET A CA 1
ATOM 1894 C C . MET A 1 242 ? 0.209 3.913 34.444 1.00 72.50 242 MET A C 1
ATOM 1896 O O . MET A 1 242 ? -0.333 4.060 33.351 1.00 72.50 242 MET A O 1
ATOM 1900 N N . CYS A 1 243 ? 0.287 2.731 35.051 1.00 80.81 243 CYS A N 1
ATOM 1901 C CA . CYS A 1 243 ? -0.403 1.520 34.604 1.00 80.81 243 CYS A CA 1
ATOM 1902 C C . CYS A 1 243 ? -1.378 1.046 35.687 1.00 80.81 243 CYS A C 1
ATOM 1904 O O . CYS A 1 243 ? -1.321 1.524 36.819 1.00 80.81 243 CYS A O 1
ATOM 1906 N N . SER A 1 244 ? -2.238 0.076 35.369 1.00 85.31 244 SER A N 1
ATOM 1907 C CA . SER A 1 244 ? -3.216 -0.463 36.325 1.00 85.31 244 SER A CA 1
ATOM 1908 C C . SER A 1 244 ? -2.580 -0.961 37.630 1.00 85.31 244 SER A C 1
ATOM 1910 O O . SER A 1 244 ? -3.170 -0.809 38.692 1.00 85.31 244 SER A O 1
ATOM 1912 N N . HIS A 1 245 ? -1.353 -1.494 37.574 1.00 85.44 245 HIS A N 1
ATOM 1913 C CA . HIS A 1 245 ? -0.627 -1.949 38.765 1.00 85.44 245 HIS A CA 1
ATOM 1914 C C . HIS A 1 245 ? -0.222 -0.789 39.684 1.00 85.44 245 HIS A C 1
ATOM 1916 O O . HIS A 1 245 ? -0.367 -0.890 40.896 1.00 85.44 245 HIS A O 1
ATOM 1922 N N . VAL A 1 246 ? 0.267 0.313 39.101 1.00 85.88 246 VAL A N 1
ATOM 1923 C CA . VAL A 1 246 ? 0.678 1.509 39.853 1.00 85.88 246 VAL A CA 1
ATOM 1924 C C . VAL A 1 246 ? -0.542 2.160 40.500 1.00 85.88 246 VAL A C 1
ATOM 1926 O O . VAL A 1 246 ? -0.484 2.504 41.670 1.00 85.88 246 VAL A O 1
ATOM 1929 N N . ILE A 1 247 ? -1.664 2.252 39.777 1.00 87.12 247 ILE A N 1
ATOM 1930 C CA . ILE A 1 247 ? -2.926 2.790 40.309 1.00 87.12 247 ILE A CA 1
ATOM 1931 C C . ILE A 1 247 ? -3.410 1.950 41.503 1.00 87.12 247 ILE A C 1
ATOM 1933 O O . ILE A 1 247 ? -3.712 2.505 42.556 1.00 87.12 247 ILE A O 1
ATOM 1937 N N . ALA A 1 248 ? -3.429 0.619 41.368 1.00 85.81 248 ALA A N 1
ATOM 1938 C CA . ALA A 1 248 ? -3.855 -0.279 42.441 1.00 85.81 248 ALA A CA 1
ATOM 1939 C C . ALA A 1 248 ? -2.931 -0.206 43.672 1.00 85.81 248 ALA A C 1
ATOM 1941 O O . ALA A 1 248 ? -3.412 -0.091 44.797 1.00 85.81 248 ALA A O 1
ATOM 1942 N N . ALA A 1 249 ? -1.609 -0.212 43.469 1.00 86.12 249 ALA A N 1
ATOM 1943 C CA . ALA A 1 249 ? -0.647 -0.086 44.563 1.00 86.12 249 ALA A CA 1
ATOM 1944 C C . ALA A 1 249 ? -0.772 1.267 45.280 1.00 86.12 249 ALA A C 1
ATOM 1946 O O . ALA A 1 249 ? -0.864 1.307 46.503 1.00 86.12 249 ALA A O 1
ATOM 1947 N N . SER A 1 250 ? -0.863 2.368 44.529 1.00 86.19 250 SER A N 1
ATOM 1948 C CA . SER A 1 250 ? -1.026 3.706 45.100 1.00 86.19 250 SER A CA 1
ATOM 1949 C C . SER A 1 250 ? -2.342 3.880 45.855 1.00 86.19 250 SER A C 1
ATOM 1951 O O . SER A 1 250 ? -2.359 4.606 46.845 1.00 86.19 250 SER A O 1
ATOM 1953 N N . GLN A 1 251 ? -3.425 3.212 45.442 1.00 88.12 251 GLN A N 1
ATOM 1954 C CA . GLN A 1 251 ? -4.676 3.215 46.206 1.00 88.12 251 GLN A CA 1
ATOM 1955 C C . GLN A 1 251 ? -4.516 2.497 47.547 1.00 88.12 251 GLN A C 1
ATOM 1957 O O . GLN A 1 251 ? -4.939 3.019 48.575 1.00 88.12 251 GLN A O 1
ATOM 1962 N N . GLN A 1 252 ? -3.857 1.335 47.565 1.00 84.81 252 GLN A N 1
ATOM 1963 C CA . GLN A 1 252 ? -3.621 0.599 48.810 1.00 84.81 252 GLN A CA 1
ATOM 1964 C C . GLN A 1 252 ? -2.627 1.301 49.744 1.00 84.81 252 GLN A C 1
ATOM 1966 O O . GLN A 1 252 ? -2.735 1.185 50.963 1.00 84.81 252 GLN A O 1
ATOM 1971 N N . ASP A 1 253 ? -1.675 2.043 49.182 1.00 83.00 253 ASP A N 1
ATOM 1972 C CA . ASP A 1 253 ? -0.710 2.839 49.940 1.00 83.00 253 ASP A CA 1
ATOM 1973 C C . ASP A 1 253 ? -1.231 4.244 50.298 1.00 83.00 253 ASP A C 1
ATOM 1975 O O . ASP A 1 253 ? -0.513 5.011 50.936 1.00 83.00 253 ASP A O 1
ATOM 1979 N N . GLY A 1 254 ? -2.461 4.600 49.904 1.00 84.38 254 GLY A N 1
ATOM 1980 C CA . GLY A 1 254 ? -3.070 5.904 50.195 1.00 84.38 254 GLY A CA 1
ATOM 1981 C C . GLY A 1 254 ? -2.429 7.090 49.460 1.00 84.38 254 GLY A C 1
ATOM 1982 O O . GLY A 1 254 ? -2.668 8.239 49.815 1.00 84.38 254 GLY A O 1
ATOM 1983 N N . THR A 1 255 ? -1.622 6.835 48.427 1.00 86.88 255 THR A N 1
ATOM 1984 C CA . THR A 1 255 ? -0.865 7.846 47.663 1.00 86.88 255 THR A CA 1
ATOM 1985 C C . THR A 1 255 ? -1.482 8.167 46.298 1.00 86.88 255 THR A C 1
ATOM 1987 O O . THR A 1 255 ? -0.909 8.929 45.516 1.00 86.88 255 THR A O 1
ATOM 1990 N N . LEU A 1 256 ? -2.663 7.617 45.988 1.00 86.31 256 LEU A N 1
ATOM 1991 C CA . LEU A 1 256 ? -3.320 7.786 44.687 1.00 86.31 256 LEU A CA 1
ATOM 1992 C C . LEU A 1 256 ? -3.599 9.259 44.342 1.00 86.31 256 LEU A C 1
ATOM 1994 O O . LEU A 1 256 ? -3.355 9.672 43.210 1.00 86.31 256 LEU A O 1
ATOM 1998 N N . GLY A 1 257 ? -4.053 10.064 45.307 1.00 83.94 257 GLY A N 1
ATOM 1999 C CA . GLY A 1 257 ? -4.323 11.489 45.079 1.00 83.94 257 GLY A CA 1
ATOM 2000 C C . GLY A 1 257 ? -3.073 12.266 44.652 1.00 83.94 257 GLY A C 1
ATOM 2001 O O . GLY A 1 257 ? -3.118 13.056 43.709 1.00 83.94 257 GLY A O 1
ATOM 2002 N N . GLU A 1 258 ? -1.926 11.979 45.274 1.00 84.50 258 GLU A N 1
ATOM 2003 C CA . GLU A 1 258 ? -0.649 12.579 44.880 1.00 84.50 258 GLU A CA 1
ATOM 2004 C C . GLU A 1 258 ? -0.175 12.106 43.506 1.00 84.50 258 GLU A C 1
ATOM 2006 O O . GLU A 1 258 ? 0.374 12.899 42.740 1.00 84.50 258 GLU A O 1
ATOM 2011 N N . LEU A 1 259 ? -0.371 10.820 43.194 1.00 84.50 259 LEU A N 1
ATOM 2012 C CA . LEU A 1 259 ? -0.015 10.247 41.898 1.00 84.50 259 LEU A CA 1
ATOM 2013 C C . LEU A 1 259 ? -0.766 10.958 40.768 1.00 84.50 259 LEU A C 1
ATOM 2015 O O . LEU A 1 259 ? -0.144 11.332 39.776 1.00 84.50 259 LEU A O 1
ATOM 2019 N N . ILE A 1 260 ? -2.078 11.160 40.933 1.00 86.12 260 ILE A N 1
ATOM 2020 C CA . ILE A 1 260 ? -2.933 11.838 39.950 1.00 86.12 260 ILE A CA 1
ATOM 2021 C C . ILE A 1 260 ? -2.506 13.299 39.798 1.00 86.12 260 ILE A C 1
ATOM 2023 O O . ILE A 1 260 ? -2.290 13.754 38.678 1.00 86.12 260 ILE A O 1
ATOM 2027 N N . ALA A 1 261 ? -2.292 14.012 40.909 1.00 83.81 261 ALA A N 1
ATOM 2028 C CA . ALA A 1 261 ? -1.881 15.416 40.883 1.00 83.81 261 ALA A CA 1
ATOM 2029 C C . ALA A 1 261 ? -0.502 15.636 40.228 1.00 83.81 261 ALA A C 1
ATOM 2031 O O . ALA A 1 261 ? -0.279 16.645 39.563 1.00 83.81 261 ALA A O 1
ATOM 2032 N N . LYS A 1 262 ? 0.434 14.692 40.399 1.00 81.19 262 LYS A N 1
ATOM 2033 C CA . LYS A 1 262 ? 1.783 14.740 39.804 1.00 81.19 262 LYS A CA 1
ATOM 2034 C C . LYS A 1 262 ? 1.833 14.170 38.384 1.00 81.19 262 LYS A C 1
ATOM 2036 O O . LYS A 1 262 ? 2.884 14.237 37.737 1.00 81.19 262 LYS A O 1
ATOM 2041 N N . TRP A 1 263 ? 0.747 13.575 37.890 1.00 79.19 263 TRP A N 1
ATOM 2042 C CA . TRP A 1 263 ? 0.748 12.930 36.588 1.00 79.19 263 TRP A CA 1
ATOM 2043 C C . TRP A 1 263 ? 0.775 13.971 35.469 1.00 79.19 263 TRP A C 1
ATOM 2045 O O . TRP A 1 263 ? -0.165 14.734 35.269 1.00 79.19 263 TRP A O 1
ATOM 2055 N N . GLN A 1 264 ? 1.859 13.962 34.695 1.00 69.62 264 GLN A N 1
ATOM 2056 C CA . GLN A 1 264 ? 1.938 14.673 33.426 1.00 69.62 264 GLN A CA 1
ATOM 2057 C C . GLN A 1 264 ? 2.048 13.660 32.284 1.00 69.62 264 GLN A C 1
ATOM 2059 O O . GLN A 1 264 ? 2.881 12.742 32.354 1.00 69.62 264 GLN A O 1
ATOM 2064 N N . PRO A 1 265 ? 1.246 13.799 31.215 1.00 65.88 265 PRO A N 1
ATOM 2065 C CA . PRO A 1 265 ? 1.345 12.917 30.067 1.00 65.88 265 PRO A CA 1
ATOM 2066 C C . PRO A 1 265 ? 2.721 13.081 29.418 1.00 65.88 265 PRO A C 1
ATOM 2068 O O . PRO A 1 265 ? 3.075 14.151 28.928 1.00 65.88 265 PRO A O 1
ATOM 2071 N N . ASN A 1 266 ? 3.500 12.000 29.352 1.00 63.84 266 ASN A N 1
ATOM 2072 C CA . ASN A 1 266 ? 4.683 11.975 28.496 1.00 63.84 266 ASN A CA 1
ATOM 2073 C C . ASN A 1 266 ? 4.228 11.749 27.051 1.00 63.84 266 ASN A C 1
ATOM 2075 O O . ASN A 1 266 ? 4.245 10.625 26.545 1.00 63.84 266 ASN A O 1
ATOM 2079 N N . LEU A 1 267 ? 3.779 12.832 26.415 1.00 61.00 267 LEU A N 1
ATOM 2080 C CA . LEU A 1 267 ? 3.242 12.830 25.056 1.00 61.00 267 LEU A CA 1
ATOM 2081 C C . LEU A 1 267 ? 4.213 12.164 24.069 1.00 61.00 267 LEU A C 1
ATOM 2083 O O . LEU A 1 267 ? 3.784 11.373 23.235 1.00 61.00 267 LEU A O 1
ATOM 2087 N N . SER A 1 268 ? 5.523 12.373 24.226 1.00 58.88 268 SER A N 1
ATOM 2088 C CA . SER A 1 268 ? 6.555 11.764 23.379 1.00 58.88 268 SER A CA 1
ATOM 2089 C C . SER A 1 268 ? 6.582 10.235 23.468 1.00 58.88 268 SER A C 1
ATOM 2091 O O . SER A 1 268 ? 6.615 9.570 22.435 1.00 58.88 268 SER A O 1
ATOM 2093 N N . ASN A 1 269 ? 6.508 9.654 24.671 1.00 55.41 269 ASN A N 1
ATOM 2094 C CA . ASN A 1 269 ? 6.471 8.194 24.836 1.00 55.41 269 ASN A CA 1
ATOM 2095 C C . ASN A 1 269 ? 5.137 7.593 24.388 1.00 55.41 269 ASN A C 1
ATOM 2097 O O . ASN A 1 269 ? 5.120 6.508 23.808 1.00 55.41 269 ASN A O 1
ATOM 2101 N N . ILE A 1 270 ? 4.022 8.290 24.619 1.00 57.19 270 ILE A N 1
ATOM 2102 C CA . ILE A 1 270 ? 2.692 7.857 24.167 1.00 57.19 270 ILE A CA 1
ATOM 2103 C C . ILE A 1 270 ? 2.655 7.799 22.636 1.00 57.19 270 ILE A C 1
ATOM 2105 O O . ILE A 1 270 ? 2.202 6.810 22.063 1.00 57.19 270 ILE A O 1
ATOM 2109 N N . VAL A 1 271 ? 3.213 8.808 21.967 1.00 56.38 271 VAL A N 1
ATOM 2110 C CA . VAL A 1 271 ? 3.331 8.849 20.505 1.00 56.38 271 VAL A CA 1
ATOM 2111 C C . VAL A 1 271 ? 4.302 7.776 20.002 1.00 56.38 271 VAL A C 1
ATOM 2113 O O . VAL A 1 271 ? 3.962 7.011 19.109 1.00 56.38 271 VAL A O 1
ATOM 2116 N N . GLN A 1 272 ? 5.489 7.635 20.596 1.00 54.34 272 GLN A N 1
ATOM 2117 C CA . GLN A 1 272 ? 6.477 6.647 20.136 1.00 54.34 272 GLN A CA 1
ATOM 2118 C C . GLN A 1 272 ? 6.046 5.191 20.343 1.00 54.34 272 GLN A C 1
ATOM 2120 O O . GLN A 1 272 ? 6.436 4.320 19.567 1.00 54.34 272 GLN A O 1
ATOM 2125 N N . SER A 1 273 ? 5.259 4.913 21.382 1.00 52.66 273 SER A N 1
ATOM 2126 C CA . SER A 1 273 ? 4.781 3.564 21.692 1.00 52.66 273 SER A CA 1
ATOM 2127 C C . SER A 1 273 ? 3.533 3.142 20.927 1.00 52.66 273 SER A C 1
ATOM 2129 O O . SER A 1 273 ? 3.356 1.952 20.669 1.00 52.66 273 SER A O 1
ATOM 2131 N N . SER A 1 274 ? 2.683 4.104 20.564 1.00 54.28 274 SER A N 1
ATOM 2132 C CA . SER A 1 274 ? 1.505 3.879 19.721 1.00 54.28 274 SER A CA 1
ATOM 2133 C C . SER A 1 274 ? 1.865 3.736 18.245 1.00 54.28 274 SER A C 1
ATOM 2135 O O . SER A 1 274 ? 1.078 3.171 17.493 1.00 54.28 274 SER A O 1
ATOM 2137 N N . ILE A 1 275 ? 3.066 4.162 17.835 1.00 50.62 275 ILE A N 1
ATOM 2138 C CA . ILE A 1 275 ? 3.629 3.868 16.515 1.00 50.62 275 ILE A CA 1
ATOM 2139 C C . ILE A 1 275 ? 4.121 2.413 16.513 1.00 50.62 275 ILE A C 1
ATOM 2141 O O . ILE A 1 275 ? 5.147 2.101 17.130 1.00 50.62 275 ILE A O 1
ATOM 2145 N N . PRO A 1 276 ? 3.464 1.485 15.790 1.00 49.84 276 PRO A N 1
ATOM 2146 C CA . PRO A 1 276 ? 3.992 0.139 15.668 1.00 49.84 276 PRO A CA 1
ATOM 2147 C C . PRO A 1 276 ? 5.331 0.235 14.932 1.00 49.84 276 PRO A C 1
ATOM 2149 O O . PRO A 1 276 ? 5.392 0.730 13.807 1.00 49.84 276 PRO A O 1
ATOM 2152 N N . LYS A 1 277 ? 6.415 -0.276 15.534 1.00 50.47 277 LYS A N 1
ATOM 2153 C CA . LYS A 1 277 ? 7.790 -0.211 14.978 1.00 50.47 277 LYS A CA 1
ATOM 2154 C C . LYS A 1 277 ? 7.928 -0.826 13.569 1.00 50.47 277 LYS A C 1
ATOM 2156 O O . LYS A 1 277 ? 8.967 -0.689 12.921 1.00 50.47 277 LYS A O 1
ATOM 2161 N N . LYS A 1 278 ? 6.890 -1.532 13.107 1.00 46.62 278 LYS A N 1
ATOM 2162 C CA . LYS A 1 278 ? 6.776 -2.187 11.799 1.00 46.62 278 LYS A CA 1
ATOM 2163 C C . LYS A 1 278 ? 5.490 -1.825 11.035 1.00 46.62 278 LYS A C 1
ATOM 2165 O O . LYS A 1 278 ? 5.233 -2.434 10.001 1.00 46.62 278 LYS A O 1
ATOM 2170 N N . SER A 1 279 ? 4.698 -0.851 11.494 1.00 39.06 279 SER A N 1
ATOM 2171 C CA . SER A 1 279 ? 3.501 -0.423 10.756 1.00 39.06 279 SER A CA 1
ATOM 2172 C C . SER A 1 279 ? 3.906 0.153 9.405 1.00 39.06 279 SER A C 1
ATOM 2174 O O . SER A 1 279 ? 4.795 1.000 9.331 1.00 39.06 279 SER A O 1
ATOM 2176 N N . GLY A 1 280 ? 3.308 -0.352 8.329 1.00 43.81 280 GLY A N 1
ATOM 2177 C CA . GLY A 1 280 ? 3.629 0.052 6.958 1.00 43.81 280 GLY A CA 1
ATOM 2178 C C . GLY A 1 280 ? 4.882 -0.592 6.351 1.00 43.81 280 GLY A C 1
ATOM 2179 O O . GLY A 1 280 ? 5.148 -0.377 5.169 1.00 43.81 280 GLY A O 1
ATOM 2180 N N . LYS A 1 281 ? 5.634 -1.424 7.087 1.00 36.59 281 LYS A N 1
ATOM 2181 C CA . LYS A 1 281 ? 6.658 -2.282 6.474 1.00 36.59 281 LYS A CA 1
ATOM 2182 C C . LYS A 1 281 ? 5.993 -3.580 6.021 1.00 36.59 281 LYS A C 1
ATOM 2184 O O . LYS A 1 281 ? 5.830 -4.496 6.822 1.00 36.59 281 LYS A O 1
ATOM 2189 N N . LYS A 1 282 ? 5.654 -3.683 4.727 1.00 41.56 282 LYS A N 1
ATOM 2190 C CA . LYS A 1 282 ? 5.558 -5.006 4.081 1.00 41.56 282 LYS A CA 1
ATOM 2191 C C . LYS A 1 282 ? 6.848 -5.779 4.417 1.00 41.56 282 LYS A C 1
ATOM 2193 O O . LYS A 1 282 ? 7.904 -5.133 4.470 1.00 41.56 282 LYS A O 1
ATOM 2198 N N . PRO A 1 283 ? 6.811 -7.108 4.648 1.00 40.38 283 PRO A N 1
ATOM 2199 C CA . PRO A 1 283 ? 8.024 -7.918 4.598 1.00 40.38 283 PRO A CA 1
ATOM 2200 C C . PRO A 1 283 ? 8.764 -7.510 3.327 1.00 40.38 283 PRO A C 1
ATOM 2202 O O . PRO A 1 283 ? 8.178 -7.523 2.244 1.00 40.38 283 PRO A O 1
ATOM 2205 N N . GLY A 1 284 ? 9.971 -6.969 3.481 1.00 35.88 284 GLY A N 1
ATOM 2206 C CA . GLY A 1 284 ? 10.677 -6.389 2.349 1.00 35.88 284 GLY A CA 1
ATOM 2207 C C . GLY A 1 284 ? 10.835 -7.460 1.270 1.00 35.88 284 GLY A C 1
ATOM 2208 O O . GLY A 1 284 ? 11.219 -8.580 1.616 1.00 35.88 284 GLY A O 1
ATOM 2209 N N . PRO A 1 285 ? 10.555 -7.162 -0.008 1.00 37.00 285 PRO A N 1
ATOM 2210 C CA . PRO A 1 285 ? 10.943 -8.076 -1.063 1.00 37.00 285 PRO A CA 1
ATOM 2211 C C . PRO A 1 285 ? 12.462 -8.249 -0.976 1.00 37.00 285 PRO A C 1
ATOM 2213 O O . PRO A 1 285 ? 13.207 -7.261 -0.916 1.00 37.00 285 PRO A O 1
ATOM 2216 N N . LYS A 1 286 ? 12.938 -9.502 -0.957 1.00 37.47 286 LYS A N 1
ATOM 2217 C CA . LYS A 1 286 ? 14.311 -9.779 -1.389 1.00 37.47 286 LYS A CA 1
ATOM 2218 C C . LYS A 1 286 ? 14.438 -9.128 -2.765 1.00 37.47 286 LYS A C 1
ATOM 2220 O O . LYS A 1 286 ? 13.595 -9.344 -3.631 1.00 37.47 286 LYS A O 1
ATOM 2225 N N . ARG A 1 287 ? 15.416 -8.234 -2.917 1.00 37.59 287 ARG A N 1
ATOM 2226 C CA . ARG A 1 287 ? 15.604 -7.466 -4.148 1.00 37.59 287 ARG A CA 1
ATOM 2227 C C . ARG A 1 287 ? 15.798 -8.444 -5.302 1.00 37.59 287 ARG A C 1
ATOM 2229 O O . ARG A 1 287 ? 16.830 -9.103 -5.359 1.00 37.59 287 ARG A O 1
ATOM 2236 N N . VAL A 1 288 ? 14.843 -8.481 -6.221 1.00 31.72 288 VAL A N 1
ATOM 2237 C CA . VAL A 1 288 ? 15.058 -8.967 -7.581 1.00 31.72 288 VAL A CA 1
ATOM 2238 C C . VAL A 1 288 ? 14.555 -7.880 -8.519 1.00 31.72 288 VAL A C 1
ATOM 2240 O O . VAL A 1 288 ? 13.478 -7.313 -8.343 1.00 31.72 288 VAL A O 1
ATOM 2243 N N . CYS A 1 289 ? 15.440 -7.504 -9.430 1.00 27.72 289 CYS A N 1
ATOM 2244 C CA . CYS A 1 289 ? 15.273 -6.444 -10.403 1.00 27.72 289 CYS A CA 1
ATOM 2245 C C . CYS A 1 289 ? 14.267 -6.866 -11.487 1.00 27.72 289 CYS A C 1
ATOM 2247 O O . CYS A 1 289 ? 14.362 -7.976 -11.995 1.00 27.72 289 CYS A O 1
ATOM 2249 N N . GLY A 1 290 ? 13.346 -5.947 -11.799 1.00 32.75 290 GLY A N 1
ATOM 2250 C CA . GLY A 1 290 ? 12.616 -5.732 -13.054 1.00 32.75 290 GLY A CA 1
ATOM 2251 C C . GLY A 1 290 ? 12.190 -6.914 -13.923 1.00 32.75 290 GLY A C 1
ATOM 2252 O O . GLY A 1 290 ? 13.018 -7.461 -14.630 1.00 32.75 290 GLY A O 1
ATOM 2253 N N . PHE A 1 291 ? 10.873 -7.120 -14.036 1.00 28.53 291 PHE A N 1
ATOM 2254 C CA . PHE A 1 291 ? 10.214 -7.413 -15.313 1.00 28.53 291 PHE A CA 1
ATOM 2255 C C . PHE A 1 291 ? 8.841 -6.724 -15.352 1.00 28.53 291 PHE A C 1
ATOM 2257 O O . PHE A 1 291 ? 8.061 -6.773 -14.402 1.00 28.53 291 PHE A O 1
ATOM 2264 N N . THR A 1 292 ? 8.596 -6.013 -16.447 1.00 34.59 292 THR A N 1
ATOM 2265 C CA . THR A 1 292 ? 7.344 -5.364 -16.834 1.00 34.59 292 THR A CA 1
ATOM 2266 C C . THR A 1 292 ? 6.237 -6.409 -16.975 1.00 34.59 292 THR A C 1
ATOM 2268 O O . THR A 1 292 ? 6.337 -7.303 -17.808 1.00 34.59 292 THR A O 1
ATOM 2271 N N . CYS A 1 293 ? 5.174 -6.298 -16.176 1.00 26.94 293 CYS A N 1
ATOM 2272 C CA . CYS A 1 293 ? 3.947 -7.073 -16.371 1.00 26.94 293 CYS A CA 1
ATOM 2273 C C . CYS A 1 293 ? 2.916 -6.207 -17.105 1.00 26.94 293 CYS A C 1
ATOM 2275 O O . CYS A 1 293 ? 2.635 -5.080 -16.691 1.00 26.94 293 CYS A O 1
ATOM 2277 N N . ALA A 1 294 ? 2.398 -6.742 -18.211 1.00 32.66 294 ALA A N 1
ATOM 2278 C CA . ALA A 1 294 ? 1.280 -6.203 -18.977 1.00 32.66 294 ALA A CA 1
ATOM 2279 C C . ALA A 1 294 ? -0.016 -6.172 -18.131 1.00 32.66 294 ALA A C 1
ATOM 2281 O O . ALA A 1 294 ? -0.123 -6.928 -17.162 1.00 32.66 294 ALA A O 1
ATOM 2282 N N . PRO A 1 295 ? -0.994 -5.306 -18.456 1.00 33.47 295 PRO A N 1
ATOM 2283 C CA . PRO A 1 295 ? -2.229 -5.194 -17.688 1.00 33.47 295 PRO A CA 1
ATOM 2284 C C . PRO A 1 295 ? -3.141 -6.399 -17.962 1.00 33.47 295 PRO A C 1
ATOM 2286 O O . PRO A 1 295 ? -3.650 -6.547 -19.068 1.00 33.47 295 PRO A O 1
ATOM 2289 N N . GLU A 1 296 ? -3.379 -7.248 -16.961 1.00 33.66 296 GLU A N 1
ATOM 2290 C CA . GLU A 1 296 ? -4.457 -8.241 -17.022 1.00 33.66 296 GLU A CA 1
ATOM 2291 C C . GLU A 1 296 ? -5.820 -7.550 -16.867 1.00 33.66 296 GLU A C 1
ATOM 2293 O O . GLU A 1 296 ? -6.036 -6.720 -15.975 1.00 33.66 296 GLU A O 1
ATOM 2298 N N . GLN A 1 297 ? -6.727 -7.878 -17.790 1.00 32.59 297 GLN A N 1
ATOM 2299 C CA . GLN A 1 297 ? -8.082 -7.347 -17.885 1.00 32.59 297 GLN A CA 1
ATOM 2300 C C . GLN A 1 297 ? -8.889 -7.640 -16.617 1.00 32.59 297 GLN A C 1
ATOM 2302 O O . GLN A 1 297 ? -9.005 -8.779 -16.169 1.00 32.59 297 GLN A O 1
ATOM 2307 N N . ARG A 1 298 ? -9.512 -6.591 -16.072 1.00 33.09 298 ARG A N 1
ATOM 2308 C CA . ARG A 1 298 ? -10.657 -6.735 -15.169 1.00 33.09 298 ARG A CA 1
ATOM 2309 C C . ARG A 1 298 ? -11.881 -7.110 -15.999 1.00 33.09 298 ARG A C 1
ATOM 2311 O O . ARG A 1 298 ? -12.039 -6.601 -17.101 1.00 33.09 298 ARG A O 1
ATOM 2318 N N . ASP A 1 299 ? -12.741 -7.952 -15.444 1.00 37.12 299 ASP A N 1
ATOM 2319 C CA . ASP A 1 299 ? -14.062 -8.270 -15.988 1.00 37.12 299 ASP A CA 1
ATOM 2320 C C . ASP A 1 299 ? -14.913 -6.985 -16.105 1.00 37.12 299 ASP A C 1
ATOM 2322 O O . ASP A 1 299 ? -15.137 -6.290 -15.110 1.00 37.12 299 ASP A O 1
ATOM 2326 N N . ILE A 1 300 ? -15.309 -6.634 -17.336 1.00 38.88 300 ILE A N 1
ATOM 2327 C CA . ILE A 1 300 ? -15.965 -5.362 -17.711 1.00 38.88 300 ILE A CA 1
ATOM 2328 C C . ILE A 1 300 ? -17.461 -5.555 -18.000 1.00 38.88 300 ILE A C 1
ATOM 2330 O O . ILE A 1 300 ? -18.124 -4.618 -18.428 1.00 38.88 300 ILE A O 1
ATOM 2334 N N . ASN A 1 301 ? -18.047 -6.722 -17.718 1.00 40.38 301 ASN A N 1
ATOM 2335 C CA . ASN A 1 301 ? -19.451 -7.004 -18.059 1.00 40.38 301 ASN A CA 1
ATOM 2336 C C . ASN A 1 301 ? -20.498 -6.158 -17.285 1.00 40.38 301 ASN A C 1
ATOM 2338 O O . ASN A 1 301 ? -21.686 -6.473 -17.301 1.00 40.38 301 ASN A O 1
ATOM 2342 N N . ARG A 1 302 ? -20.085 -5.099 -16.571 1.00 45.81 302 ARG A N 1
ATOM 2343 C CA . ARG A 1 302 ? -20.959 -4.151 -15.853 1.00 45.81 302 ARG A CA 1
ATOM 2344 C C . ARG A 1 302 ? -20.544 -2.674 -15.968 1.00 45.81 302 ARG A C 1
ATOM 2346 O O . ARG A 1 302 ? -20.944 -1.874 -15.128 1.00 45.81 302 ARG A O 1
ATOM 2353 N N . LEU A 1 303 ? -19.740 -2.298 -16.961 1.00 39.16 303 LEU A N 1
ATOM 2354 C CA . LEU A 1 303 ? -19.311 -0.907 -17.177 1.00 39.16 303 LEU A CA 1
ATOM 2355 C C . LEU A 1 303 ? -19.525 -0.494 -18.639 1.00 39.16 303 LEU A C 1
ATOM 2357 O O . LEU A 1 303 ? -18.604 -0.045 -19.314 1.00 39.16 303 LEU A O 1
ATOM 2361 N N . ASP A 1 304 ? -20.759 -0.634 -19.117 1.00 42.06 304 ASP A N 1
ATOM 2362 C CA . ASP A 1 304 ? -21.214 0.076 -20.312 1.00 42.06 304 ASP A CA 1
ATOM 2363 C C . ASP A 1 304 ? -21.471 1.542 -19.949 1.00 42.06 304 ASP A C 1
ATOM 2365 O O . ASP A 1 304 ? -22.599 1.965 -19.723 1.00 42.06 304 ASP A O 1
ATOM 2369 N N . ASP A 1 305 ? -20.392 2.311 -19.862 1.00 40.94 305 ASP A N 1
ATOM 2370 C CA . ASP A 1 305 ? -20.430 3.734 -20.179 1.00 40.94 305 ASP A CA 1
ATOM 2371 C C . ASP A 1 305 ? -19.111 4.076 -20.890 1.00 40.94 305 ASP A C 1
ATOM 2373 O O . ASP A 1 305 ? -18.040 3.989 -20.274 1.00 40.94 305 ASP A O 1
ATOM 2377 N N . PRO A 1 306 ? -19.130 4.422 -22.193 1.00 40.78 306 PRO A N 1
ATOM 2378 C CA . PRO A 1 306 ? -17.915 4.726 -22.927 1.00 40.78 306 PRO A CA 1
ATOM 2379 C C . PRO A 1 306 ? -17.285 6.008 -22.374 1.00 40.78 306 PRO A C 1
ATOM 2381 O O . PRO A 1 306 ? -17.737 7.128 -22.631 1.00 40.78 306 PRO A O 1
ATOM 2384 N N . LEU A 1 307 ? -16.206 5.848 -21.607 1.00 40.47 307 LEU A N 1
ATOM 2385 C CA . LEU A 1 307 ? -15.309 6.946 -21.271 1.00 40.47 307 LEU A CA 1
ATOM 2386 C C . LEU A 1 307 ? -14.671 7.462 -22.565 1.00 40.47 307 LEU A C 1
ATOM 2388 O O . LEU A 1 307 ? -14.067 6.703 -23.318 1.00 40.47 307 LEU A O 1
ATOM 2392 N N . LYS A 1 308 ? -14.825 8.769 -22.797 1.00 43.97 308 LYS A N 1
ATOM 2393 C CA . LYS A 1 308 ? -14.274 9.514 -23.938 1.00 43.97 308 LYS A CA 1
ATOM 2394 C C . LYS A 1 308 ? -12.792 9.186 -24.161 1.00 43.97 308 LYS A C 1
ATOM 2396 O O . LYS A 1 308 ? -12.022 9.174 -23.200 1.00 43.97 308 LYS A O 1
ATOM 2401 N N . ASP A 1 309 ? -12.419 8.998 -25.426 1.00 43.28 309 ASP A N 1
ATOM 2402 C CA . ASP A 1 309 ? -11.056 8.706 -25.878 1.00 43.28 309 ASP A CA 1
ATOM 2403 C C . ASP A 1 309 ? -10.012 9.613 -25.211 1.00 43.28 309 ASP A C 1
ATOM 2405 O O . ASP A 1 309 ? -10.036 10.842 -25.337 1.00 43.28 309 ASP A O 1
ATOM 2409 N N . VAL A 1 310 ? -9.070 8.995 -24.497 1.00 43.00 310 VAL A N 1
ATOM 2410 C CA . VAL A 1 310 ? -7.887 9.679 -23.971 1.00 43.00 310 VAL A CA 1
ATOM 2411 C C . VAL A 1 310 ? -6.890 9.828 -25.127 1.00 43.00 310 VAL A C 1
ATOM 2413 O O . VAL A 1 310 ? -6.546 8.822 -25.750 1.00 43.00 310 VAL A O 1
ATOM 2416 N N . PRO A 1 311 ? -6.398 11.043 -25.436 1.00 44.62 311 PRO A N 1
ATOM 2417 C CA . PRO A 1 311 ? -5.436 11.236 -26.515 1.00 44.62 311 PRO A CA 1
ATOM 2418 C C . PRO A 1 311 ? -4.152 10.436 -26.257 1.00 44.62 311 PRO A C 1
ATOM 2420 O O . PRO A 1 311 ? -3.644 10.401 -25.134 1.00 44.62 311 PRO A O 1
ATOM 2423 N N . ALA A 1 312 ? -3.625 9.804 -27.310 1.00 47.97 312 ALA A N 1
ATOM 2424 C CA . ALA A 1 312 ? -2.376 9.051 -27.263 1.00 47.97 312 ALA A CA 1
ATOM 2425 C C . ALA A 1 312 ? -1.233 9.917 -26.707 1.00 47.97 312 ALA A C 1
ATOM 2427 O O . ALA A 1 312 ? -1.100 11.093 -27.059 1.00 47.97 312 ALA A O 1
ATOM 2428 N N . PHE A 1 313 ? -0.400 9.336 -25.837 1.00 48.12 313 PHE A N 1
ATOM 2429 C CA . PHE A 1 313 ? 0.756 10.041 -25.289 1.00 48.12 313 PHE A CA 1
ATOM 2430 C C . PHE A 1 313 ? 1.689 10.501 -26.424 1.00 48.12 313 PHE A C 1
ATOM 2432 O O . PHE A 1 313 ? 1.925 9.740 -27.367 1.00 48.12 313 PHE A O 1
ATOM 2439 N N . PRO A 1 314 ? 2.235 11.729 -26.357 1.00 58.16 314 PRO A N 1
ATOM 2440 C CA . PRO A 1 314 ? 3.187 12.209 -27.350 1.00 58.16 314 PRO A CA 1
ATOM 2441 C C . PRO A 1 314 ? 4.416 11.293 -27.396 1.00 58.16 314 PRO A C 1
ATOM 2443 O O . PRO A 1 314 ? 4.892 10.833 -26.355 1.00 58.16 314 PRO A O 1
ATOM 2446 N N . LYS A 1 315 ? 4.919 11.029 -28.610 1.00 59.88 315 LYS A N 1
ATOM 2447 C CA . LYS A 1 315 ? 6.091 10.169 -28.829 1.00 59.88 315 LYS A CA 1
ATOM 2448 C C . LYS A 1 315 ? 7.285 10.653 -27.990 1.00 59.88 315 LYS A C 1
ATOM 2450 O O . LYS A 1 315 ? 7.480 11.868 -27.881 1.00 59.88 315 LYS A O 1
ATOM 2455 N N . PRO A 1 316 ? 8.092 9.739 -27.417 1.00 65.62 316 PRO A N 1
ATOM 2456 C CA . PRO A 1 316 ? 9.270 10.122 -26.654 1.00 65.62 316 PRO A CA 1
ATOM 2457 C C . PRO A 1 316 ? 10.244 10.929 -27.519 1.00 65.62 316 PRO A C 1
ATOM 2459 O O . PRO A 1 316 ? 10.458 10.612 -28.687 1.00 65.62 316 PRO A O 1
ATOM 2462 N N . GLU A 1 317 ? 10.858 11.955 -26.934 1.00 74.75 317 GLU A N 1
ATOM 2463 C CA . GLU A 1 317 ? 11.903 12.738 -27.597 1.00 74.75 317 GLU A CA 1
ATOM 2464 C C . GLU A 1 317 ? 13.131 11.856 -27.930 1.00 74.75 317 GLU A C 1
ATOM 2466 O O . GLU A 1 317 ? 13.340 10.791 -27.335 1.00 74.75 317 GLU A O 1
ATOM 2471 N N . ALA A 1 318 ? 13.949 12.274 -28.897 1.00 85.69 318 ALA A N 1
ATOM 2472 C CA . ALA A 1 318 ? 15.169 11.555 -29.251 1.00 85.69 318 ALA A CA 1
ATOM 2473 C C . ALA A 1 318 ? 16.249 11.670 -28.154 1.00 85.69 318 ALA A C 1
ATOM 2475 O O . ALA A 1 318 ? 16.250 12.584 -27.329 1.00 85.69 318 ALA A O 1
ATOM 2476 N N . LEU A 1 319 ? 17.185 10.721 -28.139 1.00 89.62 319 LEU A N 1
ATOM 2477 C CA . LEU A 1 319 ? 18.364 10.729 -27.276 1.00 89.62 319 LEU A CA 1
ATOM 2478 C C . LEU A 1 319 ? 19.494 11.501 -27.954 1.00 89.62 319 LEU A C 1
ATOM 2480 O O . LEU A 1 319 ? 19.868 11.205 -29.084 1.00 89.62 319 LEU A O 1
ATOM 2484 N N . HIS A 1 320 ? 20.096 12.433 -27.228 1.00 92.31 320 HIS A N 1
ATOM 2485 C CA . HIS A 1 320 ? 21.224 13.236 -27.690 1.00 92.31 320 HIS A CA 1
ATOM 2486 C C . HIS A 1 320 ? 22.485 12.934 -26.885 1.00 92.31 320 HIS A C 1
ATOM 2488 O O . HIS A 1 320 ? 22.408 12.542 -25.720 1.00 92.31 320 HIS A O 1
ATOM 2494 N N . LEU A 1 321 ? 23.658 13.152 -27.480 1.00 92.88 321 LEU A N 1
ATOM 2495 C CA . LEU A 1 321 ? 24.921 13.062 -26.751 1.00 92.88 321 LEU A CA 1
ATOM 2496 C C . LEU A 1 321 ? 25.156 14.311 -25.904 1.00 92.88 321 LEU A C 1
ATOM 2498 O O . LEU A 1 321 ? 24.861 15.434 -26.312 1.00 92.88 321 LEU A O 1
ATOM 2502 N N . ARG A 1 322 ? 25.724 14.116 -24.713 1.00 92.88 322 ARG A N 1
ATOM 2503 C CA . ARG A 1 322 ? 26.194 15.209 -23.867 1.00 92.88 322 ARG A CA 1
ATOM 2504 C C . ARG A 1 322 ? 27.503 14.846 -23.188 1.00 92.88 322 ARG A C 1
ATOM 2506 O O . ARG A 1 322 ? 27.634 13.777 -22.600 1.00 92.88 322 ARG A O 1
ATOM 2513 N N . TRP A 1 323 ? 28.465 15.754 -23.268 1.00 92.19 323 TRP A N 1
ATOM 2514 C CA . TRP A 1 323 ? 29.783 15.591 -22.665 1.00 92.19 323 TRP A CA 1
ATOM 2515 C C . TRP A 1 323 ? 29.722 15.891 -21.167 1.00 92.19 323 TRP A C 1
ATOM 2517 O O . TRP A 1 323 ? 29.061 16.843 -20.744 1.00 92.19 323 TRP A O 1
ATOM 2527 N N . ILE A 1 324 ? 30.389 15.059 -20.364 1.00 89.62 324 ILE A N 1
ATOM 2528 C CA . ILE A 1 324 ? 30.450 15.231 -18.907 1.00 89.62 324 ILE A CA 1
ATOM 2529 C C . ILE A 1 324 ? 31.319 16.438 -18.548 1.00 89.62 324 ILE A C 1
ATOM 2531 O O . ILE A 1 324 ? 31.019 17.141 -17.581 1.00 89.62 324 ILE A O 1
ATOM 2535 N N . GLU A 1 325 ? 32.367 16.692 -19.329 1.00 86.50 325 GLU A N 1
ATOM 2536 C CA . GLU A 1 325 ? 33.279 17.816 -19.132 1.00 86.50 325 GLU A CA 1
ATOM 2537 C C . GLU A 1 325 ? 32.524 19.157 -19.075 1.00 86.50 325 GLU A C 1
ATOM 2539 O O . GLU A 1 325 ? 31.681 19.458 -19.919 1.00 86.50 325 GLU A O 1
ATOM 2544 N N . GLY A 1 326 ? 32.784 19.948 -18.028 1.00 81.06 326 GLY A N 1
ATOM 2545 C CA . GLY A 1 326 ? 32.124 21.240 -17.802 1.00 81.06 326 GLY A CA 1
ATOM 2546 C C . GLY A 1 326 ? 30.639 21.161 -17.414 1.00 81.06 326 GLY A C 1
ATOM 2547 O O . GLY A 1 326 ? 29.983 22.195 -17.279 1.00 81.06 326 GLY A O 1
ATOM 2548 N N . SER A 1 327 ? 30.085 19.962 -17.213 1.00 84.81 327 SER A N 1
ATOM 2549 C CA . SER A 1 327 ? 28.680 19.756 -16.853 1.00 84.81 327 SER A CA 1
ATOM 2550 C C . SER A 1 327 ? 28.498 19.409 -15.368 1.00 84.81 327 SER A C 1
ATOM 2552 O O . SER A 1 327 ? 29.389 18.882 -14.710 1.00 84.81 327 SER A O 1
ATOM 2554 N N . ARG A 1 328 ? 27.296 19.644 -14.824 1.00 83.94 328 ARG A N 1
ATOM 2555 C CA . ARG A 1 328 ? 26.917 19.233 -13.453 1.00 83.94 328 ARG A CA 1
ATOM 2556 C C . ARG A 1 328 ? 26.306 17.821 -13.399 1.00 83.94 328 ARG A C 1
ATOM 2558 O O . ARG A 1 328 ? 25.538 17.508 -12.487 1.00 83.94 328 ARG A O 1
ATOM 2565 N N . ILE A 1 329 ? 26.577 16.984 -14.401 1.00 87.62 329 ILE A N 1
ATOM 2566 C CA . ILE A 1 329 ? 25.943 15.672 -14.575 1.00 87.62 329 ILE A CA 1
ATOM 2567 C C . ILE A 1 329 ? 26.630 14.647 -13.675 1.00 87.62 329 ILE A C 1
ATOM 2569 O O . ILE A 1 329 ? 27.759 14.260 -13.932 1.00 87.62 329 ILE A O 1
ATOM 2573 N N . THR A 1 330 ? 25.942 14.169 -12.638 1.00 86.94 330 THR A N 1
ATOM 2574 C CA . THR A 1 330 ? 26.569 13.298 -11.625 1.00 86.94 330 THR A CA 1
ATOM 2575 C C . THR A 1 330 ? 26.099 11.857 -11.649 1.00 86.94 330 THR A C 1
ATOM 2577 O O . THR A 1 330 ? 26.867 10.972 -11.286 1.00 86.94 330 THR A O 1
ATOM 2580 N N . THR A 1 331 ? 24.844 11.608 -12.027 1.00 90.25 331 THR A N 1
ATOM 2581 C CA . THR A 1 331 ? 24.170 10.335 -11.744 1.00 90.25 331 THR A CA 1
ATOM 2582 C C . THR A 1 331 ? 23.364 9.855 -12.937 1.00 90.25 331 THR A C 1
ATOM 2584 O O . THR A 1 331 ? 22.609 10.626 -13.533 1.00 90.25 331 THR A O 1
ATOM 2587 N N . CYS A 1 332 ? 23.498 8.570 -13.248 1.00 90.56 332 CYS A N 1
ATOM 2588 C CA . CYS A 1 332 ? 22.722 7.909 -14.279 1.00 90.56 332 CYS A CA 1
ATOM 2589 C C . CYS A 1 332 ? 21.288 7.666 -13.812 1.00 90.56 332 CYS A C 1
ATOM 2591 O O . CYS A 1 332 ? 21.059 7.075 -12.761 1.00 90.56 332 CYS A O 1
ATOM 2593 N N . TYR A 1 333 ? 20.315 8.070 -14.624 1.00 89.00 333 TYR A N 1
ATOM 2594 C CA . TYR A 1 333 ? 18.899 7.867 -14.336 1.00 89.00 333 TYR A CA 1
ATOM 2595 C C . TYR A 1 333 ? 18.460 6.398 -14.454 1.00 89.00 333 TYR A C 1
ATOM 2597 O O . TYR A 1 333 ? 17.527 5.974 -13.778 1.00 89.00 333 TYR A O 1
ATOM 2605 N N . GLY A 1 334 ? 19.155 5.619 -15.286 1.00 87.00 334 GLY A N 1
ATOM 2606 C CA . GLY A 1 334 ? 18.929 4.187 -15.457 1.00 87.00 334 GLY A CA 1
ATOM 2607 C C . GLY A 1 334 ? 19.366 3.380 -14.243 1.00 87.00 334 GLY A C 1
ATOM 2608 O O . GLY A 1 334 ? 18.545 2.907 -13.469 1.00 87.00 334 GLY A O 1
ATOM 2609 N N . CYS A 1 335 ? 20.680 3.231 -14.078 1.00 86.81 335 CYS A N 1
ATOM 2610 C CA . CYS A 1 335 ? 21.268 2.350 -13.068 1.00 86.81 335 CYS A CA 1
ATOM 2611 C C . CYS A 1 335 ? 21.548 3.014 -11.711 1.00 86.81 335 CYS A C 1
ATOM 2613 O O . CYS A 1 335 ? 22.118 2.363 -10.844 1.00 86.81 335 CYS A O 1
ATOM 2615 N N . GLU A 1 336 ? 21.219 4.299 -11.539 1.00 85.44 336 GLU A N 1
ATOM 2616 C CA . GLU A 1 336 ? 21.435 5.089 -10.310 1.00 85.44 336 GLU A CA 1
ATOM 2617 C C . GLU A 1 336 ? 22.908 5.248 -9.874 1.00 85.44 336 GLU A C 1
ATOM 2619 O O . GLU A 1 336 ? 23.203 5.915 -8.881 1.00 85.44 336 GLU A O 1
ATOM 2624 N N . ASN A 1 337 ? 23.856 4.710 -10.647 1.00 88.25 337 ASN A N 1
ATOM 2625 C CA . ASN A 1 337 ? 25.288 4.859 -10.404 1.00 88.25 337 ASN A CA 1
ATOM 2626 C C . ASN A 1 337 ? 25.792 6.244 -10.823 1.00 88.25 337 ASN A C 1
ATOM 2628 O O . ASN A 1 337 ? 25.275 6.871 -11.754 1.00 88.25 337 ASN A O 1
ATOM 2632 N N . LYS A 1 338 ? 26.848 6.705 -10.148 1.00 88.69 338 LYS A N 1
ATOM 2633 C CA . LYS A 1 338 ? 27.523 7.961 -10.482 1.00 88.69 338 LYS A CA 1
ATOM 2634 C C . LYS A 1 338 ? 28.392 7.820 -11.733 1.00 88.69 338 LYS A C 1
ATOM 2636 O O . LYS A 1 338 ? 29.046 6.797 -11.900 1.00 88.69 338 LYS A O 1
ATOM 2641 N N . PHE A 1 339 ? 28.453 8.874 -12.545 1.00 86.50 339 PHE A N 1
ATOM 2642 C CA . PHE A 1 339 ? 29.357 8.949 -13.702 1.00 86.50 339 PHE A CA 1
ATOM 2643 C C . PHE A 1 339 ? 30.800 9.286 -13.303 1.00 86.50 339 PHE A C 1
ATOM 2645 O O . PHE A 1 339 ? 31.750 8.836 -13.935 1.00 86.50 339 PHE A O 1
ATOM 2652 N N . HIS A 1 340 ? 30.963 10.075 -12.240 1.00 80.12 340 HIS A N 1
ATOM 2653 C CA . HIS A 1 340 ? 32.250 10.469 -11.671 1.00 80.12 340 HIS A CA 1
ATOM 2654 C C . HIS A 1 340 ? 32.139 10.596 -10.144 1.00 80.12 340 HIS A C 1
ATOM 2656 O O . HIS A 1 340 ? 31.042 10.715 -9.589 1.00 80.12 340 HIS A O 1
ATOM 2662 N N . ALA A 1 341 ? 33.272 10.571 -9.439 1.00 77.25 341 ALA A N 1
ATOM 2663 C CA . ALA A 1 341 ? 33.297 10.567 -7.973 1.00 77.25 341 ALA A CA 1
ATOM 2664 C C . ALA A 1 341 ? 32.657 11.829 -7.352 1.00 77.25 341 ALA A C 1
ATOM 2666 O O . ALA A 1 341 ? 31.866 11.732 -6.404 1.00 77.25 341 ALA A O 1
ATOM 2667 N N . SER A 1 342 ? 32.959 13.005 -7.913 1.00 77.69 342 SER A N 1
ATOM 2668 C CA . SER A 1 342 ? 32.410 14.306 -7.513 1.00 77.69 342 SER A CA 1
ATOM 2669 C C . SER A 1 342 ? 32.348 15.266 -8.707 1.00 77.69 342 SER A C 1
ATOM 2671 O O . SER A 1 342 ? 33.095 15.088 -9.662 1.00 77.69 342 SER A O 1
ATOM 2673 N N . VAL A 1 343 ? 31.491 16.292 -8.638 1.00 75.12 343 VAL A N 1
ATOM 2674 C CA . VAL A 1 343 ? 31.286 17.295 -9.714 1.00 75.12 343 VAL A CA 1
ATOM 2675 C C . VAL A 1 343 ? 32.582 17.997 -10.134 1.00 75.12 343 VAL A C 1
ATOM 2677 O O . VAL A 1 343 ? 32.701 18.442 -11.268 1.00 75.12 343 VAL A O 1
ATOM 2680 N N . ASN A 1 344 ? 33.549 18.083 -9.220 1.00 77.44 344 ASN A N 1
ATOM 2681 C CA . ASN A 1 344 ? 34.832 18.746 -9.444 1.00 77.44 344 ASN A CA 1
ATOM 2682 C C . ASN A 1 344 ? 35.949 17.758 -9.821 1.00 77.44 344 ASN A C 1
ATOM 2684 O O . ASN A 1 344 ? 37.091 18.171 -10.000 1.00 77.44 344 ASN A O 1
ATOM 2688 N N . ALA A 1 345 ? 35.654 16.457 -9.874 1.00 78.50 345 ALA A N 1
ATOM 2689 C CA . ALA A 1 345 ? 36.617 15.455 -10.302 1.00 78.50 345 ALA A CA 1
ATOM 2690 C C . ALA A 1 345 ? 36.784 15.517 -11.830 1.00 78.50 345 ALA A C 1
ATOM 2692 O O . ALA A 1 345 ? 35.830 15.868 -12.531 1.00 78.50 345 ALA A O 1
ATOM 2693 N N . PRO A 1 346 ? 37.963 15.153 -12.365 1.00 82.75 346 PRO A N 1
ATOM 2694 C CA . PRO A 1 346 ? 38.133 15.040 -13.807 1.00 82.75 346 PRO A CA 1
ATOM 2695 C C . PRO A 1 346 ? 37.108 14.052 -14.394 1.00 82.75 346 PRO A C 1
ATOM 2697 O O . PRO A 1 346 ? 36.736 13.080 -13.718 1.00 82.75 346 PRO A O 1
ATOM 2700 N N . PRO A 1 347 ? 36.631 14.287 -15.632 1.00 83.94 347 PRO A N 1
ATOM 2701 C CA . PRO A 1 347 ? 35.708 13.373 -16.286 1.00 83.94 347 PRO A CA 1
ATOM 2702 C C . PRO A 1 347 ? 36.344 11.980 -16.423 1.00 83.94 347 PRO A C 1
ATOM 2704 O O . PRO A 1 347 ? 37.571 11.858 -16.516 1.00 83.94 347 PRO A O 1
ATOM 2707 N N . PRO A 1 348 ? 35.529 10.913 -16.409 1.00 86.62 348 PRO A N 1
ATOM 2708 C CA . PRO A 1 348 ? 36.029 9.555 -16.593 1.00 86.62 348 PRO A CA 1
ATOM 2709 C C . PRO A 1 348 ? 36.694 9.407 -17.972 1.00 86.62 348 PRO A C 1
ATOM 2711 O O . PRO A 1 348 ? 36.389 10.171 -18.883 1.00 86.62 348 PRO A O 1
ATOM 2714 N N . PRO A 1 349 ? 37.597 8.436 -18.168 1.00 88.06 349 PRO A N 1
ATOM 2715 C CA . PRO A 1 349 ? 38.250 8.259 -19.457 1.00 88.06 349 PRO A CA 1
ATOM 2716 C C . PRO A 1 349 ? 37.254 7.798 -20.539 1.00 88.06 349 PRO A C 1
ATOM 2718 O O . PRO A 1 349 ? 36.270 7.115 -20.227 1.00 88.06 349 PRO A O 1
ATOM 2721 N N . PRO A 1 350 ? 37.543 8.070 -21.824 1.00 88.44 350 PRO A N 1
ATOM 2722 C CA . PRO A 1 350 ? 36.800 7.503 -22.944 1.00 88.44 350 PRO A CA 1
ATOM 2723 C C . PRO A 1 350 ? 36.678 5.975 -22.849 1.00 88.44 350 PRO A C 1
ATOM 2725 O O . PRO A 1 350 ? 37.687 5.312 -22.596 1.00 88.44 350 PRO A O 1
ATOM 2728 N N . PRO A 1 351 ? 35.497 5.376 -23.097 1.00 87.81 351 PRO A N 1
ATOM 2729 C CA . PRO A 1 351 ? 34.312 5.980 -23.708 1.00 87.81 351 PRO A CA 1
ATOM 2730 C C . PRO A 1 351 ? 33.258 6.552 -22.736 1.00 87.81 351 PRO A C 1
ATOM 2732 O O . PRO A 1 351 ? 32.104 6.740 -23.121 1.00 87.81 351 PRO A O 1
ATOM 2735 N N . TYR A 1 352 ? 33.609 6.742 -21.462 1.00 89.44 352 TYR A N 1
ATOM 2736 C CA . TYR A 1 352 ? 32.652 7.034 -20.391 1.00 89.44 352 TYR A CA 1
ATOM 2737 C C . TYR A 1 352 ? 32.490 8.530 -20.080 1.00 89.44 352 TYR A C 1
ATOM 2739 O O . TYR A 1 352 ? 31.667 8.877 -19.238 1.00 89.44 352 TYR A O 1
ATOM 2747 N N . ASP A 1 353 ? 33.250 9.404 -20.743 1.00 90.69 353 ASP A N 1
ATOM 2748 C CA . ASP A 1 353 ? 33.191 10.878 -20.700 1.00 90.69 353 ASP A CA 1
ATOM 2749 C C . ASP A 1 353 ? 31.976 11.476 -21.429 1.00 90.69 353 ASP A C 1
ATOM 2751 O O . ASP A 1 353 ? 31.740 12.686 -21.356 1.00 90.69 353 ASP A O 1
ATOM 2755 N N . VAL A 1 354 ? 31.176 10.642 -22.095 1.00 92.75 354 VAL A N 1
ATOM 2756 C CA . VAL A 1 354 ? 29.953 11.027 -22.803 1.00 92.75 354 VAL A CA 1
ATOM 2757 C C . VAL A 1 354 ? 28.740 10.248 -22.283 1.00 92.75 354 VAL A C 1
ATOM 2759 O O . VAL A 1 354 ? 28.816 9.062 -21.954 1.00 92.75 354 VAL A O 1
ATOM 2762 N N . VAL A 1 355 ? 27.595 10.928 -22.203 1.00 93.88 355 VAL A N 1
ATOM 2763 C CA . VAL A 1 355 ? 26.314 10.382 -21.734 1.00 93.88 355 VAL A CA 1
ATOM 2764 C C . VAL A 1 355 ? 25.203 10.631 -22.749 1.00 93.88 355 VAL A C 1
ATOM 2766 O O . VAL A 1 355 ? 25.301 11.531 -23.584 1.00 93.88 355 VAL A O 1
ATOM 2769 N N . LEU A 1 356 ? 24.123 9.855 -22.656 1.00 92.94 356 LEU A N 1
ATOM 2770 C CA . LEU A 1 356 ? 22.884 10.118 -23.393 1.00 92.94 356 LEU A CA 1
ATOM 2771 C C . LEU A 1 356 ? 21.970 11.036 -22.584 1.00 92.94 356 LEU A C 1
ATOM 2773 O O . LEU A 1 356 ? 21.878 10.896 -21.366 1.00 92.94 356 LEU A O 1
ATOM 2777 N N . CYS A 1 357 ? 21.272 11.941 -23.260 1.00 92.00 357 CYS A N 1
ATOM 2778 C CA . CYS A 1 357 ? 20.370 12.926 -22.677 1.00 92.00 357 CYS A CA 1
ATOM 2779 C C . CYS A 1 357 ? 19.028 12.937 -23.417 1.00 92.00 357 CYS A C 1
ATOM 2781 O O . CYS A 1 357 ? 19.011 12.898 -24.643 1.00 92.00 357 CYS A O 1
ATOM 2783 N N . ARG A 1 358 ? 17.920 13.038 -22.678 1.00 88.88 358 ARG A N 1
ATOM 2784 C CA . ARG A 1 358 ? 16.561 13.241 -23.215 1.00 88.88 358 ARG A CA 1
ATOM 2785 C C . ARG A 1 358 ? 15.720 14.037 -22.216 1.00 88.88 358 ARG A C 1
ATOM 2787 O O . ARG A 1 358 ? 15.907 13.833 -21.013 1.00 88.88 358 ARG A O 1
ATOM 2794 N N . ALA A 1 359 ? 14.784 14.880 -22.662 1.00 84.69 359 ALA A N 1
ATOM 2795 C CA . ALA A 1 359 ? 13.790 15.446 -21.757 1.00 84.69 359 ALA A CA 1
ATOM 2796 C C . ALA A 1 359 ? 12.633 14.458 -21.550 1.00 84.69 359 ALA A C 1
ATOM 2798 O O . ALA A 1 359 ? 11.986 14.005 -22.493 1.00 84.69 359 ALA A O 1
ATOM 2799 N N . GLN A 1 360 ? 12.354 14.094 -20.298 1.00 80.38 360 GLN A N 1
ATOM 2800 C CA . GLN A 1 360 ? 11.210 13.237 -19.979 1.00 80.38 360 GLN A CA 1
ATOM 2801 C C . GLN A 1 360 ? 10.665 13.497 -18.580 1.00 80.38 360 GLN A C 1
ATOM 2803 O O . GLN A 1 360 ? 11.342 14.071 -17.725 1.00 80.38 360 GLN A O 1
ATOM 2808 N N . ILE A 1 361 ? 9.436 13.041 -18.331 1.00 76.12 361 ILE A N 1
ATOM 2809 C CA . ILE A 1 361 ? 8.871 13.035 -16.983 1.00 76.12 361 ILE A CA 1
ATOM 2810 C C . ILE A 1 361 ? 9.702 12.092 -16.112 1.00 76.12 361 ILE A C 1
ATOM 2812 O O . ILE A 1 361 ? 9.781 10.886 -16.345 1.00 76.12 361 ILE A O 1
ATOM 2816 N N . LYS A 1 362 ? 10.359 12.658 -15.103 1.00 76.81 362 LYS A N 1
ATOM 2817 C CA . LYS A 1 362 ? 11.293 11.946 -14.240 1.00 76.81 362 LYS A CA 1
ATOM 2818 C C . LYS A 1 362 ? 10.544 11.324 -13.073 1.00 76.81 362 LYS A C 1
ATOM 2820 O O . LYS A 1 362 ? 10.053 12.037 -12.204 1.00 76.81 362 LYS A O 1
ATOM 2825 N N . ALA A 1 363 ? 10.526 9.999 -13.009 1.00 75.06 363 ALA A N 1
ATOM 2826 C CA . ALA A 1 363 ? 10.120 9.261 -11.820 1.00 75.06 363 ALA A CA 1
ATOM 2827 C C . ALA A 1 363 ? 11.290 9.185 -10.819 1.00 75.06 363 ALA A C 1
ATOM 2829 O O . ALA A 1 363 ? 12.368 8.702 -11.172 1.00 75.06 363 ALA A O 1
ATOM 2830 N N . TYR A 1 364 ? 11.118 9.667 -9.590 1.00 74.25 364 TYR A N 1
ATOM 2831 C CA . TYR A 1 364 ? 12.146 9.644 -8.547 1.00 74.25 364 TYR A CA 1
ATOM 2832 C C . TYR A 1 364 ? 11.538 9.443 -7.160 1.00 74.25 364 TYR A C 1
ATOM 2834 O O . TYR A 1 364 ? 10.397 9.817 -6.901 1.00 74.25 364 TYR A O 1
ATOM 2842 N N . THR A 1 365 ? 12.331 8.901 -6.241 1.00 71.38 365 THR A N 1
ATOM 2843 C CA . THR A 1 365 ? 11.945 8.761 -4.835 1.00 71.38 365 THR A CA 1
ATOM 2844 C C . THR A 1 365 ? 12.686 9.821 -4.018 1.00 71.38 365 THR A C 1
ATOM 2846 O O . THR A 1 365 ? 13.913 9.751 -3.907 1.00 71.38 365 THR A O 1
ATOM 2849 N N . PRO A 1 366 ? 11.997 10.833 -3.457 1.00 71.75 366 PRO A N 1
ATOM 2850 C CA . PRO A 1 366 ? 12.633 11.817 -2.588 1.00 71.75 366 PRO A CA 1
ATOM 2851 C C . PRO A 1 366 ? 13.344 11.144 -1.411 1.00 71.75 366 PRO A C 1
ATOM 2853 O O . PRO A 1 366 ? 12.794 10.216 -0.806 1.00 71.75 366 PRO A O 1
ATOM 2856 N N . ARG A 1 367 ? 14.536 11.641 -1.049 1.00 67.25 367 ARG A N 1
ATOM 2857 C CA . ARG A 1 367 ? 15.274 11.162 0.133 1.00 67.25 367 ARG A CA 1
ATOM 2858 C C . ARG A 1 367 ? 14.375 11.223 1.370 1.00 67.25 367 ARG A C 1
ATOM 2860 O O . ARG A 1 367 ? 13.730 12.236 1.620 1.00 67.25 367 ARG A O 1
ATOM 2867 N N . GLY A 1 368 ? 14.332 10.128 2.128 1.00 67.88 368 GLY A N 1
ATOM 2868 C CA . GLY A 1 368 ? 13.490 10.015 3.323 1.00 67.88 368 GLY A CA 1
ATOM 2869 C C . GLY A 1 368 ? 12.004 9.757 3.042 1.00 67.88 368 GLY A C 1
ATOM 2870 O O . GLY A 1 368 ? 11.189 9.860 3.954 1.00 67.88 368 GLY A O 1
ATOM 2871 N N . SER A 1 369 ? 11.624 9.420 1.804 1.00 61.72 369 SER A N 1
ATOM 2872 C CA . SER A 1 369 ? 10.261 9.003 1.463 1.00 61.72 369 SER A CA 1
ATOM 2873 C C . SER A 1 369 ? 10.239 7.634 0.785 1.00 61.72 369 SER A C 1
ATOM 2875 O O . SER A 1 369 ? 11.225 7.216 0.189 1.00 61.72 369 SER A O 1
ATOM 2877 N N . VAL A 1 370 ? 9.105 6.939 0.886 1.00 61.12 370 VAL A N 1
ATOM 2878 C CA . VAL A 1 370 ? 8.893 5.601 0.298 1.00 61.12 370 VAL A CA 1
ATOM 2879 C C . VAL A 1 370 ? 8.028 5.678 -0.974 1.00 61.12 370 VAL A C 1
ATOM 2881 O O . VAL A 1 370 ? 7.644 4.659 -1.532 1.00 61.12 370 VAL A O 1
ATOM 2884 N N . GLY A 1 371 ? 7.684 6.892 -1.422 1.00 51.44 371 GLY A N 1
ATOM 2885 C CA . GLY A 1 371 ? 6.761 7.125 -2.533 1.00 51.44 371 GLY A CA 1
ATOM 2886 C C . GLY A 1 371 ? 7.474 7.583 -3.800 1.00 51.44 371 GLY A C 1
ATOM 2887 O O . GLY A 1 371 ? 8.261 8.530 -3.757 1.00 51.44 371 GLY A O 1
ATOM 2888 N N . LEU A 1 372 ? 7.149 6.940 -4.923 1.00 61.97 372 LEU A N 1
ATOM 2889 C CA . LEU A 1 372 ? 7.557 7.378 -6.255 1.00 61.97 372 LEU A CA 1
ATOM 2890 C C . LEU A 1 372 ? 6.843 8.697 -6.591 1.00 61.97 372 LEU A C 1
ATOM 2892 O O . LEU A 1 372 ? 5.620 8.790 -6.490 1.00 61.97 372 LEU A O 1
ATOM 2896 N N . ARG A 1 373 ? 7.603 9.724 -6.966 1.00 70.31 373 ARG A N 1
ATOM 2897 C CA . ARG A 1 373 ? 7.100 11.005 -7.471 1.00 70.31 373 ARG A CA 1
ATOM 2898 C C . ARG A 1 373 ? 7.489 11.178 -8.928 1.00 70.31 373 ARG A C 1
ATOM 2900 O O . ARG A 1 373 ? 8.496 10.632 -9.362 1.00 70.31 373 ARG A O 1
ATOM 2907 N N . PHE A 1 374 ? 6.721 11.984 -9.645 1.00 75.25 374 PHE A N 1
ATOM 2908 C CA . PHE A 1 374 ? 6.991 12.356 -11.029 1.00 75.25 374 PHE A CA 1
ATOM 2909 C C . PHE A 1 374 ? 7.291 13.855 -11.103 1.00 75.25 374 PHE A C 1
ATOM 2911 O O . PHE A 1 374 ? 6.723 14.635 -10.334 1.00 75.25 374 PHE A O 1
ATOM 2918 N N . SER A 1 375 ? 8.202 14.268 -11.985 1.00 71.25 375 SER A N 1
ATOM 2919 C CA . SER A 1 375 ? 8.380 15.688 -12.292 1.00 71.25 375 SER A CA 1
ATOM 2920 C C . SER A 1 375 ? 7.123 16.234 -12.975 1.00 71.25 375 SER A C 1
ATOM 2922 O O . SER A 1 375 ? 6.446 15.531 -13.717 1.00 71.25 375 SER A O 1
ATOM 2924 N N . PHE A 1 376 ? 6.793 17.498 -12.714 1.00 63.25 376 PHE A N 1
ATOM 2925 C CA . PHE A 1 376 ? 5.605 18.128 -13.302 1.00 63.25 376 PHE A CA 1
ATOM 2926 C C . PHE A 1 376 ? 5.814 18.497 -14.780 1.00 63.25 376 PHE A C 1
ATOM 2928 O O . PHE A 1 376 ? 4.863 18.601 -15.547 1.00 63.25 376 PHE A O 1
ATOM 2935 N N . LYS A 1 377 ? 7.075 18.700 -15.179 1.00 76.00 377 LYS A N 1
ATOM 2936 C CA . LYS A 1 377 ? 7.502 18.997 -16.550 1.00 76.00 377 LYS A CA 1
ATOM 2937 C C . LYS A 1 377 ? 8.603 18.019 -16.971 1.00 76.00 377 LYS A C 1
ATOM 2939 O O . LYS A 1 377 ? 9.287 17.483 -16.090 1.00 76.00 377 LYS A O 1
ATOM 2944 N N . PRO A 1 378 ? 8.787 17.776 -18.279 1.00 78.12 378 PRO A N 1
ATOM 2945 C CA . PRO A 1 378 ? 9.929 17.020 -18.768 1.00 78.12 378 PRO A CA 1
ATOM 2946 C C . PRO A 1 378 ? 11.241 17.670 -18.320 1.00 78.12 378 PRO A C 1
ATOM 2948 O O . PRO A 1 378 ? 11.446 18.869 -18.504 1.00 78.12 378 PRO A O 1
ATOM 2951 N N . GLU A 1 379 ? 12.115 16.881 -17.705 1.00 82.12 379 GLU A N 1
ATOM 2952 C CA . GLU A 1 379 ? 13.448 17.298 -17.274 1.00 82.12 379 GLU A CA 1
ATOM 2953 C C . GLU A 1 379 ? 14.506 16.506 -18.040 1.00 82.12 379 GLU A C 1
ATOM 2955 O O . GLU A 1 379 ? 14.283 15.346 -18.396 1.00 82.12 379 GLU A O 1
ATOM 2960 N N . ASN A 1 380 ? 15.680 17.109 -18.246 1.00 89.12 380 ASN A N 1
ATOM 2961 C CA . ASN A 1 380 ? 16.824 16.403 -18.814 1.00 89.12 380 ASN A CA 1
ATOM 2962 C C . ASN A 1 380 ? 17.263 15.276 -17.875 1.00 89.12 380 ASN A C 1
ATOM 2964 O O . ASN A 1 380 ? 17.737 15.520 -16.760 1.00 89.12 380 ASN A O 1
ATOM 2968 N N . VAL A 1 381 ? 17.129 14.041 -18.346 1.00 89.62 381 VAL A N 1
ATOM 2969 C CA . VAL A 1 381 ? 17.676 12.852 -17.694 1.00 89.62 381 VAL A CA 1
ATOM 2970 C C . VAL A 1 381 ? 18.910 12.374 -18.443 1.00 89.62 381 VAL A C 1
ATOM 2972 O O . VAL A 1 381 ? 18.996 12.509 -19.662 1.00 89.62 381 VAL A O 1
ATOM 2975 N N . PHE A 1 382 ? 19.859 11.799 -17.706 1.00 93.19 382 PHE A N 1
ATOM 2976 C CA . PHE A 1 382 ? 21.148 11.380 -18.247 1.00 93.19 382 PHE A CA 1
ATOM 2977 C C . PHE A 1 382 ? 21.347 9.876 -18.076 1.00 93.19 382 PHE A C 1
ATOM 2979 O O . PHE A 1 382 ? 21.120 9.336 -16.991 1.00 93.19 382 PHE A O 1
ATOM 2986 N N . PHE A 1 383 ? 21.822 9.198 -19.114 1.00 92.44 383 PHE A N 1
ATOM 2987 C CA . PHE A 1 383 ? 22.093 7.763 -19.108 1.00 92.44 383 PHE A CA 1
ATOM 2988 C C . PHE A 1 383 ? 23.542 7.474 -19.485 1.00 92.44 383 PHE A C 1
ATOM 2990 O O . PHE A 1 383 ? 24.149 8.212 -20.256 1.00 92.44 383 PHE A O 1
ATOM 2997 N N . HIS A 1 384 ? 24.097 6.373 -18.974 1.00 92.81 384 HIS A N 1
ATOM 2998 C CA . HIS A 1 384 ? 25.350 5.858 -19.525 1.00 92.81 384 HIS A CA 1
ATOM 2999 C C . HIS A 1 384 ? 25.159 5.500 -21.002 1.00 92.81 384 HIS A C 1
ATOM 3001 O O . HIS A 1 384 ? 24.045 5.186 -21.426 1.00 92.81 384 HIS A O 1
ATOM 3007 N N . LEU A 1 385 ? 26.263 5.458 -21.749 1.00 91.38 385 LEU A N 1
ATOM 3008 C CA . LEU A 1 385 ? 26.338 4.900 -23.101 1.00 91.38 385 LEU A CA 1
ATOM 3009 C C . LEU A 1 385 ? 26.164 3.362 -23.085 1.00 91.38 385 LEU A C 1
ATOM 3011 O O . LEU A 1 385 ? 27.036 2.603 -23.493 1.00 91.38 385 LEU A O 1
ATOM 3015 N N . ARG A 1 386 ? 25.052 2.890 -22.518 1.00 90.25 386 ARG A N 1
ATOM 3016 C CA . ARG A 1 386 ? 24.674 1.482 -22.385 1.00 90.25 386 ARG A CA 1
ATOM 3017 C C . ARG A 1 386 ? 23.183 1.344 -22.599 1.00 90.25 386 ARG A C 1
ATOM 3019 O O . ARG A 1 386 ? 22.403 2.035 -21.938 1.00 90.25 386 ARG A O 1
ATOM 3026 N N . ARG A 1 387 ? 22.786 0.403 -23.446 1.00 88.75 387 ARG A N 1
ATOM 3027 C CA . ARG A 1 387 ? 21.381 0.175 -23.782 1.00 88.75 387 ARG A CA 1
ATOM 3028 C C . ARG A 1 387 ? 20.547 -0.185 -22.555 1.00 88.75 387 ARG A C 1
ATOM 3030 O O . ARG A 1 387 ? 19.497 0.404 -22.320 1.00 88.75 387 ARG A O 1
ATOM 3037 N N . SER A 1 388 ? 21.098 -1.031 -21.685 1.00 87.44 388 SER A N 1
ATOM 3038 C CA . SER A 1 388 ? 20.465 -1.430 -20.421 1.00 87.44 388 SER A CA 1
ATOM 3039 C C . SER A 1 388 ? 20.149 -0.266 -19.477 1.00 87.44 388 SER A C 1
ATOM 3041 O O . SER A 1 388 ? 19.237 -0.374 -18.663 1.00 87.44 388 SER A O 1
ATOM 3043 N N . CYS A 1 389 ? 20.872 0.858 -19.563 1.00 88.06 389 CYS A N 1
ATOM 3044 C CA . CYS A 1 389 ? 20.576 2.030 -18.740 1.00 88.06 389 CYS A CA 1
ATOM 3045 C C . CYS A 1 389 ? 19.349 2.795 -19.244 1.00 88.06 389 CYS A C 1
ATOM 3047 O O . CYS A 1 389 ? 18.649 3.397 -18.435 1.00 88.06 389 CYS A O 1
ATOM 3049 N N . VAL A 1 390 ? 19.092 2.783 -20.550 1.00 86.62 390 VAL A N 1
ATOM 3050 C CA . VAL A 1 390 ? 17.958 3.499 -21.141 1.00 86.62 390 VAL A CA 1
ATOM 3051 C C . VAL A 1 390 ? 16.699 2.634 -21.098 1.00 86.62 390 VAL A C 1
ATOM 3053 O O . VAL A 1 390 ? 15.662 3.100 -20.626 1.00 86.62 390 VAL A O 1
ATOM 3056 N N . ASP A 1 391 ? 16.814 1.359 -21.478 1.00 83.56 391 ASP A N 1
ATOM 3057 C CA . ASP A 1 391 ? 15.693 0.409 -21.521 1.00 83.56 391 ASP A CA 1
ATOM 3058 C C . ASP A 1 391 ? 15.051 0.208 -20.132 1.00 83.56 391 ASP A C 1
ATOM 3060 O O . ASP A 1 391 ? 13.845 0.016 -20.027 1.00 83.56 391 ASP A O 1
ATOM 3064 N N . LEU A 1 392 ? 15.809 0.355 -19.034 1.00 78.50 392 LEU A N 1
ATOM 3065 C CA . LEU A 1 392 ? 15.259 0.254 -17.671 1.00 78.50 392 LEU A CA 1
ATOM 3066 C C . LEU A 1 392 ? 14.227 1.352 -17.341 1.00 78.50 392 LEU A C 1
ATOM 3068 O O . LEU A 1 392 ? 13.452 1.218 -16.392 1.00 78.50 392 LEU A O 1
ATOM 3072 N N . LYS A 1 393 ? 14.257 2.477 -18.063 1.00 77.06 393 LYS A N 1
ATOM 3073 C CA . LYS A 1 393 ? 13.424 3.662 -17.807 1.00 77.06 393 LYS A CA 1
ATOM 3074 C C . LYS A 1 393 ? 12.654 4.121 -19.051 1.00 77.06 393 LYS A C 1
ATOM 3076 O O . LYS A 1 393 ? 12.149 5.244 -19.060 1.00 77.06 393 LYS A O 1
ATOM 3081 N N . SER A 1 394 ? 12.571 3.275 -20.077 1.00 72.25 394 SER A N 1
ATOM 3082 C CA . SER A 1 394 ? 11.841 3.519 -21.322 1.00 72.25 394 SER A CA 1
ATOM 3083 C C . SER A 1 394 ? 10.844 2.387 -21.561 1.00 72.25 394 SER A C 1
ATOM 3085 O O . SER A 1 394 ? 11.157 1.228 -21.314 1.00 72.25 394 SER A O 1
ATOM 3087 N N . SER A 1 395 ? 9.638 2.716 -22.022 1.00 65.94 395 SER A N 1
ATOM 3088 C CA . SER A 1 395 ? 8.631 1.724 -22.424 1.00 65.94 395 SER A CA 1
ATOM 3089 C C . SER A 1 395 ? 8.882 1.168 -23.825 1.00 65.94 395 SER A C 1
ATOM 3091 O O . SER A 1 395 ? 8.438 0.067 -24.133 1.00 65.94 395 SER A O 1
ATOM 3093 N N . GLU A 1 396 ? 9.591 1.923 -24.666 1.00 68.75 396 GLU A N 1
ATOM 3094 C CA . GLU A 1 396 ? 9.943 1.535 -26.030 1.00 68.75 396 GLU A CA 1
ATOM 3095 C C . GLU A 1 396 ? 11.427 1.153 -26.114 1.00 68.75 396 GLU A C 1
ATOM 3097 O O . GLU A 1 396 ? 12.260 1.827 -25.486 1.00 68.75 396 GLU A O 1
ATOM 3102 N N . PRO A 1 397 ? 11.769 0.101 -26.883 1.00 71.31 397 PRO A N 1
ATOM 3103 C CA . PRO A 1 397 ? 13.148 -0.318 -27.080 1.00 71.31 397 PRO A CA 1
ATOM 3104 C C . PRO A 1 397 ? 13.927 0.739 -27.865 1.00 71.31 397 PRO A C 1
ATOM 3106 O O . PRO A 1 397 ? 13.479 1.223 -28.902 1.00 71.31 397 PRO A O 1
ATOM 3109 N N . VAL A 1 398 ? 15.129 1.063 -27.393 1.00 80.75 398 VAL A N 1
ATOM 3110 C CA . VAL A 1 398 ? 16.009 2.029 -28.062 1.00 80.75 398 VAL A CA 1
ATOM 3111 C C . VAL A 1 398 ? 16.563 1.433 -29.361 1.00 80.75 398 VAL A C 1
ATOM 3113 O O . VAL A 1 398 ? 17.210 0.382 -29.350 1.00 80.75 398 VAL A O 1
ATOM 3116 N N . THR A 1 399 ? 16.321 2.112 -30.483 1.00 80.81 399 THR A N 1
ATOM 3117 C CA . THR A 1 399 ? 16.828 1.764 -31.824 1.00 80.81 399 THR A CA 1
ATOM 3118 C C . THR A 1 399 ? 17.886 2.766 -32.296 1.00 80.81 399 THR A C 1
ATOM 3120 O O . THR A 1 399 ? 18.053 3.829 -31.698 1.00 80.81 399 THR A O 1
ATOM 3123 N N . ALA A 1 400 ? 18.592 2.472 -33.392 1.00 80.94 400 ALA A N 1
ATOM 3124 C CA . ALA A 1 400 ? 19.596 3.385 -33.953 1.00 80.94 400 ALA A CA 1
ATOM 3125 C C . ALA A 1 400 ? 19.017 4.769 -34.311 1.00 80.94 400 ALA A C 1
ATOM 3127 O O . ALA A 1 400 ? 19.696 5.779 -34.157 1.00 80.94 400 ALA A O 1
ATOM 3128 N N . GLU A 1 401 ? 17.748 4.820 -34.723 1.00 80.88 401 GLU A N 1
ATOM 3129 C CA . GLU A 1 401 ? 17.029 6.053 -35.078 1.00 80.88 401 GLU A CA 1
ATOM 3130 C C . GLU A 1 401 ? 16.703 6.927 -33.862 1.00 80.88 401 GLU A C 1
ATOM 3132 O O . GLU A 1 401 ? 16.525 8.136 -33.984 1.00 80.88 401 GLU A O 1
ATOM 3137 N N . SER A 1 402 ? 16.655 6.328 -32.671 1.00 82.88 402 SER A N 1
ATOM 3138 C CA . SER A 1 402 ? 16.354 7.050 -31.437 1.00 82.88 402 SER A CA 1
ATOM 3139 C C . SER A 1 402 ? 17.548 7.834 -30.884 1.00 82.88 402 SER A C 1
ATOM 3141 O O . SER A 1 402 ? 17.355 8.655 -29.991 1.00 82.88 402 SER A O 1
ATOM 3143 N N . VAL A 1 403 ? 18.766 7.614 -31.399 1.00 89.00 403 VAL A N 1
ATOM 3144 C CA . VAL A 1 403 ? 19.984 8.318 -30.972 1.00 89.00 403 VAL A CA 1
ATOM 3145 C C . VAL A 1 403 ? 20.425 9.304 -32.050 1.00 89.00 403 VAL A C 1
ATOM 3147 O O . VAL A 1 403 ? 20.953 8.930 -33.095 1.00 89.00 403 VAL A O 1
ATOM 3150 N N . VAL A 1 404 ? 20.268 10.593 -31.766 1.00 90.00 404 VAL A N 1
ATOM 3151 C CA . VAL A 1 404 ? 20.655 11.688 -32.655 1.00 90.00 404 VAL A CA 1
ATOM 3152 C C . VAL A 1 404 ? 22.039 12.199 -32.262 1.00 90.00 404 VAL A C 1
ATOM 3154 O O . VAL A 1 404 ? 22.234 12.792 -31.199 1.00 90.00 404 VAL A O 1
ATOM 3157 N N . VAL A 1 405 ? 23.006 11.996 -33.156 1.00 89.44 405 VAL A N 1
ATOM 3158 C CA . VAL A 1 405 ? 24.384 12.481 -33.007 1.00 89.44 405 VAL A CA 1
ATOM 3159 C C . VAL A 1 405 ? 24.584 13.711 -33.889 1.00 89.44 405 VAL A C 1
ATOM 3161 O O . VAL A 1 405 ? 24.536 13.602 -35.116 1.00 89.44 405 VAL A O 1
ATOM 3164 N N . SER A 1 406 ? 24.817 14.871 -33.266 1.00 88.62 406 SER A N 1
ATOM 3165 C CA . SER A 1 406 ? 25.084 16.125 -33.980 1.00 88.62 406 SER A CA 1
ATOM 3166 C C . SER A 1 406 ? 26.408 16.063 -34.752 1.00 88.62 406 SER A C 1
ATOM 3168 O O . SER A 1 406 ? 27.331 15.352 -34.350 1.00 88.62 406 SER A O 1
ATOM 3170 N N . GLU A 1 407 ? 26.546 16.845 -35.825 1.00 87.88 407 GLU A N 1
ATOM 3171 C CA . GLU A 1 407 ? 27.792 16.894 -36.609 1.00 87.88 407 GLU A CA 1
ATOM 3172 C C . GLU A 1 407 ? 28.994 17.340 -35.759 1.00 87.88 407 GLU A C 1
ATOM 3174 O O . GLU A 1 407 ? 30.082 16.771 -35.841 1.00 87.88 407 GLU A O 1
ATOM 3179 N N . SER A 1 408 ? 28.778 18.286 -34.841 1.00 88.50 408 SER A N 1
ATOM 3180 C CA . SER A 1 408 ? 29.801 18.712 -33.883 1.00 88.50 408 SER A CA 1
ATOM 3181 C C . SER A 1 408 ? 30.235 17.601 -32.925 1.00 88.50 408 SER A C 1
ATOM 3183 O O . SER A 1 408 ? 31.402 17.549 -32.536 1.00 88.50 408 SER A O 1
ATOM 3185 N N . ASP A 1 409 ? 29.325 16.700 -32.543 1.00 88.75 409 ASP A N 1
ATOM 3186 C CA . ASP A 1 409 ? 29.679 15.554 -31.707 1.00 88.75 409 ASP A CA 1
ATOM 3187 C C . ASP A 1 409 ? 30.408 14.485 -32.522 1.00 88.75 409 ASP A C 1
ATOM 3189 O O . ASP A 1 409 ? 31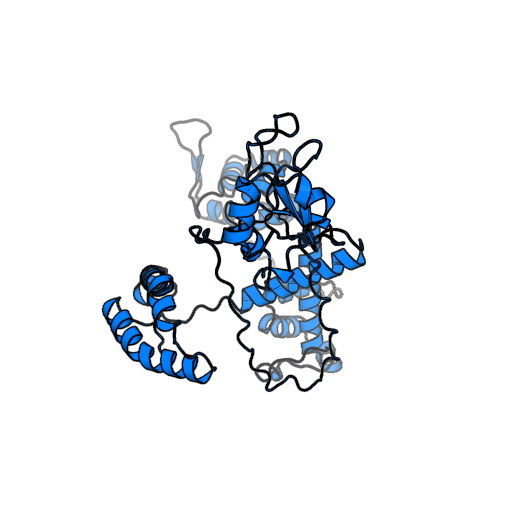.387 13.925 -32.032 1.00 88.75 409 ASP A O 1
ATOM 3193 N N . ARG A 1 410 ? 30.019 14.254 -33.788 1.00 88.50 410 ARG A N 1
ATOM 3194 C CA . ARG A 1 410 ? 30.697 13.303 -34.695 1.00 88.50 410 ARG A CA 1
ATOM 3195 C C . ARG A 1 410 ? 32.196 13.562 -34.803 1.00 88.50 410 ARG A C 1
ATOM 3197 O O . ARG A 1 410 ? 32.973 12.607 -34.783 1.00 88.50 410 ARG A O 1
ATOM 3204 N N . GLN A 1 411 ? 32.596 14.831 -34.841 1.00 88.44 411 GLN A N 1
ATOM 3205 C CA . GLN A 1 411 ? 34.002 15.242 -34.900 1.00 88.44 411 GLN A CA 1
ATOM 3206 C C . GLN A 1 411 ? 34.764 15.008 -33.584 1.00 88.44 411 GLN A C 1
ATOM 3208 O O . GLN A 1 411 ? 35.960 14.726 -33.605 1.00 88.44 411 GLN A O 1
ATOM 3213 N N . LYS A 1 412 ? 34.084 15.083 -32.433 1.00 89.06 412 LYS A N 1
ATOM 3214 C CA . LYS A 1 412 ? 34.685 14.878 -31.100 1.00 89.06 412 LYS A CA 1
ATOM 3215 C C . LYS A 1 412 ? 34.741 13.404 -30.682 1.00 89.06 412 LYS A C 1
ATOM 3217 O O . LYS A 1 412 ? 35.477 13.035 -29.763 1.00 89.06 412 LYS A O 1
ATOM 3222 N N . LEU A 1 413 ? 33.968 12.535 -31.336 1.00 90.50 413 LEU A N 1
ATOM 3223 C CA . LEU A 1 413 ? 33.898 11.113 -31.010 1.00 90.50 413 LEU A CA 1
ATOM 3224 C C . LEU A 1 413 ? 35.186 10.363 -31.392 1.00 90.50 413 LEU A C 1
ATOM 3226 O O . LEU A 1 413 ? 35.453 10.081 -32.560 1.00 90.50 413 LEU A O 1
ATOM 3230 N N . ARG A 1 414 ? 35.945 9.943 -30.374 1.00 91.50 414 ARG A N 1
ATOM 3231 C CA . ARG A 1 414 ? 37.051 8.977 -30.493 1.00 91.50 414 ARG A CA 1
ATOM 3232 C C . ARG A 1 414 ? 36.569 7.599 -30.961 1.00 91.50 414 ARG A C 1
ATOM 3234 O O . ARG A 1 414 ? 35.403 7.238 -30.793 1.00 91.50 414 ARG A O 1
ATOM 3241 N N . SER A 1 415 ? 37.498 6.782 -31.461 1.00 90.00 415 SER A N 1
ATOM 3242 C CA . SER A 1 415 ? 37.225 5.413 -31.926 1.00 90.00 415 SER A CA 1
ATOM 3243 C C . SER A 1 415 ? 36.506 4.562 -30.873 1.00 90.00 415 SER A C 1
ATOM 3245 O O . SER A 1 415 ? 35.560 3.855 -31.206 1.00 90.00 415 SER A O 1
ATOM 3247 N N . SER A 1 416 ? 36.882 4.687 -29.595 1.00 91.00 416 SER A N 1
ATOM 3248 C CA . SER A 1 416 ? 36.235 3.977 -28.481 1.00 91.00 416 SER A CA 1
ATOM 3249 C C . SER A 1 416 ? 34.749 4.325 -28.328 1.00 91.00 416 SER A C 1
ATOM 3251 O O . SER A 1 416 ? 33.940 3.427 -28.097 1.00 91.00 416 SER A O 1
ATOM 3253 N N . HIS A 1 417 ? 34.361 5.591 -28.520 1.00 91.94 417 HIS A N 1
ATOM 3254 C CA . HIS A 1 417 ? 32.956 6.008 -28.485 1.00 91.94 417 HIS A CA 1
ATOM 3255 C C . HIS A 1 417 ? 32.160 5.419 -29.643 1.00 91.94 417 HIS A C 1
ATOM 3257 O O . HIS A 1 417 ? 31.062 4.909 -29.441 1.00 91.94 417 HIS A O 1
ATOM 3263 N N . LYS A 1 418 ? 32.727 5.456 -30.856 1.00 91.00 418 LYS A N 1
ATOM 3264 C CA . LYS A 1 418 ? 32.080 4.919 -32.061 1.00 91.00 418 LYS A CA 1
ATOM 3265 C C . LYS A 1 418 ? 31.834 3.417 -31.936 1.00 91.00 418 LYS A C 1
ATOM 3267 O O . LYS A 1 418 ? 30.743 2.950 -32.255 1.00 91.00 418 LYS A O 1
ATOM 3272 N N . VAL A 1 419 ? 32.812 2.671 -31.409 1.00 91.12 419 VAL A N 1
ATOM 3273 C CA . VAL A 1 419 ? 32.647 1.238 -31.111 1.00 91.12 419 VAL A CA 1
ATOM 3274 C C . VAL A 1 419 ? 31.515 1.017 -30.106 1.00 91.12 419 VAL A C 1
ATOM 3276 O O . VAL A 1 419 ? 30.686 0.133 -30.317 1.00 91.12 419 VAL A O 1
ATOM 3279 N N . MET A 1 420 ? 31.438 1.827 -29.046 1.00 90.38 420 MET A N 1
ATOM 3280 C CA . MET A 1 420 ? 30.396 1.686 -28.027 1.00 90.38 420 MET A CA 1
ATOM 3281 C C . MET A 1 420 ? 28.996 2.018 -28.560 1.00 90.38 420 MET A C 1
ATOM 3283 O O . MET A 1 420 ? 28.067 1.249 -28.334 1.00 90.38 420 MET A O 1
ATOM 3287 N N . LEU A 1 421 ? 28.846 3.101 -29.329 1.00 90.69 421 LEU A N 1
ATOM 3288 C CA . LEU A 1 421 ? 27.569 3.500 -29.934 1.00 90.69 421 LEU A CA 1
ATOM 3289 C C . LEU A 1 421 ? 27.069 2.478 -30.960 1.00 90.69 421 LEU A C 1
ATOM 3291 O O . LEU A 1 421 ? 25.883 2.148 -30.973 1.00 90.69 421 LEU A O 1
ATOM 3295 N N . ARG A 1 422 ? 27.976 1.910 -31.762 1.00 90.69 422 ARG A N 1
ATOM 3296 C CA . ARG A 1 422 ? 27.643 0.823 -32.687 1.00 90.69 422 ARG A CA 1
ATOM 3297 C C . ARG A 1 422 ? 27.214 -0.438 -31.939 1.00 90.69 422 ARG A C 1
ATOM 3299 O O . ARG A 1 422 ? 26.213 -1.043 -32.300 1.00 90.69 422 ARG A O 1
ATOM 3306 N N . LYS A 1 423 ? 27.960 -0.828 -30.901 1.00 90.88 423 LYS A N 1
ATOM 3307 C CA . LYS A 1 423 ? 27.698 -2.050 -30.131 1.00 90.88 423 LYS A CA 1
ATOM 3308 C C . LYS A 1 423 ? 26.380 -1.987 -29.356 1.00 90.88 423 LYS A C 1
ATOM 3310 O O . LYS A 1 423 ? 25.635 -2.957 -29.358 1.00 90.88 423 LYS A O 1
ATOM 3315 N N . GLU A 1 424 ? 26.118 -0.879 -28.669 1.00 89.62 424 GLU A N 1
ATOM 3316 C CA . GLU A 1 424 ? 24.978 -0.760 -27.752 1.00 89.62 424 GLU A CA 1
ATOM 3317 C C . GLU A 1 424 ? 23.695 -0.317 -28.468 1.00 89.62 424 GLU A C 1
ATOM 3319 O O . GLU A 1 424 ? 22.611 -0.778 -28.119 1.00 89.62 424 GLU A O 1
ATOM 3324 N N . PHE A 1 425 ? 23.808 0.548 -29.481 1.00 88.31 425 PHE A N 1
ATOM 3325 C CA . PHE A 1 425 ? 22.657 1.221 -30.096 1.00 88.31 425 PHE A CA 1
ATOM 3326 C C . PHE A 1 425 ? 22.552 1.012 -31.612 1.00 88.31 425 PHE A C 1
ATOM 3328 O O . PHE A 1 425 ? 21.604 1.493 -32.225 1.00 88.31 425 PHE A O 1
ATOM 3335 N N . GLY A 1 426 ? 23.502 0.309 -32.238 1.00 85.19 426 GLY A N 1
ATOM 3336 C CA . GLY A 1 426 ? 23.489 0.065 -33.684 1.00 85.19 426 GLY A CA 1
ATOM 3337 C C . GLY A 1 426 ? 23.748 1.311 -34.538 1.00 85.19 426 GLY A C 1
ATOM 3338 O O . GLY A 1 426 ? 23.496 1.283 -35.738 1.00 85.19 426 GLY A O 1
ATOM 3339 N N . VAL A 1 427 ? 24.241 2.407 -33.948 1.00 87.44 427 VAL A N 1
ATOM 3340 C CA . VAL A 1 427 ? 24.471 3.666 -34.674 1.00 87.44 427 VAL A CA 1
ATOM 3341 C C . VAL A 1 427 ? 25.722 3.545 -35.548 1.00 87.44 427 VAL A C 1
ATOM 3343 O O . VAL A 1 427 ? 26.804 3.187 -35.072 1.00 87.44 427 VAL A O 1
ATOM 3346 N N . VAL A 1 428 ? 25.582 3.869 -36.834 1.00 81.31 428 VAL A N 1
ATOM 3347 C CA . VAL A 1 428 ? 26.688 3.915 -37.798 1.00 81.31 428 VAL A CA 1
ATOM 3348 C C . VAL A 1 428 ? 27.204 5.359 -37.885 1.00 81.31 428 VAL A C 1
ATOM 3350 O O . VAL A 1 428 ? 26.466 6.269 -38.268 1.00 81.31 428 VAL A O 1
ATOM 3353 N N . LEU A 1 429 ? 28.457 5.574 -37.462 1.00 78.56 429 LEU A N 1
ATOM 3354 C CA . LEU A 1 429 ? 29.109 6.885 -37.290 1.00 78.56 429 LEU A CA 1
ATOM 3355 C C . LEU A 1 429 ? 30.472 6.971 -37.962 1.00 78.56 429 LEU A C 1
ATOM 3357 O O . LEU A 1 429 ? 31.168 5.928 -37.996 1.00 78.56 429 LEU A O 1
#

Foldseek 3Di:
DDDLQAQPALVSSVVVLVVCLVVQQVVVVVVPDPGDDVSVCCVVPPSVVSRVDRHQVNCVVVVNHNDDDDCCVVVVVVVVLLVQLVVVCCVVPNPDDSDDDPVRSVVSVVVVVVVVLVQLVCQLQVNHPDHDDPVLNVSRDHPVRQVVDDLVVSLVSSCVPPVPSSVVSVPDDDDDDDDDPDDDDPPQLDDDPVVLPDDPVCVVQCVLLSVQVVVVQWADDPVDPPDIHGDDPDDWPPLDPDGSRNCNHCSVVVNNNVCSVPDDDPVVSVVVSVPDPCVPPDPDPPDDDDDDDDDDDDDCPPDPDDDPDDDDDPDFAAKEKDFLPPDQQFAQLQPRHGLDPHSPDPGDDPPSRMWIKGFDFRWDAPPPGPDTDTDPGTDIGIHTLAQNSVVSPDPDRAELVRYDYDPVNVVVDDPRNQVSCCVHHVHHD

Secondary structure (DSSP, 8-state):
---GGG-SSHHHHHHHHHHHHHHHHHHHHHTT-SS--HHHHHHHHTHHHHHHHTSHHHHHHTT--SS----HHHHHHHHHHHHHHHHHHHHHSTTS-SPPPHHHHHHHHHHHHHHHHHHHHHHHTT-SSSPPPGGGGGG---HHHHHHS-HHHHHHHHHTT-HHHHHHHHS-----------------SSPPGGGGT--GGGHHHHHHHHHHHHTT-EEE-TTSTT-EEE--SS---TT-SS-HHHHHHHHHTT-HHHHHHH----HHHHHHHHS-TTTT-PPPPP-----PPP-PPPP-TT-------PPPPPPPPPEEEEESTTS---B-TTT--BSSSSTTSPPPPTTTTEEEEEEE--EE--TT--S-EE-SS-EEEEEES-HHHHHTT-SS---GGGEE--HHHHHH--HHHHHHHHHHH----